Protein AF-A0A1H6ZKW6-F1 (afdb_monomer_lite)

Foldseek 3Di:
DFPPLQQLLVQLCPPPQHDVPCDSLLSSQLLCQQLVHNGNVRCCPDPNRRDDDDLLKEFETPLVSSVVSCVVVVPPHDSVRSLVSSQVSCCVVRPNHHYHPHVVRVQVVVVVQQQVCLQPPPQNVVAVVQWQAPFWPDWDWDQPPDDPVPADQPFDKDKGKIKTWIFGHHDPVDDGDAGIKIWIKIKIWTNPGSGMIGIDMDTDHIGGDPCVPQPAAAAQLRLQCVVLVHDSVQSVQQSPFDKDFDADPVGHTFWIWTQQPPGPGDPVSVVSSCVVQVHSTDIDGPCSNSRHPPPPVDQAEDFAAQFDDPPDPQWHAHPVVRDIDGLVCCCPPPNPVSLVRRVVRVVVVVPDDPVRCSRYDYDPDTDGSCVVVSVVVVVVLVVLAEPLLVVLCVLCPDPDLSVVLSVVLVVDPPQNRNDHDPVVNLVVCVVPPPDPVNNVSSVVSVVVSVVVD

Secondary structure (DSSP, 8-state):
----HHHHHHHHHTSTT--TT--HHHHHHHHHHHTT-SSHHHHHTSGGGG----SSEEEE--HHHHHHHHHHTT--S-HHHHHHHHHHHHHHHSTT--EESSHHHHHHHHHHHHHHHHHH-HHHHHHHTTS-EEEEEEEE----S--GGGS-TTSPPEEEEEEEEEEEEE-TTS-----EEEEEEEEEEEE-SSSEEEEEEEEEEEEE-TTTTS---B-HHHHHHHHHT--HHHHHHHTTS-EEEEE-TT--EEEEEEE-TT----HHHHHHHHHHHSSSEEEE-TTGGGGBS---SSPEE---TTBBPTT-TTEEEETTTTEEEETHHIIIIITTHHHHHHHHHHHHHHHS-HHHHTTEE--SS--BSSHHHHHHHHHHHHHH--HHHHHHHHTTT-SSHHHHHHHHHHH-TTS-TT--SHHHHHHHHHHH--STTHHHHHHHHHHHHHHT-

pLDDT: mean 84.27, std 10.79, range [39.56, 96.94]

Structure (mmCIF, N/CA/C/O backbone):
data_AF-A0A1H6ZKW6-F1
#
_entry.id   AF-A0A1H6ZKW6-F1
#
loop_
_atom_site.group_PDB
_atom_site.id
_atom_site.type_symbol
_atom_site.label_atom_id
_atom_site.label_alt_id
_atom_site.label_comp_id
_atom_site.label_asym_id
_atom_site.label_entity_id
_atom_site.label_seq_id
_atom_site.pdbx_PDB_ins_code
_atom_site.Cartn_x
_atom_site.Cartn_y
_atom_site.Cartn_z
_atom_site.occupancy
_atom_site.B_iso_or_equiv
_atom_site.auth_seq_id
_atom_site.auth_comp_id
_atom_site.auth_asym_id
_atom_site.auth_atom_id
_atom_site.pdbx_PDB_model_num
ATOM 1 N N . MET A 1 1 ? -14.811 -15.999 27.332 1.00 51.09 1 MET A N 1
ATOM 2 C CA . MET A 1 1 ? -14.801 -15.052 28.469 1.00 51.09 1 MET A CA 1
ATOM 3 C C . MET A 1 1 ? -14.941 -13.677 27.825 1.00 51.09 1 MET A C 1
ATOM 5 O O . MET A 1 1 ? -14.384 -13.511 26.757 1.00 51.09 1 MET A O 1
ATOM 9 N N . ALA A 1 2 ? -15.833 -12.821 28.317 1.00 70.69 2 ALA A N 1
ATOM 10 C CA . ALA A 1 2 ? -16.308 -11.622 27.610 1.00 70.69 2 ALA A CA 1
ATOM 11 C C . ALA A 1 2 ? -15.575 -10.360 28.097 1.00 70.69 2 ALA A C 1
ATOM 13 O O . ALA A 1 2 ? -14.932 -10.418 29.148 1.00 70.69 2 ALA A O 1
ATOM 14 N N . ILE A 1 3 ? -15.723 -9.235 27.388 1.00 78.69 3 ILE A N 1
ATOM 15 C CA . ILE A 1 3 ? -15.273 -7.920 27.860 1.00 78.69 3 ILE A CA 1
ATOM 16 C C . ILE A 1 3 ? -15.798 -7.692 29.282 1.00 78.69 3 ILE A C 1
ATOM 18 O O . ILE A 1 3 ? -17.009 -7.713 29.523 1.00 78.69 3 ILE A O 1
ATOM 22 N N . ASP A 1 4 ? -14.901 -7.422 30.231 1.00 85.12 4 ASP A N 1
ATOM 23 C CA . ASP A 1 4 ? -15.283 -7.123 31.613 1.00 85.12 4 ASP A CA 1
ATOM 24 C C . ASP A 1 4 ? -15.698 -5.651 31.784 1.00 85.12 4 ASP A C 1
ATOM 26 O O . ASP A 1 4 ? -15.019 -4.832 32.408 1.00 85.12 4 ASP A O 1
ATOM 30 N N . ILE A 1 5 ? -16.854 -5.319 31.202 1.00 89.12 5 ILE A N 1
ATOM 31 C CA . ILE A 1 5 ? -17.471 -3.983 31.239 1.00 89.12 5 ILE A CA 1
ATOM 32 C C . ILE A 1 5 ? -17.601 -3.483 32.688 1.00 89.12 5 ILE A C 1
ATOM 34 O O . ILE A 1 5 ? -17.400 -2.301 32.974 1.00 89.12 5 ILE A O 1
ATOM 38 N N . SER A 1 6 ? -17.954 -4.375 33.617 1.00 90.19 6 SER A N 1
ATOM 39 C CA . SER A 1 6 ? -18.199 -4.021 35.016 1.00 90.19 6 SER A CA 1
ATOM 40 C C . SER A 1 6 ? -16.920 -3.640 35.750 1.00 90.19 6 SER A C 1
ATOM 42 O O . SER A 1 6 ? -16.958 -2.675 36.519 1.00 90.19 6 SER A O 1
ATOM 44 N N . SER A 1 7 ? -15.811 -4.341 35.500 1.00 90.81 7 SER A N 1
ATOM 45 C CA . SER A 1 7 ? -14.508 -3.999 36.081 1.00 90.81 7 SER A CA 1
ATOM 46 C C . SER A 1 7 ? -13.948 -2.699 35.517 1.00 90.81 7 SER A C 1
ATOM 48 O O . SER A 1 7 ? -13.490 -1.865 36.298 1.00 90.81 7 SER A O 1
ATOM 50 N N . VAL A 1 8 ? -14.073 -2.456 34.205 1.00 91.94 8 VAL A N 1
ATOM 51 C CA . VAL A 1 8 ? -13.665 -1.165 33.620 1.00 91.94 8 VAL A CA 1
ATOM 52 C C . VAL A 1 8 ? -14.493 -0.026 34.218 1.00 91.94 8 VAL A C 1
ATOM 54 O O . VAL A 1 8 ? -13.941 0.960 34.702 1.00 91.94 8 VAL A O 1
ATOM 57 N N . ALA A 1 9 ? -15.820 -0.174 34.284 1.00 92.94 9 ALA A N 1
ATOM 58 C CA . ALA A 1 9 ? -16.690 0.832 34.890 1.00 92.94 9 ALA A CA 1
ATOM 59 C C . ALA A 1 9 ? -16.376 1.065 36.376 1.00 92.94 9 ALA A C 1
ATOM 61 O O . ALA A 1 9 ? -16.382 2.206 36.836 1.00 92.94 9 ALA A O 1
ATOM 62 N N . PHE A 1 10 ? -16.055 0.006 37.124 1.00 93.06 10 PHE A N 1
ATOM 63 C CA . PHE A 1 10 ? -15.604 0.119 38.508 1.00 93.06 10 PHE A CA 1
ATOM 64 C C . PHE A 1 10 ? -14.287 0.901 38.608 1.00 93.06 10 PHE A C 1
ATOM 66 O O . PHE A 1 10 ? -14.167 1.780 39.462 1.00 93.06 10 PHE A O 1
ATOM 73 N N . ALA A 1 11 ? -13.320 0.642 37.727 1.00 92.06 11 ALA A N 1
ATOM 74 C CA . ALA A 1 11 ? -12.058 1.376 37.689 1.00 92.06 11 ALA A CA 1
ATOM 75 C C . ALA A 1 11 ? -12.256 2.865 37.346 1.00 92.06 11 ALA A C 1
ATOM 77 O O . ALA A 1 11 ? -11.578 3.711 37.930 1.00 92.06 11 ALA A O 1
ATOM 78 N N . ILE A 1 12 ? -13.226 3.198 36.485 1.00 92.38 12 ILE A N 1
ATOM 79 C CA . ILE A 1 12 ? -13.618 4.589 36.204 1.00 92.38 12 ILE A CA 1
ATOM 80 C C . ILE A 1 12 ? -14.173 5.255 37.471 1.00 92.38 12 ILE A C 1
ATOM 82 O O . ILE A 1 12 ? -13.715 6.333 37.843 1.00 92.38 12 ILE A O 1
ATOM 86 N N . THR A 1 13 ? -15.126 4.629 38.174 1.00 91.56 13 THR A N 1
ATOM 87 C CA . THR A 1 13 ? -15.739 5.246 39.369 1.00 91.56 13 THR A CA 1
ATOM 88 C C . THR A 1 13 ? -14.781 5.378 40.554 1.00 91.56 13 THR A C 1
ATOM 90 O O . THR A 1 13 ? -15.019 6.202 41.430 1.00 91.56 13 THR A O 1
ATOM 93 N N . HIS A 1 14 ? -13.717 4.572 40.600 1.00 89.50 14 HIS A N 1
ATOM 94 C CA . HIS A 1 14 ? -12.689 4.602 41.651 1.00 89.50 14 HIS A CA 1
ATOM 95 C C . HIS A 1 14 ? -11.405 5.312 41.205 1.00 89.50 14 HIS A C 1
ATOM 97 O O . HIS A 1 14 ? -10.375 5.223 41.878 1.00 89.50 14 HIS A O 1
ATOM 103 N N . HIS A 1 15 ? -11.435 6.007 40.066 1.00 88.19 15 HIS A N 1
ATOM 104 C CA . HIS A 1 15 ? -10.291 6.778 39.615 1.00 88.19 15 HIS A CA 1
ATOM 105 C C . HIS A 1 15 ? -9.994 7.922 40.607 1.00 88.19 15 HIS A C 1
ATOM 107 O O . HIS A 1 15 ? -10.932 8.552 41.086 1.00 88.19 15 HIS A O 1
ATOM 113 N N . PRO A 1 16 ? -8.727 8.279 40.893 1.00 83.00 16 PRO A N 1
ATOM 114 C CA . PRO A 1 16 ? -8.402 9.362 41.834 1.00 83.00 16 PRO A CA 1
ATOM 115 C C . PRO A 1 16 ? -8.996 10.730 41.470 1.00 83.00 16 PRO A C 1
ATOM 117 O O . PRO A 1 16 ? -9.190 11.574 42.338 1.00 83.00 16 PRO A O 1
ATOM 120 N N . LYS A 1 17 ? -9.262 10.943 40.177 1.00 78.31 17 LYS A N 1
ATOM 121 C CA . LYS A 1 17 ? -9.914 12.147 39.636 1.00 78.31 17 LYS A CA 1
ATOM 122 C C . LYS A 1 17 ? -11.438 12.020 39.529 1.00 78.31 17 LYS A C 1
ATOM 124 O O . LYS A 1 17 ? -12.091 12.961 39.096 1.00 78.31 17 LYS A O 1
ATOM 129 N N . ALA A 1 18 ? -12.004 10.865 39.875 1.00 73.12 18 ALA A N 1
ATOM 130 C CA . ALA A 1 18 ? -13.440 10.671 39.834 1.00 73.12 18 ALA A CA 1
ATOM 131 C C . ALA A 1 18 ? -14.100 11.524 40.916 1.00 73.12 18 ALA A C 1
ATOM 133 O O . ALA A 1 18 ? -13.790 11.412 42.103 1.00 73.12 18 ALA A O 1
ATOM 134 N N . ASP A 1 19 ? -15.063 12.344 40.511 1.00 69.44 19 ASP A N 1
ATOM 135 C CA . ASP A 1 19 ? -16.023 12.872 41.461 1.00 69.44 19 ASP A CA 1
ATOM 136 C C . ASP A 1 19 ? -16.915 11.717 41.949 1.00 69.44 19 ASP A C 1
ATOM 138 O O . ASP A 1 19 ? -17.412 10.914 41.153 1.00 69.44 19 ASP A O 1
ATOM 142 N N . SER A 1 20 ? -17.181 11.684 43.256 1.00 62.94 20 SER A N 1
ATOM 143 C CA . SER A 1 20 ? -18.163 10.829 43.944 1.00 62.94 20 SER A CA 1
ATOM 144 C C . SER A 1 20 ? -19.547 10.725 43.272 1.00 62.94 20 SER A C 1
ATOM 146 O O . SER A 1 20 ? -20.350 9.860 43.622 1.00 62.94 20 SER A O 1
ATOM 148 N N . ARG A 1 21 ? -19.845 11.605 42.309 1.00 69.69 21 ARG A N 1
ATOM 149 C CA . ARG A 1 21 ? -21.093 11.669 41.540 1.00 69.69 21 ARG A CA 1
ATOM 150 C C . ARG A 1 21 ? -21.160 10.735 40.325 1.00 69.69 21 ARG A C 1
ATOM 152 O O . ARG A 1 21 ? -22.266 10.522 39.820 1.00 69.69 21 ARG A O 1
ATOM 159 N N . ILE A 1 22 ? -20.051 10.161 39.847 1.00 86.50 22 ILE A N 1
ATOM 160 C CA . ILE A 1 22 ? -20.104 9.215 38.719 1.00 86.50 22 ILE A CA 1
ATOM 161 C C . ILE A 1 22 ? -20.635 7.869 39.220 1.00 86.50 22 ILE A C 1
ATOM 163 O O . ILE A 1 22 ? -19.933 7.074 39.840 1.00 86.50 22 ILE A O 1
ATOM 167 N N . LYS A 1 23 ? -21.913 7.602 38.940 1.00 91.50 23 LYS A N 1
ATOM 168 C CA . LYS A 1 23 ? -22.544 6.314 39.243 1.00 91.50 23 LYS A CA 1
ATOM 169 C C . LYS A 1 23 ? -21.978 5.222 38.337 1.00 91.50 23 LYS A C 1
ATOM 171 O O . LYS A 1 23 ? -21.757 5.455 37.151 1.00 91.50 23 LYS A O 1
ATOM 176 N N . HIS A 1 24 ? -21.868 4.003 38.863 1.00 92.75 24 HIS A N 1
ATOM 177 C CA . HIS A 1 24 ? -21.376 2.834 38.118 1.00 92.75 24 HIS A CA 1
ATOM 178 C C . HIS A 1 24 ? -22.107 2.617 36.783 1.00 92.75 24 HIS A C 1
ATOM 180 O O . HIS A 1 24 ? -21.464 2.497 35.746 1.00 92.75 24 HIS A O 1
ATOM 186 N N . GLY A 1 25 ? -23.441 2.714 36.765 1.00 93.50 25 GLY A N 1
ATOM 187 C CA . GLY A 1 25 ? -24.215 2.609 35.522 1.00 93.50 25 GLY A CA 1
ATOM 188 C C . GLY A 1 25 ? -23.918 3.713 34.496 1.00 93.50 25 GLY A C 1
ATOM 189 O O . GLY A 1 25 ? -23.948 3.453 33.298 1.00 93.50 25 GLY A O 1
ATOM 190 N N . HIS A 1 26 ? -23.580 4.934 34.932 1.00 94.69 26 HIS A N 1
ATOM 191 C CA . HIS A 1 26 ? -23.159 5.999 34.011 1.00 94.69 26 HIS A CA 1
ATOM 192 C C . HIS A 1 26 ? -21.765 5.714 33.448 1.00 94.69 26 HIS A C 1
ATOM 194 O O . HIS A 1 26 ? -21.545 5.912 32.256 1.00 94.69 26 HIS A O 1
ATOM 200 N N . ALA A 1 27 ? -20.850 5.196 34.275 1.00 94.56 27 ALA A N 1
ATOM 201 C CA . ALA A 1 27 ? -19.527 4.771 33.825 1.00 94.56 27 ALA A CA 1
ATOM 202 C C . ALA A 1 27 ? -19.615 3.647 32.779 1.00 94.56 27 ALA A C 1
ATOM 204 O O . ALA A 1 27 ? -18.916 3.707 31.773 1.00 94.56 27 ALA A O 1
ATOM 205 N N . GLN A 1 28 ? -20.525 2.680 32.949 1.00 95.88 28 GLN A N 1
ATOM 206 C CA . GLN A 1 28 ? -20.776 1.639 31.942 1.00 95.88 28 GLN A CA 1
ATOM 207 C C . GLN A 1 28 ? -21.278 2.218 30.608 1.00 95.88 28 GLN A C 1
ATOM 209 O O . GLN A 1 28 ? -20.841 1.779 29.548 1.00 95.88 28 GLN A O 1
ATOM 214 N N . GLN A 1 29 ? -22.179 3.206 30.646 1.00 96.75 29 GLN A N 1
ATOM 215 C CA . GLN A 1 29 ? -22.675 3.873 29.434 1.00 96.75 29 GLN A CA 1
ATOM 216 C C . GLN A 1 29 ? -21.582 4.700 28.747 1.00 96.75 29 GLN A C 1
ATOM 218 O O . GLN A 1 29 ? -21.465 4.648 27.527 1.00 96.75 29 GLN A O 1
ATOM 223 N N . CYS A 1 30 ? -20.762 5.422 29.516 1.00 95.69 30 CYS A N 1
ATOM 224 C CA . CYS A 1 30 ? -19.628 6.180 28.982 1.00 95.69 30 CYS A CA 1
ATOM 225 C C . CYS A 1 30 ? -18.592 5.253 28.344 1.00 95.69 30 CYS A C 1
ATOM 227 O O . CYS A 1 30 ? -18.121 5.526 27.249 1.00 95.69 30 CYS A O 1
ATOM 229 N N . PHE A 1 31 ? -18.281 4.126 28.987 1.00 95.75 31 PHE A N 1
ATOM 230 C CA . PHE A 1 31 ? -17.381 3.127 28.423 1.00 95.75 31 PHE A CA 1
ATOM 231 C C . PHE A 1 31 ? -17.929 2.527 27.119 1.00 95.75 31 PHE A C 1
ATOM 233 O O . PHE A 1 31 ? -17.196 2.438 26.142 1.00 95.75 31 PHE A O 1
ATOM 240 N N . ALA A 1 32 ? -19.223 2.191 27.056 1.00 96.31 32 ALA A N 1
ATOM 241 C CA . ALA A 1 32 ? -19.839 1.727 25.812 1.00 96.31 32 ALA A CA 1
ATOM 242 C C . ALA A 1 32 ? -19.759 2.781 24.692 1.00 96.31 32 ALA A C 1
ATOM 244 O O . ALA A 1 32 ? -19.413 2.445 23.560 1.00 96.31 32 ALA A O 1
ATOM 245 N N . ALA A 1 33 ? -20.010 4.051 25.017 1.00 96.94 33 ALA A N 1
ATOM 246 C CA . ALA A 1 33 ? -19.882 5.155 24.070 1.00 96.94 33 ALA A CA 1
ATOM 247 C C . ALA A 1 33 ? -18.442 5.361 23.590 1.00 96.94 33 ALA A C 1
ATOM 249 O O . ALA A 1 33 ? -18.232 5.529 22.396 1.00 96.94 33 ALA A O 1
ATOM 250 N N . ALA A 1 34 ? -17.452 5.237 24.477 1.00 96.56 34 ALA A N 1
ATOM 251 C CA . ALA A 1 34 ? -16.038 5.302 24.110 1.00 96.56 34 ALA A CA 1
ATOM 252 C C . ALA A 1 34 ? -15.614 4.184 23.141 1.00 96.56 34 ALA A C 1
ATOM 254 O O . ALA A 1 34 ? -14.646 4.350 22.410 1.00 96.56 34 ALA A O 1
ATOM 255 N N . LEU A 1 35 ? -16.340 3.062 23.101 1.00 95.00 35 LEU A N 1
ATOM 256 C CA . LEU A 1 35 ? -16.145 1.994 22.115 1.00 95.00 35 LEU A CA 1
ATOM 257 C C . LEU A 1 35 ? -16.979 2.191 20.828 1.00 95.00 35 LEU A C 1
ATOM 259 O O . LEU A 1 35 ? -17.062 1.280 20.005 1.00 95.00 35 LEU A O 1
ATOM 263 N N . GLY A 1 36 ? -17.634 3.344 20.654 1.00 94.75 36 GLY A N 1
ATOM 264 C CA . GLY A 1 36 ? -18.453 3.668 19.481 1.00 94.75 36 GLY A CA 1
ATOM 265 C C . GLY A 1 36 ? -19.880 3.104 19.522 1.00 94.75 36 GLY A C 1
ATOM 266 O O . GLY A 1 36 ? -20.500 2.900 18.471 1.00 94.75 36 GLY A O 1
ATOM 267 N N . TYR A 1 37 ? -20.418 2.799 20.711 1.00 95.50 37 TYR A N 1
ATOM 268 C CA . TYR A 1 37 ? -21.786 2.295 20.884 1.00 95.50 37 TYR A CA 1
ATOM 269 C C . TYR A 1 37 ? -22.716 3.310 21.550 1.00 95.50 37 TYR A C 1
ATOM 271 O O . TYR A 1 37 ? -22.459 3.810 22.639 1.00 95.50 37 TYR A O 1
ATOM 279 N N . ASN A 1 38 ? -23.902 3.499 20.970 1.00 92.94 38 ASN A N 1
ATOM 280 C CA . ASN A 1 38 ? -24.912 4.436 21.481 1.00 92.94 38 ASN A CA 1
ATOM 281 C C . ASN A 1 38 ? -25.529 4.037 22.837 1.00 92.94 38 ASN A C 1
ATOM 283 O O . ASN A 1 38 ? -26.356 4.772 23.369 1.00 92.94 38 ASN A O 1
ATOM 287 N N . SER A 1 39 ? -25.251 2.842 23.361 1.00 93.56 39 SER A N 1
ATOM 288 C CA . SER A 1 39 ? -25.677 2.435 24.704 1.00 93.56 39 SER A CA 1
ATOM 289 C C . SER A 1 39 ? -24.949 1.173 25.160 1.00 93.56 39 SER A C 1
ATOM 291 O O . SER A 1 39 ? -24.493 0.375 24.339 1.00 93.56 39 SER A O 1
ATOM 293 N N . LEU A 1 40 ? -24.949 0.931 26.473 1.00 93.56 40 LEU A N 1
ATOM 294 C CA . LEU A 1 40 ? -24.492 -0.333 27.058 1.00 93.56 40 LEU A CA 1
ATOM 295 C C . LEU A 1 40 ? -25.216 -1.552 26.466 1.00 93.56 40 LEU A C 1
ATOM 297 O O . LEU A 1 40 ? -24.581 -2.561 26.182 1.00 93.56 40 LEU A O 1
ATOM 301 N N . ALA A 1 41 ? -26.532 -1.457 26.257 1.00 93.81 41 ALA A N 1
ATOM 302 C CA . ALA A 1 41 ? -27.315 -2.553 25.691 1.00 93.81 41 ALA A CA 1
ATOM 303 C C . ALA A 1 41 ? -26.892 -2.867 24.247 1.00 93.81 41 ALA A C 1
ATOM 305 O O . ALA A 1 41 ? -26.840 -4.031 23.865 1.00 93.81 41 ALA A O 1
ATOM 306 N N . ALA A 1 42 ? -26.551 -1.838 23.462 1.00 94.00 42 ALA A N 1
ATOM 307 C CA . ALA A 1 42 ? -26.052 -2.012 22.101 1.00 94.00 42 ALA A CA 1
ATOM 308 C C . ALA A 1 42 ? -24.681 -2.703 22.076 1.00 94.00 42 ALA A C 1
ATOM 310 O O . ALA A 1 42 ? -24.487 -3.595 21.257 1.00 94.00 42 ALA A O 1
ATOM 311 N N . LEU A 1 43 ? -23.773 -2.341 22.992 1.00 93.25 43 LEU A N 1
ATOM 312 C CA . LEU A 1 43 ? -22.500 -3.049 23.161 1.00 93.25 43 LEU A CA 1
ATOM 313 C C . LEU A 1 43 ? -22.740 -4.508 23.570 1.00 93.25 43 LEU A C 1
ATOM 315 O O . LEU A 1 43 ? -22.215 -5.413 22.945 1.00 93.25 43 LEU A O 1
ATOM 319 N N . GLN A 1 44 ? -23.575 -4.763 24.580 1.00 92.81 44 GLN A N 1
ATOM 320 C CA . GLN A 1 44 ? -23.855 -6.124 25.061 1.00 92.81 44 GLN A CA 1
ATOM 321 C C . GLN A 1 44 ? -24.509 -7.032 24.009 1.00 92.81 44 GLN A C 1
ATOM 323 O O . GLN A 1 44 ? -24.372 -8.250 24.088 1.00 92.81 44 GLN A O 1
ATOM 328 N N . ALA A 1 45 ? -25.235 -6.449 23.053 1.00 91.94 45 ALA A N 1
ATOM 329 C CA . ALA A 1 45 ? -25.846 -7.166 21.940 1.00 91.94 45 ALA A CA 1
ATOM 330 C C . ALA A 1 45 ? -24.911 -7.327 20.727 1.00 91.94 45 ALA A C 1
ATOM 332 O O . ALA A 1 45 ? -25.290 -8.003 19.769 1.00 91.94 45 ALA A O 1
ATOM 333 N N . SER A 1 46 ? -23.731 -6.699 20.728 1.00 90.25 46 SER A N 1
ATOM 334 C CA . SER A 1 46 ? -22.788 -6.767 19.614 1.00 90.25 46 SER A CA 1
ATOM 335 C C . SER A 1 46 ? -21.818 -7.950 19.744 1.00 90.25 46 SER A C 1
ATOM 337 O O . SER A 1 46 ? -21.620 -8.478 20.843 1.00 90.25 46 SER A O 1
ATOM 339 N N . PRO A 1 47 ? -21.179 -8.370 18.634 1.00 85.56 47 PRO A N 1
ATOM 340 C CA . PRO A 1 47 ? -20.098 -9.355 18.677 1.00 85.56 47 PRO A CA 1
ATOM 341 C C . PRO A 1 47 ? -18.935 -8.920 19.584 1.00 85.56 47 PRO A C 1
ATOM 343 O O . PRO A 1 47 ? -18.363 -9.756 20.285 1.00 85.56 47 PRO A O 1
ATOM 346 N N . ASP A 1 48 ? -18.645 -7.614 19.635 1.00 86.12 48 ASP A N 1
ATOM 347 C CA . ASP A 1 48 ? -17.539 -7.043 20.409 1.00 86.12 48 ASP A CA 1
ATOM 348 C C . ASP A 1 48 ? -17.667 -7.324 21.911 1.00 86.12 48 ASP A C 1
ATOM 350 O O . ASP A 1 48 ? -16.651 -7.458 22.579 1.00 86.12 48 ASP A O 1
ATOM 354 N N . ALA A 1 49 ? -18.871 -7.490 22.476 1.00 83.50 49 ALA A N 1
ATOM 355 C CA . ALA A 1 49 ? -19.006 -7.838 23.896 1.00 83.50 49 ALA A CA 1
ATOM 356 C C . ALA A 1 49 ? -18.294 -9.148 24.269 1.00 83.50 49 ALA A C 1
ATOM 358 O O . ALA A 1 49 ? -17.861 -9.311 25.410 1.00 83.50 49 ALA A O 1
ATOM 359 N N . GLY A 1 50 ? -18.171 -10.086 23.325 1.00 80.06 50 GLY A N 1
ATOM 360 C CA . GLY A 1 50 ? -17.458 -11.348 23.516 1.00 80.06 50 GLY A CA 1
ATOM 361 C C . GLY A 1 50 ? -15.947 -11.263 23.294 1.00 80.06 50 GLY A C 1
ATOM 362 O O . GLY A 1 50 ? -15.263 -12.258 23.533 1.00 80.06 50 GLY A O 1
ATOM 363 N N . PHE A 1 51 ? -15.440 -10.119 22.836 1.00 81.19 51 PHE A N 1
ATOM 364 C CA . PHE A 1 51 ? -14.048 -9.936 22.453 1.00 81.19 51 PHE A CA 1
ATOM 365 C C . PHE A 1 51 ? -13.123 -9.847 23.678 1.00 81.19 51 PHE A C 1
ATOM 367 O O . PHE A 1 51 ? -13.506 -9.352 24.737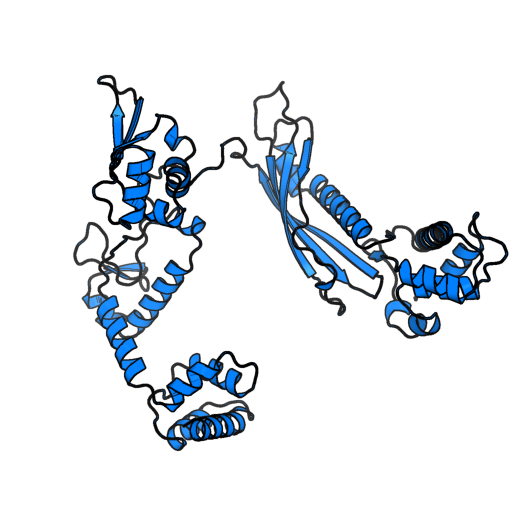 1.00 81.19 51 PHE A O 1
ATOM 374 N N . LEU A 1 52 ? -11.893 -10.342 23.549 1.00 81.00 52 LEU A N 1
ATOM 375 C CA . LEU A 1 52 ? -10.856 -10.222 24.572 1.00 81.00 52 LEU A CA 1
ATOM 376 C C . LEU A 1 52 ? -9.597 -9.665 23.918 1.00 81.00 52 LEU A C 1
ATOM 378 O O . LEU A 1 52 ? -9.032 -10.357 23.074 1.00 81.00 52 LEU A O 1
ATOM 382 N N . PRO A 1 53 ? -9.149 -8.467 24.321 1.00 82.94 53 PRO A N 1
ATOM 383 C CA . PRO A 1 53 ? -7.893 -7.914 23.846 1.00 82.94 53 PRO A CA 1
ATOM 384 C C . PRO A 1 53 ? -6.715 -8.812 24.218 1.00 82.94 53 PRO A C 1
ATOM 386 O O . PRO A 1 53 ? -6.601 -9.270 25.360 1.00 82.94 53 PRO A O 1
ATOM 389 N N . ASP A 1 54 ? -5.832 -9.032 23.256 1.00 82.94 54 ASP A N 1
ATOM 390 C CA . ASP A 1 54 ? -4.504 -9.598 23.459 1.00 82.94 54 ASP A CA 1
ATOM 391 C C . ASP A 1 54 ? -3.431 -8.492 23.391 1.00 82.94 54 ASP A C 1
ATOM 393 O O . ASP A 1 54 ? -3.724 -7.307 23.581 1.00 82.94 54 ASP A O 1
ATOM 397 N N . ARG A 1 55 ? -2.165 -8.883 23.196 1.00 79.44 55 ARG A N 1
ATOM 398 C CA . ARG A 1 55 ? -1.030 -7.949 23.110 1.00 79.44 55 ARG A CA 1
ATOM 399 C C . ARG A 1 55 ? -0.898 -7.256 21.755 1.00 79.44 55 ARG A C 1
ATOM 401 O O . ARG A 1 55 ? -0.219 -6.242 21.697 1.00 79.44 55 ARG A O 1
ATOM 408 N N . GLU A 1 56 ? -1.501 -7.806 20.708 1.00 84.12 56 GLU A N 1
ATOM 409 C CA . GLU A 1 56 ? -1.502 -7.230 19.354 1.00 84.12 56 GLU A CA 1
ATOM 410 C C . GLU A 1 56 ? -2.736 -6.339 19.142 1.00 84.12 56 GLU A C 1
ATOM 412 O O . GLU A 1 56 ? -2.866 -5.651 18.132 1.00 84.12 56 GLU A O 1
ATOM 417 N N . THR A 1 57 ? -3.659 -6.348 20.108 1.00 91.31 57 THR A N 1
ATOM 418 C CA . THR A 1 57 ? -4.866 -5.537 20.088 1.00 91.31 57 THR A CA 1
ATOM 419 C C . THR A 1 57 ? -4.578 -4.107 20.542 1.00 91.31 57 THR A C 1
ATOM 421 O O . THR A 1 57 ? -4.086 -3.871 21.645 1.00 91.31 57 THR A O 1
ATOM 424 N N . HIS A 1 58 ? -5.036 -3.144 19.754 1.00 94.31 58 HIS A N 1
ATOM 425 C CA . HIS A 1 58 ? -5.142 -1.731 20.075 1.00 94.31 58 HIS A CA 1
ATOM 426 C C . HIS A 1 58 ? -6.602 -1.316 20.232 1.00 94.31 58 HIS A C 1
ATOM 428 O O . HIS A 1 58 ? -7.498 -1.795 19.530 1.00 94.31 58 HIS A O 1
ATOM 434 N N . VAL A 1 59 ? -6.840 -0.370 21.136 1.00 95.00 59 VAL A N 1
ATOM 435 C CA . VAL A 1 59 ? -8.163 0.213 21.370 1.00 95.00 59 VAL A CA 1
ATOM 436 C C . VAL A 1 59 ? -8.137 1.675 20.954 1.00 95.00 59 VAL A C 1
ATOM 438 O O . VAL A 1 59 ? -7.405 2.460 21.546 1.00 95.00 59 VAL A O 1
ATOM 441 N N . VAL A 1 60 ? -8.953 2.061 19.978 1.00 96.50 60 VAL A N 1
ATOM 442 C CA . VAL A 1 60 ? -9.097 3.458 19.542 1.00 96.50 60 VAL A CA 1
ATOM 443 C C . VAL A 1 60 ? -10.439 3.991 20.028 1.00 96.50 60 VAL A C 1
ATOM 445 O O . VAL A 1 60 ? -11.490 3.522 19.596 1.00 96.50 60 VAL A O 1
ATOM 448 N N . LEU A 1 61 ? -10.405 4.952 20.952 1.00 96.62 61 LEU A N 1
ATOM 449 C CA . LEU A 1 61 ? -11.610 5.483 21.585 1.00 96.62 61 LEU A CA 1
ATOM 450 C C . LEU A 1 61 ? -12.344 6.482 20.685 1.00 96.62 61 LEU A C 1
ATOM 452 O O . LEU A 1 61 ? -11.741 7.398 20.127 1.00 96.62 61 LEU A O 1
ATOM 456 N N . ASP A 1 62 ? -13.670 6.370 20.648 1.00 96.38 62 ASP A N 1
ATOM 457 C CA . ASP A 1 62 ? -14.556 7.397 20.103 1.00 96.38 62 ASP A CA 1
ATOM 458 C C . ASP A 1 62 ? -14.785 8.488 21.160 1.00 96.38 62 ASP A C 1
ATOM 460 O O . ASP A 1 62 ? -15.711 8.446 21.979 1.00 96.38 62 ASP A O 1
ATOM 464 N N . VAL A 1 63 ? -13.867 9.456 21.182 1.00 96.44 63 VAL A N 1
ATOM 465 C CA . VAL A 1 63 ? -13.892 10.574 22.134 1.00 96.44 63 VAL A CA 1
ATOM 466 C C . VAL A 1 63 ? -15.141 11.430 21.965 1.00 96.44 63 VAL A C 1
ATOM 468 O O . VAL A 1 63 ? -15.707 11.870 22.965 1.00 96.44 63 VAL A O 1
ATOM 471 N N . ALA A 1 64 ? -15.596 11.649 20.731 1.00 96.00 64 ALA A N 1
ATOM 472 C CA . ALA A 1 64 ? -16.790 12.446 20.477 1.00 96.00 64 ALA A CA 1
ATOM 473 C C . ALA A 1 64 ? -18.023 11.770 21.094 1.00 96.00 64 ALA A C 1
ATOM 475 O O . ALA A 1 64 ? -18.706 12.381 21.918 1.00 96.00 64 ALA A O 1
ATOM 476 N N . ALA A 1 65 ? -18.232 10.480 20.811 1.00 96.44 65 ALA A N 1
ATOM 477 C CA . ALA A 1 65 ? -19.343 9.723 21.381 1.00 96.44 65 ALA A CA 1
ATOM 478 C C . ALA A 1 65 ? -19.277 9.639 22.915 1.00 96.44 65 ALA A C 1
ATOM 480 O O . ALA A 1 65 ? -20.309 9.735 23.587 1.00 96.44 65 ALA A O 1
ATOM 481 N N . LEU A 1 66 ? -18.078 9.491 23.493 1.00 96.56 66 LEU A N 1
ATOM 482 C CA . LEU A 1 66 ? -17.875 9.516 24.944 1.00 96.56 66 LEU A CA 1
ATOM 483 C C . LEU A 1 66 ? -18.339 10.843 25.563 1.00 96.56 66 LEU A C 1
ATOM 485 O O . LEU A 1 66 ? -19.070 10.835 26.558 1.00 96.56 66 LEU A O 1
ATOM 489 N N . LEU A 1 67 ? -17.916 11.975 24.998 1.00 95.50 67 LEU A N 1
ATOM 490 C CA . LEU A 1 67 ? -18.249 13.301 25.519 1.00 95.50 67 LEU A CA 1
ATOM 491 C C . LEU A 1 67 ? -19.734 13.627 25.343 1.00 95.50 67 LEU A C 1
ATOM 493 O O . LEU A 1 67 ? -20.362 14.113 26.287 1.00 95.50 67 LEU A O 1
ATOM 497 N N . ASP A 1 68 ? -20.315 13.277 24.196 1.00 96.19 68 ASP A N 1
ATOM 498 C CA . ASP A 1 68 ? -21.751 13.417 23.950 1.00 96.19 68 ASP A CA 1
ATOM 499 C C . ASP A 1 68 ? -22.554 12.604 24.970 1.00 96.19 68 ASP A C 1
ATOM 501 O O . ASP A 1 68 ? -23.483 13.115 25.604 1.00 96.19 68 ASP A O 1
ATOM 505 N N . ARG A 1 69 ? -22.138 11.358 25.232 1.00 95.94 69 ARG A N 1
ATOM 506 C CA . ARG A 1 69 ? -22.776 10.511 26.245 1.00 95.94 69 ARG A CA 1
ATOM 507 C C . ARG A 1 69 ? -22.651 11.087 27.650 1.00 95.94 69 ARG A C 1
ATOM 509 O O . ARG A 1 69 ? -23.601 11.015 28.431 1.00 95.94 69 ARG A O 1
ATOM 516 N N . ALA A 1 70 ? -21.498 11.647 27.996 1.00 93.75 70 ALA A N 1
ATOM 517 C CA . ALA A 1 70 ? -21.291 12.282 29.292 1.00 93.75 70 ALA A CA 1
ATOM 518 C C . ALA A 1 70 ? -22.212 13.497 29.481 1.00 93.75 70 ALA A C 1
ATOM 520 O O . ALA A 1 70 ? -22.785 13.674 30.561 1.00 93.75 70 ALA A O 1
ATOM 521 N N . HIS A 1 71 ? -22.398 14.284 28.418 1.00 93.88 71 HIS A N 1
ATOM 522 C CA . HIS A 1 71 ? -23.312 15.420 28.393 1.00 93.88 71 HIS A CA 1
ATOM 523 C C . HIS A 1 71 ? -24.778 14.978 28.534 1.00 93.88 71 HIS A C 1
ATOM 525 O O . HIS A 1 71 ? -25.493 15.498 29.391 1.00 93.88 71 HIS A O 1
ATOM 531 N N . GLU A 1 72 ? -25.219 13.962 27.782 1.00 94.62 72 GLU A N 1
ATOM 532 C CA . GLU A 1 72 ? -26.565 13.375 27.906 1.00 94.62 72 GLU A CA 1
ATOM 533 C C . GLU A 1 72 ? -26.864 12.886 29.331 1.00 94.62 72 GLU A C 1
ATOM 535 O O . GLU A 1 72 ? -27.968 13.061 29.849 1.00 94.62 72 GLU A O 1
ATOM 540 N N . LEU A 1 73 ? -25.864 12.300 29.993 1.00 92.44 73 LEU A N 1
ATOM 541 C CA . LEU A 1 73 ? -25.963 11.809 31.369 1.00 92.44 73 LEU A CA 1
ATOM 542 C C . LEU A 1 73 ? -25.785 12.909 32.427 1.00 92.44 73 LEU A C 1
ATOM 544 O O . LEU A 1 73 ? -25.833 12.612 33.625 1.00 92.44 73 LEU A O 1
ATOM 548 N N . SER A 1 74 ? -25.595 14.164 32.002 1.00 91.88 74 SER A N 1
ATOM 549 C CA . SER A 1 74 ? -25.387 15.328 32.870 1.00 91.88 74 SER A CA 1
ATOM 550 C C . SER A 1 74 ? -24.238 15.126 33.868 1.00 91.88 74 SER A C 1
ATOM 552 O O . SER A 1 74 ? -24.350 15.472 35.049 1.00 91.88 74 SER A O 1
ATOM 554 N N . LEU A 1 75 ? -23.135 14.519 33.415 1.00 89.44 75 LEU A N 1
ATOM 555 C CA . LEU A 1 75 ? -21.951 14.325 34.246 1.00 89.44 75 LEU A CA 1
ATOM 556 C C . LEU A 1 75 ? -21.221 15.654 34.462 1.00 89.44 75 LEU A C 1
ATOM 558 O O . LEU A 1 75 ? -20.975 16.411 33.530 1.00 89.44 75 LEU A O 1
ATOM 562 N N . VAL A 1 76 ? -20.843 15.920 35.712 1.00 84.94 76 VAL A N 1
ATOM 563 C CA . VAL A 1 76 ? -20.107 17.130 36.109 1.00 84.94 76 VAL A CA 1
ATOM 564 C C . VAL A 1 76 ? -18.619 16.793 36.220 1.00 84.94 76 VAL A C 1
ATOM 566 O O . VAL A 1 76 ? -18.049 16.817 37.306 1.00 84.94 76 VAL A O 1
ATOM 569 N N . VAL A 1 77 ? -18.019 16.393 35.102 1.00 85.12 77 VAL A N 1
ATOM 570 C CA . VAL A 1 77 ? -16.588 16.076 34.974 1.00 85.12 77 VAL A CA 1
ATOM 571 C C . VAL A 1 77 ? -16.053 16.762 33.721 1.00 85.12 77 VAL A C 1
ATOM 573 O O . VAL A 1 77 ? -16.777 16.868 32.729 1.00 85.12 77 VAL A O 1
ATOM 576 N N . GLY A 1 78 ? -14.816 17.264 33.758 1.00 87.88 78 GLY A N 1
ATOM 577 C CA . GLY A 1 78 ? -14.196 17.837 32.565 1.00 87.88 78 GLY A CA 1
ATOM 578 C C . GLY A 1 78 ? -14.047 16.774 31.474 1.00 87.88 78 GLY A C 1
ATOM 579 O O . GLY A 1 78 ? -13.702 15.631 31.769 1.00 87.88 78 GLY A O 1
ATOM 580 N N . GLY A 1 79 ? -14.291 17.132 30.211 1.00 89.12 79 GLY A N 1
ATOM 581 C CA . GLY A 1 79 ? -14.211 16.172 29.104 1.00 89.12 79 GLY A CA 1
ATOM 582 C C . GLY A 1 79 ? -12.839 15.497 28.994 1.00 89.12 79 GLY A C 1
ATOM 583 O O . GLY A 1 79 ? -12.749 14.276 28.909 1.00 89.12 79 GLY A O 1
ATOM 584 N N . GLU A 1 80 ? -11.765 16.280 29.102 1.00 90.62 80 GLU A N 1
ATOM 585 C CA . GLU A 1 80 ? -10.388 15.770 29.117 1.00 90.62 80 GLU A CA 1
ATOM 586 C C . GLU A 1 80 ? -10.129 14.827 30.305 1.00 90.62 80 GLU A C 1
ATOM 588 O O . GLU A 1 80 ? -9.514 13.772 30.151 1.00 90.62 80 GLU A O 1
ATOM 593 N N . GLU A 1 81 ? -10.651 15.161 31.489 1.00 91.25 81 GLU A N 1
ATOM 594 C CA . GLU A 1 81 ? -10.514 14.319 32.679 1.00 91.25 81 GLU A CA 1
ATOM 595 C C . GLU A 1 81 ? -11.225 12.979 32.498 1.00 91.25 81 GLU A C 1
ATOM 597 O O . GLU A 1 81 ? -10.656 11.941 32.832 1.00 91.25 81 GLU A O 1
ATOM 602 N N . LEU A 1 82 ? -12.433 12.986 31.928 1.00 93.31 82 LEU A N 1
ATOM 603 C CA . LEU A 1 82 ? -13.189 11.770 31.643 1.00 93.31 82 LEU A CA 1
ATOM 604 C C . LEU A 1 82 ? -12.465 10.874 30.633 1.00 93.31 82 LEU A C 1
ATOM 606 O O . LEU A 1 82 ? -12.373 9.666 30.844 1.00 93.31 82 LEU A O 1
ATOM 610 N N . CYS A 1 83 ? -11.914 11.462 29.573 1.00 94.31 83 CYS A N 1
ATOM 611 C CA . CYS A 1 83 ? -11.093 10.763 28.590 1.00 94.31 83 CYS A CA 1
ATOM 612 C C . CYS A 1 83 ? -9.897 10.056 29.244 1.00 94.31 83 CYS A C 1
ATOM 614 O O . CYS A 1 83 ? -9.703 8.855 29.047 1.00 94.31 83 CYS A O 1
ATOM 616 N N . VAL A 1 84 ? -9.140 10.773 30.083 1.00 93.19 84 VAL A N 1
ATOM 617 C CA . VAL A 1 84 ? -8.011 10.203 30.837 1.00 93.19 84 VAL A CA 1
ATOM 618 C C . VAL A 1 84 ? -8.481 9.088 31.772 1.00 93.19 84 VAL A C 1
ATOM 620 O O . VAL A 1 84 ? -7.860 8.031 31.820 1.00 93.19 84 VAL A O 1
ATOM 623 N N . MET A 1 85 ? -9.597 9.282 32.479 1.00 93.50 85 MET A N 1
ATOM 624 C CA . MET A 1 85 ? -10.164 8.274 33.379 1.00 93.50 85 MET A CA 1
ATOM 625 C C . MET A 1 85 ? -10.534 6.979 32.655 1.00 93.50 85 MET A C 1
ATOM 627 O O . MET A 1 85 ? -10.244 5.897 33.162 1.00 93.50 85 MET A O 1
ATOM 631 N N . VAL A 1 86 ? -11.181 7.082 31.491 1.00 94.81 86 VAL A N 1
ATOM 632 C CA . VAL A 1 86 ? -11.587 5.924 30.683 1.00 94.81 86 VAL A CA 1
ATOM 633 C C . VAL A 1 86 ? -10.356 5.198 30.152 1.00 94.81 86 VAL A C 1
ATOM 635 O O . VAL A 1 86 ? -10.252 3.987 30.334 1.00 94.81 86 VAL A O 1
ATOM 638 N N . ARG A 1 87 ? -9.392 5.927 29.577 1.00 95.25 87 ARG A N 1
ATOM 639 C CA . ARG A 1 87 ? -8.124 5.355 29.106 1.00 95.25 87 ARG A CA 1
ATOM 640 C C . ARG A 1 87 ? -7.393 4.616 30.229 1.00 95.25 87 ARG A C 1
ATOM 642 O O . ARG A 1 87 ? -7.076 3.441 30.083 1.00 95.25 87 ARG A O 1
ATOM 649 N N . ASP A 1 88 ? -7.185 5.272 31.369 1.00 93.62 88 ASP A N 1
ATOM 650 C CA . ASP A 1 88 ? -6.460 4.696 32.504 1.00 93.62 88 ASP A CA 1
ATOM 651 C C . ASP A 1 88 ? -7.199 3.481 33.096 1.00 93.62 88 ASP A C 1
ATOM 653 O O . ASP A 1 88 ? -6.567 2.524 33.546 1.00 93.62 88 ASP A O 1
ATOM 657 N N . ALA A 1 89 ? -8.536 3.492 33.099 1.00 93.94 89 ALA A N 1
ATOM 658 C CA . ALA A 1 89 ? -9.347 2.351 33.520 1.00 93.94 89 ALA A CA 1
ATOM 659 C C . ALA A 1 89 ? -9.202 1.153 32.571 1.00 93.94 89 ALA A C 1
ATOM 661 O O . ALA A 1 89 ? -9.063 0.020 33.043 1.00 93.94 89 ALA A O 1
ATOM 662 N N . ILE A 1 90 ? -9.190 1.394 31.257 1.00 92.75 90 ILE A N 1
ATOM 663 C CA . ILE A 1 90 ? -8.952 0.357 30.251 1.00 92.75 90 ILE A CA 1
ATOM 664 C C . ILE A 1 90 ? -7.543 -0.215 30.416 1.00 92.75 90 ILE A C 1
ATOM 666 O O . ILE A 1 90 ? -7.418 -1.416 30.627 1.00 92.75 90 ILE A O 1
ATOM 670 N N . SER A 1 91 ? -6.498 0.616 30.438 1.00 91.25 91 SER A N 1
ATOM 671 C CA . SER A 1 91 ? -5.109 0.144 30.562 1.00 91.25 91 SER A CA 1
ATOM 672 C C . SER A 1 91 ? -4.835 -0.614 31.868 1.00 91.25 91 SER A C 1
ATOM 674 O O . SER A 1 91 ? -4.005 -1.520 31.897 1.00 91.25 91 SER A O 1
ATOM 676 N N . LYS A 1 92 ? -5.537 -0.281 32.963 1.00 90.25 92 LYS A N 1
ATOM 677 C CA . LYS A 1 92 ? -5.466 -1.046 34.223 1.00 90.25 92 LYS A CA 1
ATOM 678 C C . LYS A 1 92 ? -6.157 -2.404 34.135 1.00 90.25 92 LYS A C 1
ATOM 680 O O . LYS A 1 92 ? -5.725 -3.339 34.803 1.00 90.25 92 LYS A O 1
ATOM 685 N N . THR A 1 93 ? -7.244 -2.494 33.373 1.00 90.38 93 THR A N 1
ATOM 686 C CA . THR A 1 93 ? -8.045 -3.721 33.264 1.00 90.38 93 THR A CA 1
ATOM 687 C C . THR A 1 93 ? -7.463 -4.666 32.211 1.00 90.38 93 THR A C 1
ATOM 689 O O . THR A 1 93 ? -7.433 -5.876 32.425 1.00 90.38 93 THR A O 1
ATOM 692 N N . TRP A 1 94 ? -6.962 -4.127 31.098 1.00 89.38 94 TRP A N 1
ATOM 693 C CA . TRP A 1 94 ? -6.379 -4.859 29.971 1.00 89.38 94 TRP A CA 1
ATOM 694 C C . TRP A 1 94 ? -4.886 -4.541 29.877 1.00 89.38 94 TRP A C 1
ATOM 696 O O . TRP A 1 94 ? -4.437 -3.668 29.135 1.00 89.38 94 TRP A O 1
ATOM 706 N N . VAL A 1 95 ? -4.110 -5.224 30.718 1.00 86.75 95 VAL A N 1
ATOM 707 C CA . VAL A 1 95 ? -2.670 -4.985 30.849 1.00 86.75 95 VAL A CA 1
ATOM 708 C C . VAL A 1 95 ? -1.948 -5.353 29.554 1.00 86.75 95 VAL A C 1
ATOM 710 O O . VAL A 1 95 ? -1.984 -6.505 29.125 1.00 86.75 95 VAL A O 1
ATOM 713 N N . GLY A 1 96 ? -1.225 -4.385 28.990 1.00 85.81 96 GLY A N 1
ATOM 714 C CA . GLY A 1 96 ? -0.447 -4.559 27.761 1.00 85.81 96 GLY A CA 1
ATOM 715 C C . GLY A 1 96 ? -1.206 -4.235 26.474 1.00 85.81 96 GLY A C 1
ATOM 716 O O . GLY A 1 96 ? -0.607 -4.349 25.416 1.00 85.81 96 GLY A O 1
ATOM 717 N N . THR A 1 97 ? -2.469 -3.809 26.558 1.00 90.56 97 THR A N 1
ATOM 718 C CA . THR A 1 97 ? -3.263 -3.343 25.412 1.00 90.56 97 THR A CA 1
ATOM 719 C C . THR A 1 97 ? -3.115 -1.820 25.266 1.00 90.56 97 THR A C 1
ATOM 721 O O . THR A 1 97 ? -3.527 -1.086 26.176 1.00 90.56 97 THR A O 1
ATOM 724 N N . PRO A 1 98 ? -2.540 -1.306 24.162 1.00 92.81 98 PRO A N 1
ATOM 725 C CA . PRO A 1 98 ? -2.446 0.129 23.915 1.00 92.81 98 PRO A CA 1
ATOM 726 C C . PRO A 1 98 ? -3.829 0.762 23.713 1.00 92.81 98 PRO A C 1
ATOM 728 O O . PRO A 1 98 ? -4.698 0.198 23.045 1.00 92.81 98 PRO A O 1
ATOM 731 N N . VAL A 1 99 ? -4.032 1.951 24.286 1.00 95.12 99 VAL A N 1
ATOM 732 C CA . VAL A 1 99 ? -5.294 2.700 24.191 1.00 95.12 99 VAL A CA 1
ATOM 733 C C . VAL A 1 99 ? -5.021 4.086 23.625 1.00 95.12 99 VAL A C 1
ATOM 735 O O . VAL A 1 99 ? -4.300 4.883 24.229 1.00 95.12 99 VAL A O 1
ATOM 738 N N . HIS A 1 100 ? -5.653 4.380 22.496 1.00 96.44 100 HIS A N 1
ATOM 739 C CA . HIS A 1 100 ? -5.451 5.576 21.692 1.00 96.44 100 HIS A CA 1
ATOM 740 C C . HIS A 1 100 ? -6.686 6.468 21.737 1.00 96.44 100 HIS A C 1
ATOM 742 O O . HIS A 1 100 ? -7.821 5.998 21.684 1.00 96.44 100 HIS A O 1
ATOM 748 N N . MET A 1 101 ? -6.466 7.778 21.821 1.00 94.50 101 MET A N 1
ATOM 749 C CA . MET A 1 101 ? -7.547 8.772 21.890 1.00 94.50 101 MET A CA 1
ATOM 750 C C . MET A 1 101 ? -8.036 9.223 20.504 1.00 94.50 101 MET A C 1
ATOM 752 O O . MET A 1 101 ? -9.011 9.962 20.409 1.00 94.50 101 MET A O 1
ATOM 756 N N . SER A 1 102 ? -7.330 8.837 19.441 1.00 94.44 102 SER A N 1
ATOM 757 C CA . SER A 1 102 ? -7.653 9.162 18.054 1.00 94.44 102 SER A CA 1
ATOM 758 C C . SER A 1 102 ? -6.980 8.173 17.101 1.00 94.44 102 SER A C 1
ATOM 760 O O . SER A 1 102 ? -6.028 7.485 17.479 1.00 94.44 102 SER A O 1
ATOM 762 N N . LEU A 1 103 ? -7.450 8.138 15.851 1.00 93.56 103 LEU A N 1
ATOM 763 C CA . LEU A 1 103 ? -6.806 7.380 14.774 1.00 93.56 103 LEU A CA 1
ATOM 764 C C . LEU A 1 103 ? -5.401 7.913 14.451 1.00 93.56 103 LEU A C 1
ATOM 766 O O . LEU A 1 103 ? -4.509 7.127 14.159 1.00 93.56 103 LEU A O 1
ATOM 770 N N . GLU A 1 104 ? -5.167 9.220 14.594 1.00 92.44 104 GLU A N 1
ATOM 771 C CA . GLU A 1 104 ? -3.830 9.810 14.433 1.00 92.44 104 GLU A CA 1
ATOM 772 C C . GLU A 1 104 ? -2.850 9.318 15.502 1.00 92.44 104 GLU A C 1
ATOM 774 O O . GLU A 1 104 ? -1.740 8.905 15.181 1.00 92.44 104 GLU A O 1
ATOM 779 N N . ALA A 1 105 ? -3.272 9.280 16.771 1.00 94.19 105 ALA A N 1
ATOM 780 C CA . ALA A 1 105 ? -2.444 8.730 17.844 1.00 94.19 105 ALA A CA 1
ATOM 781 C C . ALA A 1 105 ? -2.146 7.240 17.611 1.00 94.19 105 ALA A C 1
ATOM 783 O O . ALA A 1 105 ? -1.030 6.784 17.854 1.00 94.19 105 ALA A O 1
ATOM 784 N N . PHE A 1 106 ? -3.127 6.497 17.089 1.00 95.81 106 PHE A N 1
ATOM 785 C CA . PHE A 1 106 ? -2.925 5.109 16.694 1.00 95.81 106 PHE A CA 1
ATOM 786 C C . PHE A 1 106 ? -1.910 4.983 15.550 1.00 95.81 106 PHE A C 1
ATOM 788 O O . PHE A 1 106 ? -0.980 4.193 15.669 1.00 95.81 106 PHE A O 1
ATOM 795 N N . ARG A 1 107 ? -2.009 5.802 14.494 1.00 93.75 107 ARG A N 1
ATOM 796 C CA . ARG A 1 107 ? -1.034 5.829 13.390 1.00 93.75 107 ARG A CA 1
ATOM 797 C C . ARG A 1 107 ? 0.385 6.101 13.887 1.00 93.75 107 ARG A C 1
ATOM 799 O O . ARG A 1 107 ? 1.308 5.403 13.479 1.00 93.75 107 ARG A O 1
ATOM 806 N N . SER A 1 108 ? 0.567 7.077 14.779 1.00 92.69 108 SER A N 1
ATOM 807 C CA . SER A 1 108 ? 1.881 7.353 15.376 1.00 92.69 108 SER A CA 1
ATOM 808 C C . SER A 1 108 ? 2.421 6.148 16.150 1.00 92.69 108 SER A C 1
ATOM 810 O O . SER A 1 108 ? 3.586 5.800 15.994 1.00 92.69 108 SER A O 1
ATOM 812 N N . SER A 1 109 ? 1.567 5.462 16.917 1.00 94.19 109 SER A N 1
ATOM 813 C CA . SER A 1 109 ? 1.947 4.232 17.623 1.00 94.19 109 SER A CA 1
ATOM 814 C C . SER A 1 109 ? 2.349 3.109 16.663 1.00 94.19 109 SER A C 1
ATOM 816 O O . SER A 1 109 ? 3.331 2.423 16.921 1.00 94.19 109 SER A O 1
ATOM 818 N N . LEU A 1 110 ? 1.631 2.932 15.548 1.00 94.25 110 LEU A N 1
ATOM 819 C CA . LEU A 1 110 ? 1.992 1.949 14.520 1.00 94.25 110 LEU A CA 1
ATOM 820 C C . LEU A 1 110 ? 3.363 2.260 13.914 1.00 94.25 110 LEU A C 1
ATOM 822 O O . LEU A 1 110 ? 4.171 1.357 13.725 1.00 94.25 110 LEU A O 1
ATOM 826 N N . GLN A 1 111 ? 3.648 3.536 13.650 1.00 92.12 111 GLN A N 1
ATOM 827 C CA . GLN A 1 111 ? 4.948 3.961 13.135 1.00 92.12 111 GLN A CA 1
ATOM 828 C C . GLN A 1 111 ? 6.086 3.638 14.117 1.00 92.12 111 GLN A C 1
ATOM 830 O O . GLN A 1 111 ? 7.141 3.157 13.703 1.00 92.12 111 GLN A O 1
ATOM 835 N N . GLU A 1 112 ? 5.877 3.865 15.417 1.00 91.81 112 GLU A N 1
ATOM 836 C CA . GLU A 1 112 ? 6.843 3.495 16.459 1.00 91.81 112 GLU A CA 1
ATOM 837 C C . GLU A 1 112 ? 7.060 1.977 16.524 1.00 91.81 112 GLU A C 1
ATOM 839 O O . GLU A 1 112 ? 8.199 1.519 16.620 1.00 91.81 112 GLU A O 1
ATOM 844 N N . GLU A 1 113 ? 5.994 1.184 16.413 1.00 92.12 113 GLU A N 1
ATOM 845 C CA . GLU A 1 113 ? 6.074 -0.280 16.405 1.00 92.12 113 GLU A CA 1
ATOM 846 C C . GLU A 1 113 ? 6.777 -0.834 15.169 1.00 92.12 113 GLU A C 1
ATOM 848 O O . GLU A 1 113 ? 7.581 -1.763 15.286 1.00 92.12 113 GLU A O 1
ATOM 853 N N . VAL A 1 114 ? 6.541 -0.246 13.994 1.00 93.00 114 VAL A N 1
ATOM 854 C CA . VAL A 1 114 ? 7.292 -0.560 12.774 1.00 93.00 114 VAL A CA 1
ATOM 855 C C . VAL A 1 114 ? 8.774 -0.276 12.996 1.00 93.00 114 VAL A C 1
ATOM 857 O O . VAL A 1 114 ? 9.595 -1.162 12.768 1.00 93.00 114 VAL A O 1
ATOM 860 N N . ASN A 1 115 ? 9.125 0.903 13.518 1.00 91.50 115 ASN A N 1
ATOM 861 C CA . ASN A 1 115 ? 10.518 1.272 13.773 1.00 91.50 115 ASN A CA 1
ATOM 862 C C . ASN A 1 115 ? 11.190 0.323 14.778 1.00 91.50 115 ASN A C 1
ATOM 864 O O . ASN A 1 115 ? 12.324 -0.102 14.562 1.00 91.50 115 ASN A O 1
ATOM 868 N N . LEU A 1 116 ? 10.489 -0.054 15.851 1.00 91.69 116 LEU A N 1
ATOM 869 C CA . LEU A 1 116 ? 10.978 -1.028 16.829 1.00 91.69 116 LEU A CA 1
ATOM 870 C C . LEU A 1 116 ? 11.144 -2.422 16.220 1.00 91.69 116 LEU A C 1
ATOM 872 O O . LEU A 1 116 ? 12.126 -3.099 16.519 1.00 91.69 116 LEU A O 1
ATOM 876 N N . THR A 1 117 ? 10.209 -2.853 15.374 1.00 93.56 117 THR A N 1
ATOM 877 C CA . THR A 1 117 ? 10.288 -4.147 14.683 1.00 93.56 117 THR A CA 1
ATOM 878 C C . THR A 1 117 ? 11.504 -4.179 13.769 1.00 93.56 117 THR A C 1
ATOM 880 O O . THR A 1 117 ? 12.302 -5.105 13.846 1.00 93.56 117 THR A O 1
ATOM 883 N N . VAL A 1 118 ? 11.687 -3.130 12.970 1.00 91.00 118 VAL A N 1
ATOM 884 C CA . VAL A 1 118 ? 12.810 -2.969 12.043 1.00 91.00 118 VAL A CA 1
ATOM 885 C C . VAL A 1 118 ? 14.143 -2.952 12.797 1.00 91.00 118 VAL A C 1
ATOM 887 O O . VAL A 1 118 ? 15.045 -3.709 12.452 1.00 91.00 118 VAL A O 1
ATOM 890 N N . ALA A 1 119 ? 14.256 -2.170 13.875 1.00 89.25 119 ALA A N 1
ATOM 891 C CA . ALA A 1 119 ? 15.479 -2.071 14.678 1.00 89.25 119 ALA A CA 1
ATOM 892 C C . ALA A 1 119 ? 15.910 -3.400 15.323 1.00 89.25 119 ALA A C 1
ATOM 894 O O . ALA A 1 119 ? 17.095 -3.604 15.574 1.00 89.25 119 ALA A O 1
ATOM 895 N N . ASN A 1 120 ? 14.952 -4.279 15.630 1.00 91.00 120 ASN A N 1
ATOM 896 C CA . ASN A 1 120 ? 15.193 -5.540 16.332 1.00 91.00 120 ASN A CA 1
ATOM 897 C C . ASN A 1 120 ? 15.083 -6.773 15.419 1.00 91.00 120 ASN A C 1
ATOM 899 O O . ASN A 1 120 ? 15.175 -7.902 15.908 1.00 91.00 120 ASN A O 1
ATOM 903 N N . ASP A 1 121 ? 14.873 -6.586 14.114 1.00 94.38 121 ASP A N 1
ATOM 904 C CA . ASP A 1 121 ? 14.744 -7.692 13.174 1.00 94.38 121 ASP A CA 1
ATOM 905 C C . ASP A 1 121 ? 16.103 -8.353 12.899 1.00 94.38 121 ASP A C 1
ATOM 907 O O . ASP A 1 121 ? 17.144 -7.697 12.798 1.00 94.38 121 ASP A O 1
ATOM 911 N N . GLY A 1 122 ? 16.100 -9.682 12.782 1.00 89.31 122 GLY A N 1
ATOM 912 C CA . GLY A 1 122 ? 17.319 -10.467 12.607 1.00 89.31 122 GLY A CA 1
ATOM 913 C C . GLY A 1 122 ? 17.970 -10.314 11.230 1.00 89.31 122 GLY A C 1
ATOM 914 O O . GLY A 1 122 ? 19.196 -10.375 11.142 1.00 89.31 122 GLY A O 1
ATOM 915 N N . ILE A 1 123 ? 17.182 -10.108 10.169 1.00 89.75 123 ILE A N 1
ATOM 916 C CA . ILE A 1 123 ? 17.692 -9.899 8.805 1.00 89.75 123 ILE A CA 1
ATOM 917 C C . ILE A 1 123 ? 18.368 -8.532 8.746 1.00 89.75 123 ILE A C 1
ATOM 919 O O . ILE A 1 123 ? 19.527 -8.428 8.344 1.00 89.75 123 ILE A O 1
ATOM 923 N N . VAL A 1 124 ? 17.671 -7.510 9.246 1.00 89.31 124 VAL A N 1
ATOM 924 C CA . VAL A 1 124 ? 18.182 -6.142 9.358 1.00 89.31 124 VAL A CA 1
ATOM 925 C C . VAL A 1 124 ? 19.463 -6.102 10.188 1.00 89.31 124 VAL A C 1
ATOM 927 O O . VAL A 1 124 ? 20.483 -5.603 9.719 1.00 89.31 124 VAL A O 1
ATOM 930 N N . SER A 1 125 ? 19.436 -6.682 11.392 1.00 87.75 125 SER A N 1
ATOM 931 C CA . SER A 1 125 ? 20.604 -6.747 12.279 1.00 87.75 125 SER A CA 1
ATOM 932 C C . SER A 1 125 ? 21.788 -7.464 11.624 1.00 87.75 125 SER A C 1
ATOM 934 O O . SER A 1 125 ? 22.941 -7.122 11.869 1.00 87.75 125 SER A O 1
ATOM 936 N N . GLY A 1 126 ? 21.516 -8.464 10.779 1.00 85.56 126 GLY A N 1
ATOM 937 C CA . GLY A 1 126 ? 22.534 -9.151 9.992 1.00 85.56 126 GLY A CA 1
ATOM 938 C C . GLY A 1 126 ? 23.230 -8.223 8.998 1.00 85.56 126 GLY A C 1
ATOM 939 O O . GLY A 1 126 ? 24.455 -8.250 8.918 1.00 85.56 126 GLY A O 1
ATOM 940 N N . GLN A 1 127 ? 22.473 -7.382 8.287 1.00 86.00 127 GLN A N 1
ATOM 941 C CA . GLN A 1 127 ? 23.024 -6.411 7.336 1.00 86.00 127 GLN A CA 1
ATOM 942 C C . GLN A 1 127 ? 23.767 -5.275 8.041 1.00 86.00 127 GLN A C 1
ATOM 944 O O . GLN A 1 127 ? 24.903 -4.971 7.680 1.00 86.00 127 GLN A O 1
ATOM 949 N N . THR A 1 128 ? 23.188 -4.693 9.094 1.00 84.44 128 THR A N 1
ATOM 950 C CA . THR A 1 128 ? 23.832 -3.611 9.861 1.00 84.44 128 THR A CA 1
ATOM 951 C C . THR A 1 128 ? 25.086 -4.085 10.599 1.00 84.44 128 THR A C 1
ATOM 953 O O . THR A 1 128 ? 26.018 -3.316 10.793 1.00 84.44 128 THR A O 1
ATOM 956 N N . ALA A 1 129 ? 25.195 -5.369 10.952 1.00 83.25 129 ALA A N 1
ATOM 957 C CA . ALA A 1 129 ? 26.437 -5.925 11.492 1.00 83.25 129 ALA A CA 1
ATOM 958 C C . ALA A 1 129 ? 27.576 -5.995 10.458 1.00 83.25 129 ALA A C 1
ATOM 960 O O . ALA A 1 129 ? 28.740 -6.124 10.843 1.00 83.25 129 ALA A O 1
ATOM 961 N N . THR A 1 130 ? 27.264 -5.938 9.158 1.00 80.25 130 THR A N 1
ATOM 962 C CA . THR A 1 130 ? 28.291 -5.871 8.111 1.00 80.25 130 THR A CA 1
ATOM 963 C C . THR A 1 130 ? 28.831 -4.462 7.909 1.00 80.25 130 THR A C 1
ATOM 965 O O . THR A 1 130 ? 29.920 -4.337 7.355 1.00 80.25 130 THR A O 1
ATOM 968 N N . THR A 1 131 ? 28.135 -3.418 8.377 1.00 75.31 131 THR A N 1
ATOM 969 C CA . THR A 1 131 ? 28.594 -2.032 8.241 1.00 75.31 131 THR A CA 1
ATOM 970 C C . THR A 1 131 ? 29.649 -1.680 9.284 1.00 75.31 131 THR A C 1
ATOM 972 O O . THR A 1 131 ? 29.558 -2.059 10.452 1.00 75.31 131 THR A O 1
ATOM 975 N N . ASN A 1 132 ? 30.663 -0.908 8.885 1.00 74.19 132 ASN A N 1
ATOM 976 C CA . ASN A 1 132 ? 31.629 -0.322 9.822 1.00 74.19 132 ASN A CA 1
ATOM 977 C C . ASN A 1 132 ? 31.028 0.939 10.465 1.00 74.19 132 ASN A C 1
ATOM 979 O O . ASN A 1 132 ? 31.419 2.061 10.148 1.00 74.19 132 ASN A O 1
ATOM 983 N N . SER A 1 133 ? 30.037 0.740 11.330 1.00 76.75 133 SER A N 1
ATOM 984 C CA . SER A 1 133 ? 29.235 1.800 11.948 1.00 76.75 133 SER A CA 1
ATOM 985 C C . SER A 1 133 ? 29.202 1.708 13.472 1.00 76.75 133 SER A C 1
ATOM 987 O O . SER A 1 133 ? 29.316 0.606 14.010 1.00 76.75 133 SER A O 1
ATOM 989 N N 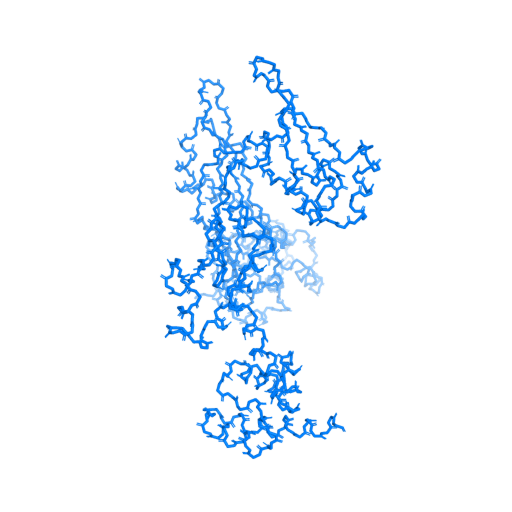. ASP A 1 134 ? 28.944 2.830 14.149 1.00 74.88 134 ASP A N 1
ATOM 990 C CA . ASP A 1 134 ? 28.842 2.908 15.623 1.00 74.88 134 ASP A CA 1
ATOM 991 C C . ASP A 1 134 ? 27.389 2.889 16.150 1.00 74.88 134 ASP A C 1
ATOM 993 O O . ASP A 1 134 ? 27.124 3.031 17.341 1.00 74.88 134 ASP A O 1
ATOM 997 N N . GLY A 1 135 ? 26.410 2.670 15.270 1.00 80.06 135 GLY A N 1
ATOM 998 C CA . GLY A 1 135 ? 25.007 2.554 15.662 1.00 80.06 135 GLY A CA 1
ATOM 999 C C . GLY A 1 135 ? 24.036 2.960 14.564 1.00 80.06 135 GLY A C 1
ATOM 1000 O O . GLY A 1 135 ? 24.437 3.333 13.463 1.00 80.06 135 GLY A O 1
ATOM 1001 N N . ILE A 1 136 ? 22.743 2.877 14.874 1.00 84.56 136 ILE A N 1
ATOM 1002 C CA . ILE A 1 136 ? 21.671 3.352 13.995 1.00 84.56 136 ILE A CA 1
ATOM 1003 C C . ILE A 1 136 ? 21.535 4.866 14.172 1.00 84.56 136 ILE A C 1
ATOM 1005 O O . ILE A 1 136 ? 21.253 5.335 15.274 1.00 84.56 136 ILE A O 1
ATOM 1009 N N . ARG A 1 137 ? 21.693 5.613 13.077 1.00 83.00 137 ARG A N 1
ATOM 1010 C CA . ARG A 1 137 ? 21.457 7.061 13.003 1.00 83.00 137 ARG A CA 1
ATOM 1011 C C . ARG A 1 137 ? 19.973 7.369 12.835 1.00 83.00 137 ARG A C 1
ATOM 1013 O O . ARG A 1 137 ? 19.445 8.266 13.484 1.00 83.00 137 ARG A O 1
ATOM 1020 N N . GLU A 1 138 ? 19.314 6.645 11.935 1.00 84.44 138 GLU A N 1
ATOM 1021 C CA . GLU A 1 138 ? 17.937 6.917 11.528 1.00 84.44 138 GLU A CA 1
ATOM 1022 C C . GLU A 1 138 ? 17.251 5.644 11.032 1.00 84.44 138 GLU A C 1
ATOM 1024 O O . GLU A 1 138 ? 17.876 4.793 10.403 1.00 84.44 138 GLU A O 1
ATOM 1029 N N . ILE A 1 139 ? 15.949 5.537 11.297 1.00 87.75 139 ILE A N 1
ATOM 1030 C CA . ILE A 1 139 ? 15.064 4.543 10.688 1.00 87.75 139 ILE A CA 1
ATOM 1031 C C . ILE A 1 139 ? 13.958 5.319 9.985 1.00 87.75 139 ILE A C 1
ATOM 1033 O O . ILE A 1 139 ? 13.175 6.010 10.641 1.00 87.75 139 ILE A O 1
ATOM 1037 N N . TYR A 1 140 ? 13.893 5.193 8.665 1.00 87.38 140 TYR A N 1
ATOM 1038 C CA . TYR A 1 140 ? 12.887 5.837 7.836 1.00 87.38 140 TYR A CA 1
ATOM 1039 C C . TYR A 1 140 ? 12.037 4.768 7.148 1.00 87.38 140 TYR A C 1
ATOM 1041 O O . TYR A 1 140 ? 12.449 4.185 6.152 1.00 87.38 140 TYR A O 1
ATOM 1049 N N . MET A 1 141 ? 10.854 4.493 7.701 1.00 87.56 141 MET A N 1
ATOM 1050 C CA . MET A 1 141 ? 9.915 3.476 7.205 1.00 87.56 141 MET A CA 1
ATOM 1051 C C . MET A 1 141 ? 8.496 4.052 7.139 1.00 87.56 141 MET A C 1
ATOM 1053 O O . MET A 1 141 ? 7.672 3.726 7.993 1.00 87.56 141 MET A O 1
ATOM 1057 N N . PRO A 1 142 ? 8.204 4.959 6.194 1.00 84.75 142 PRO A N 1
ATOM 1058 C CA . PRO A 1 142 ? 6.930 5.663 6.168 1.00 84.75 142 PRO A CA 1
ATOM 1059 C C . PRO A 1 142 ? 5.765 4.709 5.874 1.00 84.75 142 PRO A C 1
ATOM 1061 O O . PRO A 1 142 ? 5.809 3.908 4.940 1.00 84.75 142 PRO A O 1
ATOM 1064 N N . ILE A 1 143 ? 4.688 4.826 6.654 1.00 86.38 143 ILE A N 1
ATOM 1065 C CA . ILE A 1 143 ? 3.414 4.158 6.358 1.00 86.38 143 ILE A CA 1
ATOM 1066 C C . ILE A 1 143 ? 2.636 5.020 5.353 1.00 86.38 143 ILE A C 1
ATOM 1068 O O . ILE A 1 143 ? 1.803 5.852 5.729 1.00 86.38 143 ILE A O 1
ATOM 1072 N N . GLU A 1 144 ? 2.931 4.843 4.068 1.00 82.56 144 GLU A N 1
ATOM 1073 C CA . GLU A 1 144 ? 2.251 5.545 2.977 1.00 82.56 144 GLU A CA 1
ATOM 1074 C C . GLU A 1 144 ? 0.928 4.866 2.597 1.00 82.56 144 GLU A C 1
ATOM 1076 O O . GLU A 1 144 ? 0.794 3.646 2.648 1.00 82.56 144 GLU A O 1
ATOM 1081 N N . GLY A 1 145 ? -0.074 5.663 2.215 1.00 76.81 145 GLY A N 1
ATOM 1082 C CA . GLY A 1 145 ? -1.335 5.150 1.665 1.00 76.81 145 GLY A CA 1
ATOM 1083 C C . GLY A 1 145 ? -2.277 4.451 2.654 1.00 76.81 145 GLY A C 1
ATOM 1084 O O . GLY A 1 145 ? -3.306 3.938 2.229 1.00 76.81 145 GLY A O 1
ATOM 1085 N N . LEU A 1 146 ? -1.975 4.432 3.959 1.00 85.31 146 LEU A N 1
ATOM 1086 C CA . LEU A 1 146 ? -2.913 3.932 4.969 1.00 85.31 146 LEU A CA 1
ATOM 1087 C C . LEU A 1 146 ? -4.059 4.929 5.157 1.00 85.31 146 LEU A C 1
ATOM 1089 O O . LEU A 1 146 ? -3.848 5.988 5.745 1.00 85.31 146 LEU A O 1
ATOM 1093 N N . GLU A 1 147 ? -5.267 4.541 4.763 1.00 88.88 147 GLU A N 1
ATOM 1094 C CA . GLU A 1 147 ? -6.525 5.188 5.137 1.00 88.88 147 GLU A CA 1
ATOM 1095 C C . GLU A 1 147 ? -7.354 4.216 5.988 1.00 88.88 147 GLU A C 1
ATOM 1097 O O . GLU A 1 147 ? -7.685 3.111 5.563 1.00 88.88 147 GLU A O 1
ATOM 1102 N N . PHE A 1 148 ? -7.689 4.595 7.226 1.00 88.81 148 PHE A N 1
ATOM 1103 C CA . PHE A 1 148 ? -8.364 3.680 8.162 1.00 88.81 148 PHE A CA 1
ATOM 1104 C C . PHE A 1 148 ? -9.773 3.271 7.710 1.00 88.81 148 PHE A C 1
ATOM 1106 O O . PHE A 1 148 ? -10.263 2.216 8.117 1.00 88.81 148 PHE A O 1
ATOM 1113 N N . ASP A 1 149 ? -10.416 4.090 6.877 1.00 87.69 149 ASP A N 1
ATOM 1114 C CA . ASP A 1 149 ? -11.736 3.805 6.310 1.00 87.69 149 ASP A CA 1
ATOM 1115 C C . ASP A 1 149 ? -11.696 2.707 5.233 1.00 87.69 149 ASP A C 1
ATOM 1117 O O . ASP A 1 149 ? -12.714 2.048 5.007 1.00 87.69 149 ASP A O 1
ATOM 1121 N N . ASP A 1 150 ? -10.526 2.448 4.636 1.00 87.19 150 ASP A N 1
ATOM 1122 C CA . ASP A 1 150 ? -10.329 1.389 3.639 1.00 87.19 150 ASP A CA 1
ATOM 1123 C C . ASP A 1 150 ? -10.120 0.005 4.279 1.00 87.19 150 ASP A C 1
ATOM 1125 O O . ASP A 1 150 ? -10.219 -1.024 3.602 1.00 87.19 150 ASP A O 1
ATOM 1129 N N . VAL A 1 151 ? -9.875 -0.055 5.595 1.00 88.25 151 VAL A N 1
ATOM 1130 C CA . VAL A 1 151 ? -9.697 -1.323 6.313 1.00 88.25 151 VAL A CA 1
ATOM 1131 C C . VAL A 1 151 ? -11.061 -1.993 6.536 1.00 88.25 151 VAL A C 1
ATOM 1133 O O . VAL A 1 151 ? -11.927 -1.442 7.232 1.00 88.25 151 VAL A O 1
ATOM 1136 N N . PRO A 1 152 ? -11.280 -3.207 5.999 1.00 84.62 152 PRO A N 1
ATOM 1137 C CA . PRO A 1 152 ? -12.580 -3.852 6.054 1.00 84.62 152 PRO A CA 1
ATOM 1138 C C . PRO A 1 152 ? -12.934 -4.285 7.484 1.00 84.62 152 PRO A C 1
ATOM 1140 O O . PRO A 1 152 ? -12.113 -4.779 8.252 1.00 84.62 152 PRO A O 1
ATOM 1143 N N . SER A 1 153 ? -14.207 -4.123 7.848 1.00 77.69 153 SER A N 1
ATOM 1144 C CA . SER A 1 153 ? -14.741 -4.441 9.183 1.00 77.69 153 SER A CA 1
ATOM 1145 C C . SER A 1 153 ? -15.125 -5.912 9.376 1.00 77.69 153 SER A C 1
ATOM 1147 O O . SER A 1 153 ? -15.656 -6.280 10.422 1.00 77.69 153 SER A O 1
ATOM 1149 N N . ASN A 1 154 ? -14.900 -6.756 8.366 1.00 70.06 154 ASN A N 1
ATOM 1150 C CA . ASN A 1 154 ? -15.237 -8.180 8.384 1.00 70.06 154 ASN A CA 1
ATOM 1151 C C . ASN A 1 154 ? -14.131 -9.063 8.996 1.00 70.06 154 ASN A C 1
ATOM 1153 O O . ASN A 1 154 ? -14.334 -10.270 9.114 1.00 70.06 154 ASN A O 1
ATOM 1157 N N . GLY A 1 155 ? -13.000 -8.471 9.395 1.00 69.06 155 GLY A N 1
ATOM 1158 C CA . GLY A 1 155 ? -11.871 -9.174 10.000 1.00 69.06 155 GLY A CA 1
ATOM 1159 C C . GLY A 1 155 ? -10.827 -9.697 9.008 1.00 69.06 155 GLY A C 1
ATOM 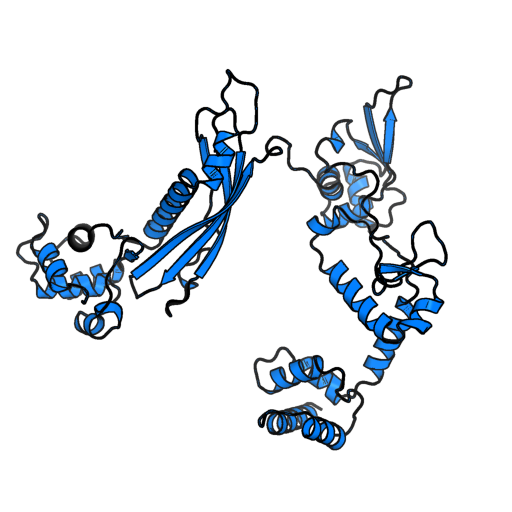1160 O O . GLY A 1 155 ? -9.899 -10.375 9.447 1.00 69.06 155 GLY A O 1
ATOM 1161 N N . ASP A 1 156 ? -10.944 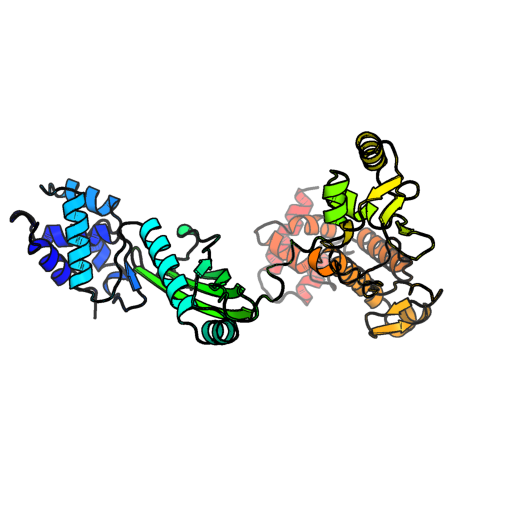-9.392 7.710 1.00 78.94 156 ASP A N 1
ATOM 1162 C CA . ASP A 1 156 ? -9.886 -9.705 6.746 1.00 78.94 156 ASP A CA 1
ATOM 1163 C C . ASP A 1 156 ? -8.671 -8.779 6.969 1.00 78.94 156 ASP A C 1
ATOM 1165 O O . ASP A 1 156 ? -8.857 -7.566 7.124 1.00 78.94 156 ASP A O 1
ATOM 1169 N N . PRO A 1 157 ? -7.431 -9.309 6.986 1.00 87.44 157 PRO A N 1
ATOM 1170 C CA . PRO A 1 157 ? -6.234 -8.484 7.093 1.00 87.44 157 PRO A CA 1
ATOM 1171 C C . PRO A 1 157 ? -6.078 -7.560 5.888 1.00 87.44 157 PRO A C 1
ATOM 1173 O O . PRO A 1 157 ? -6.109 -7.998 4.738 1.00 87.44 157 PRO A O 1
ATOM 1176 N N . HIS A 1 158 ? -5.873 -6.280 6.167 1.00 91.56 158 HIS A N 1
ATOM 1177 C CA . HIS A 1 158 ? -5.419 -5.297 5.203 1.00 91.56 158 HIS A CA 1
ATOM 1178 C C . HIS A 1 158 ? -3.895 -5.209 5.281 1.00 91.56 158 HIS A C 1
ATOM 1180 O O . HIS A 1 158 ? -3.348 -4.897 6.338 1.00 91.56 158 HIS A O 1
ATOM 1186 N N . GLU A 1 159 ? -3.219 -5.521 4.180 1.00 92.12 159 GLU A N 1
ATOM 1187 C CA . GLU A 1 159 ? -1.760 -5.533 4.093 1.00 92.12 159 GLU A CA 1
ATOM 1188 C C . GLU A 1 159 ? -1.258 -4.310 3.329 1.00 92.12 159 GLU A C 1
ATOM 1190 O O . GLU A 1 159 ? -1.778 -3.969 2.266 1.00 92.12 159 GLU A O 1
ATOM 1195 N N . ILE A 1 160 ? -0.225 -3.673 3.873 1.00 90.12 160 ILE A N 1
ATOM 1196 C CA . ILE A 1 160 ? 0.405 -2.478 3.324 1.00 90.12 160 ILE A CA 1
ATOM 1197 C C . ILE A 1 160 ? 1.880 -2.787 3.136 1.00 90.12 160 ILE A C 1
ATOM 1199 O O . ILE A 1 160 ? 2.606 -3.042 4.101 1.00 90.12 160 ILE A O 1
ATOM 1203 N N . GLU A 1 161 ? 2.312 -2.780 1.880 1.00 89.94 161 GLU A N 1
ATOM 1204 C CA . GLU A 1 161 ? 3.722 -2.904 1.537 1.00 89.94 161 GLU A CA 1
ATOM 1205 C C . GLU A 1 161 ? 4.431 -1.584 1.840 1.00 89.94 161 GLU A C 1
ATOM 1207 O O . GLU A 1 161 ? 4.049 -0.525 1.349 1.00 89.94 161 GLU A O 1
ATOM 1212 N N . MET A 1 162 ? 5.478 -1.659 2.654 1.00 88.38 162 MET A N 1
ATOM 1213 C CA . MET A 1 162 ? 6.301 -0.524 3.045 1.00 88.38 162 MET A CA 1
ATOM 1214 C C . MET A 1 162 ? 7.712 -0.724 2.513 1.00 88.38 162 MET A C 1
ATOM 1216 O O . MET A 1 162 ? 8.281 -1.817 2.603 1.00 88.38 162 MET A O 1
ATOM 1220 N N . SER A 1 163 ? 8.284 0.349 1.982 1.00 86.50 163 SER A N 1
ATOM 1221 C CA . SER A 1 163 ? 9.691 0.420 1.600 1.00 86.50 163 SER A CA 1
ATOM 1222 C C . SER A 1 163 ? 10.319 1.618 2.291 1.00 86.50 163 SER A C 1
ATOM 1224 O O . SER A 1 163 ? 9.723 2.691 2.351 1.00 86.50 163 SER A O 1
ATOM 1226 N N . GLY A 1 164 ? 11.515 1.426 2.821 1.00 85.75 164 GLY A N 1
ATOM 1227 C CA . GLY A 1 164 ? 12.258 2.465 3.509 1.00 85.75 164 GLY A CA 1
ATOM 1228 C C . GLY A 1 164 ? 13.683 2.008 3.765 1.00 85.75 164 GLY A C 1
ATOM 1229 O O . GLY A 1 164 ? 14.162 1.084 3.111 1.00 85.75 164 GLY A O 1
ATOM 1230 N N . HIS A 1 165 ? 14.368 2.655 4.698 1.00 85.00 165 HIS A N 1
ATOM 1231 C CA . HIS A 1 165 ? 15.770 2.371 4.963 1.00 85.00 165 HIS A CA 1
ATOM 1232 C C . HIS A 1 165 ? 16.157 2.616 6.420 1.00 85.00 165 HIS A C 1
ATOM 1234 O O . HIS A 1 165 ? 15.472 3.300 7.186 1.00 85.00 165 HIS A O 1
ATOM 1240 N N . ILE A 1 166 ? 17.314 2.074 6.783 1.00 86.94 166 ILE A N 1
ATOM 1241 C CA . ILE A 1 166 ? 18.034 2.390 8.011 1.00 86.94 166 ILE A CA 1
ATOM 1242 C C . ILE A 1 166 ? 19.342 3.051 7.631 1.00 86.94 166 ILE A C 1
ATOM 1244 O O . ILE A 1 166 ? 20.126 2.480 6.878 1.00 86.94 166 ILE A O 1
ATOM 1248 N N . ALA A 1 167 ? 19.590 4.227 8.195 1.00 82.81 167 ALA A N 1
ATOM 1249 C CA . ALA A 1 167 ? 20.884 4.875 8.123 1.00 82.81 167 ALA A CA 1
ATOM 1250 C C . ALA A 1 167 ? 21.694 4.554 9.381 1.00 82.81 167 ALA A C 1
ATOM 1252 O O . ALA A 1 167 ? 21.204 4.677 10.505 1.00 82.81 167 ALA A O 1
ATOM 1253 N N . MET A 1 168 ? 22.958 4.213 9.198 1.00 83.44 168 MET A N 1
ATOM 1254 C CA . MET A 1 168 ? 23.928 3.948 10.250 1.00 83.44 168 MET A CA 1
ATOM 1255 C C . MET A 1 168 ? 24.819 5.177 10.478 1.00 83.44 168 MET A C 1
ATOM 1257 O O . 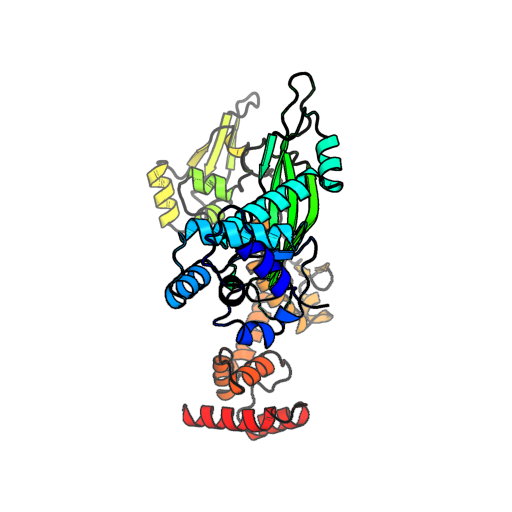MET A 1 168 ? 25.076 5.959 9.558 1.00 83.44 168 MET A O 1
ATOM 1261 N N . GLU A 1 169 ? 25.310 5.357 11.703 1.00 80.75 169 GLU A N 1
ATOM 1262 C CA . GLU A 1 169 ? 26.365 6.328 11.998 1.00 80.75 169 GLU A CA 1
ATOM 1263 C C . GLU A 1 169 ? 27.703 5.801 11.473 1.00 80.75 169 GLU A C 1
ATOM 1265 O O . GLU A 1 169 ? 28.127 4.701 11.827 1.00 80.75 169 GLU A O 1
ATOM 1270 N N . GLN A 1 170 ? 28.370 6.573 10.613 1.00 74.50 170 GLN A N 1
ATOM 1271 C CA . GLN A 1 170 ? 29.682 6.197 10.084 1.00 74.50 170 GLN A CA 1
ATOM 1272 C C . GLN A 1 170 ? 30.740 6.275 11.193 1.00 74.50 170 GLN A C 1
ATOM 1274 O O . GLN A 1 170 ? 30.852 7.304 11.857 1.00 74.50 170 GLN A O 1
ATOM 1279 N N . ASP A 1 171 ? 31.537 5.215 11.358 1.00 74.38 171 ASP A N 1
ATOM 1280 C CA . ASP A 1 171 ? 32.687 5.214 12.268 1.00 74.38 171 ASP A CA 1
ATOM 1281 C C . ASP A 1 171 ? 33.896 5.875 11.568 1.00 74.38 171 ASP A C 1
ATOM 1283 O O . ASP A 1 171 ? 34.465 5.282 10.645 1.00 74.38 171 ASP A O 1
ATOM 1287 N N . PRO A 1 172 ? 34.322 7.089 11.975 1.00 69.94 172 PRO A N 1
ATOM 1288 C CA . PRO A 1 172 ? 35.429 7.793 11.331 1.00 69.94 172 PRO A CA 1
ATOM 1289 C C . PRO A 1 172 ? 36.795 7.134 11.589 1.00 69.94 172 PRO A C 1
ATOM 1291 O O . PRO A 1 172 ? 37.777 7.492 10.935 1.00 69.94 172 PRO A O 1
ATOM 1294 N N . GLU A 1 173 ? 36.889 6.195 12.537 1.00 72.38 173 GLU A N 1
ATOM 1295 C CA . GLU A 1 173 ? 38.118 5.468 12.864 1.00 72.38 173 GLU A CA 1
ATOM 1296 C C . GLU A 1 173 ? 38.301 4.197 12.013 1.00 72.38 173 GLU A C 1
ATOM 1298 O O . GLU A 1 173 ? 39.371 3.576 12.054 1.00 72.38 173 GLU A O 1
ATOM 1303 N N . ARG A 1 174 ? 37.296 3.808 11.210 1.00 63.84 174 ARG A N 1
ATOM 1304 C CA . ARG A 1 174 ? 37.324 2.606 10.359 1.00 63.84 174 ARG A CA 1
ATOM 1305 C C . ARG A 1 174 ? 37.137 2.929 8.873 1.00 63.84 174 ARG A C 1
ATOM 1307 O O . ARG A 1 174 ? 36.527 3.933 8.521 1.00 63.84 174 ARG A O 1
ATOM 1314 N N . PRO A 1 175 ? 37.643 2.074 7.961 1.00 59.22 175 PRO A N 1
ATOM 1315 C CA . PRO A 1 175 ? 37.354 2.212 6.538 1.00 59.22 175 PRO A CA 1
ATOM 1316 C C . PRO A 1 175 ? 35.848 2.135 6.273 1.00 59.22 175 PRO A C 1
ATOM 1318 O O . PRO A 1 175 ? 35.185 1.215 6.754 1.00 59.22 175 PRO A O 1
ATOM 1321 N N . TYR A 1 176 ? 35.333 3.071 5.477 1.00 64.25 176 TYR A N 1
ATOM 1322 C CA . TYR A 1 176 ? 33.928 3.102 5.082 1.00 64.25 176 TYR A CA 1
ATOM 1323 C C . TYR A 1 176 ? 33.493 1.772 4.448 1.00 64.25 176 TYR A C 1
ATOM 1325 O O . TYR A 1 176 ? 34.138 1.276 3.521 1.00 64.25 176 TYR A O 1
ATOM 1333 N N . TRP A 1 177 ? 32.394 1.205 4.949 1.00 56.88 177 TRP A N 1
ATOM 1334 C CA . TRP A 1 177 ? 31.799 -0.025 4.428 1.00 56.88 177 TRP A CA 1
ATOM 1335 C C . TRP A 1 177 ? 30.275 0.041 4.533 1.00 56.88 177 TRP A C 1
ATOM 1337 O O . TRP A 1 177 ? 29.672 -0.639 5.359 1.00 56.88 177 TRP A O 1
ATOM 1347 N N . GLY A 1 178 ? 29.671 0.917 3.727 1.00 63.88 178 GLY A N 1
ATOM 1348 C CA . GLY A 1 178 ? 28.224 1.119 3.696 1.00 63.88 178 GLY A CA 1
ATOM 1349 C C . GLY A 1 178 ? 27.666 1.747 4.978 1.00 63.88 178 GLY A C 1
ATOM 1350 O O . GLY A 1 178 ? 28.228 1.631 6.066 1.00 63.88 178 GLY A O 1
ATOM 1351 N N . HIS A 1 179 ? 26.554 2.461 4.845 1.00 74.62 179 HIS A N 1
ATOM 1352 C CA . HIS A 1 179 ? 25.866 3.060 5.992 1.00 74.62 179 HIS A CA 1
ATOM 1353 C C . HIS A 1 179 ? 24.355 3.178 5.788 1.00 74.62 179 HIS A C 1
ATOM 1355 O O . HIS A 1 179 ? 23.693 3.809 6.600 1.00 74.62 179 HIS A O 1
ATOM 1361 N N . HIS A 1 180 ? 23.808 2.586 4.727 1.00 81.88 180 HIS A N 1
ATOM 1362 C CA . HIS A 1 180 ? 22.377 2.551 4.458 1.00 81.88 180 HIS A CA 1
ATOM 1363 C C . HIS A 1 180 ? 21.957 1.117 4.157 1.00 81.88 180 HIS A C 1
ATOM 1365 O O . HIS A 1 180 ? 22.623 0.427 3.393 1.00 81.88 180 HIS A O 1
ATOM 1371 N N . VAL A 1 181 ? 20.887 0.658 4.796 1.00 83.75 181 VAL A N 1
ATOM 1372 C CA . VAL A 1 181 ? 20.283 -0.657 4.570 1.00 83.75 181 VAL A CA 1
ATOM 1373 C C . VAL A 1 181 ? 18.853 -0.424 4.114 1.00 83.75 181 VAL A C 1
ATOM 1375 O O . VAL A 1 181 ? 18.059 0.127 4.877 1.00 83.75 181 VAL A O 1
ATOM 1378 N N . ASP A 1 182 ? 18.529 -0.840 2.896 1.00 87.94 182 ASP A N 1
ATOM 1379 C CA . ASP A 1 182 ? 17.166 -0.815 2.379 1.00 87.94 182 ASP A CA 1
ATOM 1380 C C . ASP A 1 182 ? 16.343 -1.907 3.054 1.00 87.94 182 ASP A C 1
ATOM 1382 O O . ASP A 1 182 ? 16.803 -3.036 3.233 1.00 87.94 182 ASP A O 1
ATOM 1386 N N . VAL A 1 183 ? 15.108 -1.579 3.429 1.00 87.50 183 VAL A N 1
ATOM 1387 C CA . VAL A 1 183 ? 14.209 -2.478 4.154 1.00 87.50 183 VAL A CA 1
ATOM 1388 C C . VAL A 1 183 ? 12.851 -2.519 3.465 1.00 87.50 183 VAL A C 1
ATOM 1390 O O . VAL A 1 183 ? 12.237 -1.488 3.181 1.00 87.50 183 VAL A O 1
ATOM 1393 N N . ARG A 1 184 ? 12.347 -3.736 3.238 1.00 90.19 184 ARG A N 1
ATOM 1394 C CA . ARG A 1 184 ? 10.975 -3.984 2.782 1.00 90.19 184 ARG A CA 1
ATOM 1395 C C . ARG A 1 184 ? 10.195 -4.732 3.846 1.00 90.19 184 ARG A C 1
ATOM 1397 O O . ARG A 1 184 ? 10.618 -5.786 4.326 1.00 90.19 184 ARG A O 1
ATOM 1404 N N . ALA A 1 185 ? 9.017 -4.221 4.170 1.00 92.88 185 ALA A N 1
ATOM 1405 C CA . ALA A 1 185 ? 8.161 -4.773 5.208 1.00 92.88 185 ALA A CA 1
ATOM 1406 C C . ALA A 1 185 ? 6.693 -4.794 4.776 1.00 92.88 185 ALA A C 1
ATOM 1408 O O . ALA A 1 185 ? 6.286 -4.073 3.870 1.00 92.88 185 ALA A O 1
ATOM 1409 N N . ILE A 1 186 ? 5.895 -5.623 5.443 1.00 93.38 186 ILE A N 1
ATOM 1410 C CA . ILE A 1 186 ? 4.434 -5.593 5.363 1.00 93.38 186 ILE A CA 1
ATOM 1411 C C . ILE A 1 186 ? 3.898 -5.221 6.740 1.00 93.38 186 ILE A C 1
ATOM 1413 O O . ILE A 1 186 ? 4.155 -5.929 7.718 1.00 93.38 186 ILE A O 1
ATOM 1417 N N . LEU A 1 187 ? 3.135 -4.134 6.798 1.00 94.38 187 LEU A N 1
ATOM 1418 C CA . LEU A 1 187 ? 2.255 -3.827 7.919 1.00 94.38 187 LEU A CA 1
ATOM 1419 C C . LEU A 1 187 ? 0.902 -4.473 7.632 1.00 94.38 187 LEU A C 1
ATOM 1421 O O . LEU A 1 187 ? 0.313 -4.227 6.582 1.00 94.38 187 LEU A O 1
ATOM 1425 N N . TRP A 1 188 ? 0.402 -5.289 8.550 1.00 92.81 188 TRP A N 1
ATOM 1426 C CA . TRP A 1 188 ? -0.952 -5.822 8.470 1.00 92.81 188 TRP A CA 1
ATOM 1427 C C . TRP A 1 188 ? -1.825 -5.180 9.543 1.00 92.81 188 TRP A C 1
ATOM 1429 O O . TRP A 1 188 ? -1.380 -4.955 10.669 1.00 92.81 188 TRP A O 1
ATOM 1439 N N . LEU A 1 189 ? -3.076 -4.890 9.189 1.00 94.50 189 LEU A N 1
ATOM 1440 C CA . LEU A 1 189 ? -4.096 -4.368 10.093 1.00 94.50 189 LEU A CA 1
ATOM 1441 C C . LEU A 1 189 ? -5.385 -5.175 9.961 1.00 94.50 189 LEU A C 1
ATOM 1443 O O . LEU A 1 189 ? -5.821 -5.494 8.859 1.00 94.50 189 LEU A O 1
ATOM 1447 N N . VAL A 1 190 ? -6.042 -5.450 11.082 1.00 92.88 190 VAL A N 1
ATOM 1448 C CA . VAL A 1 190 ? -7.357 -6.095 11.128 1.00 92.88 190 VAL A CA 1
ATOM 1449 C C . VAL A 1 190 ? -8.283 -5.258 11.994 1.00 92.88 190 VAL A C 1
ATOM 1451 O O . VAL A 1 190 ? -8.015 -5.037 13.176 1.00 92.88 190 VAL A O 1
ATOM 1454 N N . ARG A 1 191 ? -9.423 -4.840 11.442 1.00 91.88 191 ARG A N 1
ATOM 1455 C CA . ARG A 1 191 ? -10.482 -4.205 12.229 1.00 91.88 191 ARG A CA 1
ATOM 1456 C C . ARG A 1 191 ? -11.374 -5.280 12.849 1.00 91.88 191 ARG A C 1
ATOM 1458 O O . ARG A 1 191 ? -12.229 -5.854 12.182 1.00 91.88 191 ARG A O 1
ATOM 1465 N N . GLN A 1 192 ? -11.160 -5.557 14.132 1.00 88.12 192 GLN A N 1
ATOM 1466 C CA . GLN A 1 192 ? -11.840 -6.633 14.868 1.00 88.12 192 GLN A CA 1
ATOM 1467 C C . GLN A 1 192 ? -13.175 -6.198 15.484 1.00 88.12 192 GLN A C 1
ATOM 1469 O O . GLN A 1 192 ? -13.999 -7.037 15.841 1.00 88.12 192 GLN A O 1
ATOM 1474 N N . GLY A 1 193 ? -13.392 -4.891 15.614 1.00 88.12 193 GLY A N 1
ATOM 1475 C CA . GLY A 1 193 ? -14.627 -4.319 16.132 1.00 88.12 193 GLY A CA 1
ATOM 1476 C C . GLY A 1 193 ? -14.722 -2.829 15.836 1.00 88.12 193 GLY A C 1
ATOM 1477 O O . GLY A 1 193 ? -13.972 -2.279 15.026 1.00 88.12 193 GLY A O 1
ATOM 1478 N N . ARG A 1 194 ? -15.643 -2.135 16.510 1.00 90.19 194 ARG A N 1
ATOM 1479 C CA . ARG A 1 194 ? -15.805 -0.682 16.298 1.00 90.19 194 ARG A CA 1
ATOM 1480 C C . ARG A 1 194 ? -14.580 0.116 16.736 1.00 90.19 194 ARG A C 1
ATOM 1482 O O . ARG A 1 194 ? -14.163 1.013 16.007 1.00 90.19 194 ARG A O 1
ATOM 1489 N N . ALA A 1 195 ? -14.026 -0.255 17.888 1.00 92.25 195 ALA A N 1
ATOM 1490 C CA . ALA A 1 195 ? -12.878 0.383 18.530 1.00 92.25 195 ALA A CA 1
ATOM 1491 C C . ALA A 1 195 ? -11.647 -0.536 18.634 1.00 92.25 195 ALA A C 1
ATOM 1493 O O . ALA A 1 195 ? -10.607 -0.091 19.108 1.00 92.25 195 ALA A O 1
ATOM 1494 N N . PHE A 1 196 ? -11.758 -1.803 18.221 1.00 92.31 196 PHE A N 1
ATOM 1495 C CA . PHE A 1 196 ? -10.699 -2.807 18.354 1.00 92.31 196 PHE A CA 1
ATOM 1496 C C . PHE A 1 196 ? -9.987 -3.032 17.026 1.00 92.31 196 PHE A C 1
ATOM 1498 O O . PHE A 1 196 ? -10.627 -3.325 16.010 1.00 92.31 196 PHE A O 1
ATOM 1505 N N . TRP A 1 197 ? -8.666 -2.932 17.071 1.00 93.50 197 TRP A N 1
ATOM 1506 C CA . TRP A 1 197 ? -7.771 -3.114 15.938 1.00 93.50 197 TRP A CA 1
ATOM 1507 C C . TRP A 1 197 ? -6.680 -4.096 16.332 1.00 93.50 197 TRP A C 1
ATOM 1509 O O . TRP A 1 197 ? -6.167 -3.992 17.437 1.00 93.50 197 TRP A O 1
ATOM 1519 N N . ALA A 1 198 ? -6.303 -5.011 15.452 1.00 92.31 198 ALA A N 1
ATOM 1520 C CA . ALA A 1 198 ? -5.060 -5.759 15.589 1.00 92.31 198 ALA A CA 1
ATOM 1521 C C . ALA A 1 198 ? -4.087 -5.293 14.515 1.00 92.31 198 ALA A C 1
ATOM 1523 O O . ALA A 1 198 ? -4.509 -5.028 13.386 1.00 92.31 198 ALA A O 1
ATOM 1524 N N . ALA A 1 199 ? -2.814 -5.171 14.865 1.00 93.25 199 ALA A N 1
ATOM 1525 C CA . ALA A 1 199 ? -1.788 -4.772 13.922 1.00 93.25 199 ALA A CA 1
ATOM 1526 C C . ALA A 1 199 ? -0.470 -5.489 14.195 1.00 93.25 199 ALA A C 1
ATOM 1528 O O . ALA A 1 199 ? -0.184 -5.913 15.314 1.00 93.25 199 ALA A O 1
ATOM 1529 N N . GLY A 1 200 ? 0.346 -5.598 13.154 1.00 91.50 200 GLY A N 1
ATOM 1530 C CA . GLY A 1 200 ? 1.703 -6.098 13.277 1.00 91.50 200 GLY A CA 1
ATOM 1531 C C . GLY A 1 200 ? 2.524 -5.818 12.030 1.00 91.50 200 GLY A C 1
ATOM 1532 O O . GLY A 1 200 ? 1.997 -5.598 10.942 1.00 91.50 200 GLY A O 1
ATOM 1533 N N . CYS A 1 201 ? 3.841 -5.836 12.193 1.00 94.06 201 CYS A N 1
ATOM 1534 C CA . CYS A 1 201 ? 4.794 -5.603 11.119 1.00 94.06 201 CYS A CA 1
ATOM 1535 C C . CYS A 1 201 ? 5.641 -6.855 10.902 1.00 94.06 201 CYS A C 1
ATOM 1537 O O . CYS A 1 201 ? 6.055 -7.516 11.856 1.00 94.06 201 CYS A O 1
ATOM 1539 N N . ARG A 1 202 ? 5.910 -7.184 9.640 1.00 93.44 202 ARG A N 1
ATOM 1540 C CA . ARG A 1 202 ? 6.821 -8.262 9.265 1.00 93.44 202 ARG A CA 1
ATOM 1541 C C . ARG A 1 202 ? 7.821 -7.761 8.239 1.00 93.44 202 ARG A C 1
ATOM 1543 O O . ARG A 1 202 ? 7.427 -7.240 7.200 1.00 93.44 202 ARG A O 1
ATOM 1550 N N . ILE A 1 203 ? 9.102 -7.984 8.510 1.00 94.12 203 ILE A N 1
ATOM 1551 C CA . ILE A 1 203 ? 10.170 -7.709 7.551 1.00 94.12 203 ILE A CA 1
ATOM 1552 C C . ILE A 1 203 ? 10.211 -8.843 6.529 1.00 94.12 203 ILE A 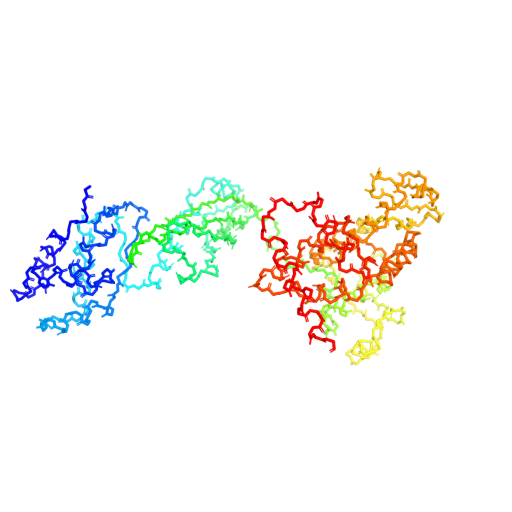C 1
ATOM 1554 O O . ILE A 1 203 ? 10.222 -10.022 6.890 1.00 94.12 203 ILE A O 1
ATOM 1558 N N . ASN A 1 204 ? 10.189 -8.483 5.250 1.00 90.12 204 ASN A N 1
ATOM 1559 C CA . ASN A 1 204 ? 10.298 -9.438 4.152 1.00 90.12 204 ASN A CA 1
ATOM 1560 C C . ASN A 1 204 ? 11.735 -9.549 3.654 1.00 90.12 204 ASN A C 1
ATOM 1562 O O . ASN A 1 204 ? 12.160 -10.639 3.278 1.00 90.12 204 ASN A O 1
ATOM 1566 N N . ASP A 1 205 ? 12.439 -8.418 3.611 1.00 89.38 205 ASP A N 1
ATOM 1567 C CA . ASP A 1 205 ? 13.761 -8.314 3.012 1.00 89.38 205 ASP A CA 1
ATOM 1568 C C . ASP A 1 205 ? 14.528 -7.119 3.586 1.00 89.38 205 ASP A C 1
ATOM 1570 O O . ASP A 1 205 ? 13.921 -6.100 3.936 1.00 89.38 205 ASP A O 1
ATOM 1574 N N . ALA A 1 206 ? 15.849 -7.254 3.671 1.00 88.94 206 ALA A N 1
ATOM 1575 C CA . ALA A 1 206 ? 16.750 -6.159 4.002 1.00 88.94 206 ALA A CA 1
ATOM 1576 C C . ALA A 1 206 ? 18.112 -6.371 3.331 1.00 88.94 206 ALA A C 1
ATOM 1578 O O . ALA A 1 206 ? 18.694 -7.458 3.430 1.00 88.94 206 ALA A O 1
ATOM 1579 N N . GLU A 1 207 ? 18.640 -5.328 2.696 1.00 87.38 207 GLU A N 1
ATOM 1580 C CA . GLU A 1 207 ? 19.881 -5.387 1.921 1.00 87.38 207 GLU A CA 1
ATOM 1581 C C . GLU A 1 207 ? 20.726 -4.130 2.148 1.00 87.38 207 GLU A C 1
ATOM 1583 O O . GLU A 1 207 ? 20.203 -3.021 2.218 1.00 87.38 207 GLU A O 1
ATOM 1588 N N . LEU A 1 208 ? 22.043 -4.300 2.300 1.00 81.88 208 LEU A N 1
ATOM 1589 C CA . LEU A 1 208 ? 22.968 -3.173 2.370 1.00 81.88 208 LEU A CA 1
ATOM 1590 C C . LEU A 1 208 ? 22.971 -2.424 1.032 1.00 81.88 208 LEU A C 1
ATOM 1592 O O . LEU A 1 208 ? 23.391 -2.984 0.018 1.00 81.88 208 LEU A O 1
ATOM 1596 N N . ASP A 1 209 ? 22.595 -1.148 1.045 1.00 75.31 209 ASP A N 1
ATOM 1597 C CA . ASP A 1 209 ? 22.701 -0.303 -0.135 1.00 75.31 209 ASP A CA 1
ATOM 1598 C C . ASP A 1 209 ? 24.151 0.167 -0.311 1.00 75.31 209 ASP A C 1
ATOM 1600 O O . ASP A 1 209 ? 24.648 1.099 0.332 1.00 75.31 209 ASP A O 1
ATOM 1604 N N . THR A 1 210 ? 24.864 -0.508 -1.210 1.00 65.69 210 THR A N 1
ATOM 1605 C CA . THR A 1 210 ? 26.235 -0.150 -1.587 1.00 65.69 210 THR A CA 1
ATOM 1606 C C . THR A 1 210 ? 26.308 1.063 -2.520 1.00 65.69 210 THR A C 1
ATOM 1608 O O . THR A 1 210 ? 27.411 1.523 -2.820 1.00 65.69 210 THR A O 1
ATOM 1611 N N . ASN A 1 211 ? 25.167 1.569 -2.993 1.00 61.12 211 ASN A N 1
ATOM 1612 C CA . ASN A 1 211 ? 25.049 2.611 -4.010 1.00 61.12 211 ASN A CA 1
ATOM 1613 C C . ASN A 1 211 ? 24.501 3.946 -3.476 1.00 61.12 211 ASN A C 1
ATOM 1615 O O . ASN A 1 211 ? 24.494 4.905 -4.240 1.00 61.12 211 ASN A O 1
ATOM 1619 N N . TRP A 1 212 ? 24.133 4.042 -2.194 1.00 50.09 212 TRP A N 1
ATOM 1620 C CA . TRP A 1 212 ? 23.489 5.217 -1.580 1.00 50.09 212 TRP A CA 1
ATOM 1621 C C . TRP A 1 212 ? 24.211 6.565 -1.785 1.00 50.09 212 TRP A C 1
ATOM 1623 O O . TRP A 1 212 ? 23.578 7.611 -1.873 1.00 50.09 212 TRP A O 1
ATOM 1633 N N . ASP A 1 213 ? 25.547 6.559 -1.864 1.00 51.06 213 ASP A N 1
ATOM 1634 C CA . ASP A 1 213 ? 26.367 7.776 -2.031 1.00 51.06 213 ASP A CA 1
ATOM 1635 C C . ASP A 1 213 ? 26.658 8.108 -3.508 1.00 51.06 213 ASP A C 1
ATOM 1637 O O . ASP A 1 213 ? 27.460 8.989 -3.829 1.00 51.06 213 ASP A O 1
ATOM 1641 N N . ARG A 1 214 ? 26.035 7.377 -4.441 1.00 48.44 214 ARG A N 1
ATOM 1642 C CA . ARG A 1 214 ? 26.020 7.762 -5.849 1.00 48.44 214 ARG A CA 1
ATOM 1643 C C . ARG A 1 214 ? 24.791 8.647 -6.057 1.00 48.44 214 ARG A C 1
ATOM 1645 O O . ARG A 1 214 ? 23.694 8.199 -5.736 1.00 48.44 214 ARG A O 1
ATOM 1652 N N . PRO A 1 215 ? 24.945 9.885 -6.566 1.00 50.97 215 PRO A N 1
ATOM 1653 C CA . PRO A 1 215 ? 23.793 10.698 -6.949 1.00 50.97 215 PRO A CA 1
ATOM 1654 C C . PRO A 1 215 ? 22.867 9.870 -7.837 1.00 50.97 215 PRO A C 1
ATOM 1656 O O . PRO A 1 215 ? 23.386 9.061 -8.612 1.00 50.97 215 PRO A O 1
ATOM 1659 N N . ASP A 1 216 ? 21.549 10.088 -7.709 1.00 56.62 216 ASP A N 1
ATOM 1660 C CA . ASP A 1 216 ? 20.520 9.349 -8.447 1.00 56.62 216 ASP A CA 1
ATOM 1661 C C . ASP A 1 216 ? 21.020 9.036 -9.842 1.00 56.62 216 ASP A C 1
ATOM 1663 O O . ASP A 1 216 ? 21.366 9.933 -10.621 1.00 56.62 216 ASP A O 1
ATOM 1667 N N . ILE A 1 217 ? 21.154 7.743 -10.087 1.00 61.75 217 ILE A N 1
ATOM 1668 C CA . ILE A 1 217 ? 21.626 7.243 -11.349 1.00 61.75 217 ILE A CA 1
ATOM 1669 C C . ILE A 1 217 ? 20.510 7.536 -12.361 1.00 61.75 217 ILE A C 1
ATOM 1671 O O . ILE A 1 217 ? 19.511 6.822 -12.415 1.00 61.75 217 ILE A O 1
ATOM 1675 N N . LEU A 1 218 ? 20.674 8.610 -13.126 1.00 66.81 218 LEU A N 1
ATOM 1676 C CA . LEU A 1 218 ? 19.746 9.056 -14.155 1.00 66.81 218 LEU A CA 1
ATOM 1677 C C . LEU A 1 218 ? 19.861 8.149 -15.377 1.00 66.81 218 LEU A C 1
ATOM 1679 O O . LEU A 1 218 ? 20.941 7.718 -15.767 1.00 66.81 218 LEU A O 1
ATOM 1683 N N . THR A 1 219 ? 18.763 7.896 -16.063 1.00 77.44 219 THR A N 1
ATOM 1684 C CA . THR A 1 219 ? 18.826 7.447 -17.455 1.00 77.44 219 THR A CA 1
ATOM 1685 C C . THR A 1 219 ? 19.396 8.565 -18.338 1.00 77.44 219 THR A C 1
ATOM 1687 O O . THR A 1 219 ? 19.356 9.744 -17.981 1.00 77.44 219 THR A O 1
ATOM 1690 N N . LEU A 1 220 ? 19.915 8.228 -19.527 1.00 79.88 220 LEU A N 1
ATOM 1691 C CA . LEU A 1 220 ? 20.363 9.253 -20.481 1.00 79.88 220 LEU A CA 1
ATOM 1692 C C . LEU A 1 220 ? 19.220 10.217 -20.841 1.00 79.88 220 LEU A C 1
ATOM 1694 O O . LEU A 1 220 ? 19.456 11.411 -20.977 1.00 79.88 220 LEU A O 1
ATOM 1698 N N . ALA A 1 221 ? 17.986 9.714 -20.935 1.00 79.31 221 ALA A N 1
ATOM 1699 C CA . ALA A 1 221 ? 16.800 10.530 -21.174 1.00 79.31 221 ALA A CA 1
ATOM 1700 C C . ALA A 1 221 ? 16.545 11.521 -20.028 1.00 79.31 221 ALA A C 1
ATOM 1702 O O . ALA A 1 221 ? 16.307 12.689 -20.294 1.00 79.31 221 ALA A O 1
ATOM 1703 N N . GLU A 1 222 ? 16.656 11.106 -18.764 1.00 78.88 222 GLU A N 1
ATOM 1704 C CA . GLU A 1 222 ? 16.503 12.017 -17.617 1.00 78.88 222 GLU A CA 1
ATOM 1705 C C . GLU A 1 222 ? 17.616 13.073 -17.581 1.00 78.88 222 GLU A C 1
ATOM 1707 O O . GLU A 1 222 ? 17.342 14.257 -17.397 1.00 78.88 222 GLU A O 1
ATOM 1712 N N . ALA A 1 223 ? 18.861 12.681 -17.862 1.00 83.50 223 ALA A N 1
ATOM 1713 C CA . ALA A 1 223 ? 19.972 13.627 -17.953 1.00 83.50 223 ALA A CA 1
ATOM 1714 C C . ALA A 1 223 ? 19.813 14.621 -19.121 1.00 83.50 223 ALA A C 1
ATOM 1716 O O . ALA A 1 223 ? 20.167 15.795 -18.987 1.00 83.50 223 ALA A O 1
ATOM 1717 N N . LEU A 1 224 ? 19.270 14.179 -20.262 1.00 84.94 224 LEU A N 1
ATOM 1718 C CA . LEU A 1 224 ? 18.951 15.043 -21.401 1.00 84.94 224 LEU A CA 1
ATOM 1719 C C . LEU A 1 224 ? 17.734 15.933 -21.127 1.00 84.94 224 LEU A C 1
ATOM 1721 O O . LEU A 1 224 ? 17.762 17.101 -21.506 1.00 84.94 224 LEU A O 1
ATOM 1725 N N . ALA A 1 225 ? 16.707 15.428 -20.442 1.00 83.81 225 ALA A N 1
ATOM 1726 C CA . ALA A 1 225 ? 15.545 16.205 -20.022 1.00 83.81 225 ALA A CA 1
ATOM 1727 C C . ALA A 1 225 ? 15.976 17.372 -19.127 1.00 83.81 225 ALA A C 1
ATOM 1729 O O . ALA A 1 225 ? 15.612 18.513 -19.399 1.00 83.81 225 ALA A O 1
ATOM 1730 N N . ASP A 1 226 ? 16.844 17.114 -18.146 1.00 83.94 226 ASP A N 1
ATOM 1731 C CA . ASP A 1 226 ? 17.400 18.144 -17.264 1.00 83.94 226 ASP A CA 1
ATOM 1732 C C . ASP A 1 226 ? 18.299 19.141 -18.017 1.00 83.94 226 ASP A C 1
ATOM 1734 O O . ASP A 1 226 ? 18.215 20.358 -17.819 1.00 83.94 226 ASP A O 1
ATOM 1738 N N . LEU A 1 227 ? 19.171 18.644 -18.904 1.00 85.56 227 LEU A N 1
ATOM 1739 C CA . LEU A 1 227 ? 20.096 19.474 -19.684 1.00 85.56 227 LEU A CA 1
ATOM 1740 C C . LEU A 1 227 ? 19.360 20.410 -20.655 1.00 85.56 227 LEU A C 1
ATOM 1742 O O . LEU A 1 227 ? 19.730 21.581 -20.826 1.00 85.56 227 LEU A O 1
ATOM 1746 N N . LEU A 1 228 ? 18.357 19.874 -21.345 1.00 85.12 228 LEU A N 1
ATOM 1747 C CA . LEU A 1 228 ? 17.648 20.540 -22.434 1.00 85.12 228 LEU A CA 1
ATOM 1748 C C . LEU A 1 228 ? 16.370 21.240 -21.959 1.00 85.12 228 LEU A C 1
ATOM 1750 O O . LEU A 1 228 ? 15.882 22.118 -22.671 1.00 85.12 228 LEU A O 1
ATOM 1754 N N . ASP A 1 229 ? 15.906 20.934 -20.743 1.00 84.31 229 ASP A N 1
ATOM 1755 C CA . ASP A 1 229 ? 14.656 21.417 -20.141 1.00 84.31 229 ASP A CA 1
ATOM 1756 C C . ASP A 1 229 ? 13.449 21.095 -21.020 1.00 84.31 229 ASP A C 1
ATOM 1758 O O . ASP A 1 229 ? 12.659 21.968 -21.384 1.00 84.31 229 ASP A O 1
ATOM 1762 N N . VAL A 1 230 ? 13.373 19.827 -21.417 1.00 82.00 230 VAL A N 1
ATOM 1763 C CA . VAL A 1 230 ? 12.290 19.233 -22.207 1.00 82.00 230 VAL A CA 1
ATOM 1764 C C . VAL A 1 230 ? 11.615 18.146 -21.380 1.00 82.00 230 VAL A C 1
ATOM 1766 O O . VAL A 1 230 ? 12.173 17.670 -20.389 1.00 82.00 230 VAL A O 1
ATOM 1769 N N . ASP A 1 231 ? 10.401 17.749 -21.754 1.00 82.50 231 ASP A N 1
ATOM 1770 C CA . ASP A 1 231 ? 9.756 16.635 -21.071 1.00 82.50 231 ASP A CA 1
ATOM 1771 C C . ASP A 1 231 ? 10.511 15.319 -21.312 1.00 82.50 231 ASP A C 1
ATOM 1773 O O . ASP A 1 231 ? 11.224 15.146 -22.302 1.00 82.50 231 ASP A O 1
ATOM 1777 N N . ILE A 1 232 ? 10.335 14.371 -20.392 1.00 73.25 232 ILE A N 1
ATOM 1778 C CA . ILE A 1 232 ? 11.054 13.099 -20.440 1.00 73.25 232 ILE A CA 1
ATOM 1779 C C . ILE A 1 232 ? 10.757 12.287 -21.711 1.00 73.25 232 ILE A C 1
ATOM 1781 O O . ILE A 1 232 ? 11.647 11.604 -22.203 1.00 73.25 232 ILE A O 1
ATOM 1785 N N . GLY A 1 233 ? 9.547 12.384 -22.273 1.00 70.12 233 GLY A N 1
ATOM 1786 C CA . GLY A 1 233 ? 9.185 11.688 -23.508 1.00 70.12 233 GLY A CA 1
ATOM 1787 C C . GLY A 1 233 ? 9.918 12.261 -24.719 1.00 70.12 233 GLY A C 1
ATOM 1788 O O . GLY A 1 233 ? 10.471 11.505 -25.510 1.00 70.12 233 GLY A O 1
ATOM 1789 N N . ALA A 1 234 ? 10.012 13.588 -24.821 1.00 74.75 234 ALA A N 1
ATOM 1790 C CA . ALA A 1 234 ? 10.835 14.247 -25.834 1.00 74.75 234 ALA A CA 1
ATOM 1791 C C . ALA A 1 234 ? 12.331 13.922 -25.663 1.00 74.75 234 ALA A C 1
ATOM 1793 O O . ALA A 1 234 ? 13.034 13.677 -26.643 1.00 74.75 234 ALA A O 1
ATOM 1794 N N . ALA A 1 235 ? 12.827 13.874 -24.423 1.00 79.69 235 ALA A N 1
ATOM 1795 C CA . ALA A 1 235 ? 14.218 13.521 -24.144 1.00 79.69 235 ALA A CA 1
ATOM 1796 C C . ALA A 1 235 ? 14.559 12.065 -24.504 1.00 79.69 235 ALA A C 1
ATOM 1798 O O . ALA A 1 235 ? 15.684 11.801 -24.928 1.00 79.69 235 ALA A O 1
ATOM 1799 N N . GLU A 1 236 ? 13.610 11.129 -24.374 1.00 73.44 236 GLU A N 1
ATOM 1800 C CA . GLU A 1 236 ? 13.771 9.738 -24.819 1.00 73.44 236 GLU A CA 1
ATOM 1801 C C . GLU A 1 236 ? 14.074 9.663 -26.322 1.00 73.44 236 GLU A C 1
ATOM 1803 O O . GLU A 1 236 ? 14.996 8.950 -26.722 1.00 73.44 236 GLU A O 1
ATOM 1808 N N . GLU A 1 237 ? 13.368 10.438 -27.149 1.00 76.62 237 GLU A N 1
ATOM 1809 C CA . GLU A 1 237 ? 13.592 10.465 -28.601 1.00 76.62 237 GLU A CA 1
ATOM 1810 C C . GLU A 1 237 ? 14.949 11.092 -28.983 1.00 76.62 237 GLU A C 1
ATOM 1812 O O . GLU A 1 237 ? 15.507 10.785 -30.036 1.00 76.62 237 GLU A O 1
ATOM 1817 N N . LEU A 1 238 ? 15.519 11.926 -28.106 1.00 79.56 238 LEU A N 1
ATOM 1818 C CA . LEU A 1 238 ? 16.829 12.562 -28.284 1.00 79.56 238 LEU A CA 1
ATOM 1819 C C . LEU A 1 238 ? 18.013 11.686 -27.852 1.00 79.56 238 LEU A C 1
ATOM 1821 O O . LEU A 1 238 ? 19.159 12.028 -28.148 1.00 79.56 238 LEU A O 1
ATOM 1825 N N . THR A 1 239 ? 17.774 10.560 -27.174 1.00 80.81 239 THR A N 1
ATOM 1826 C CA . THR A 1 239 ? 18.850 9.667 -26.699 1.00 80.81 239 THR A CA 1
ATOM 1827 C C . THR A 1 239 ? 19.667 9.024 -27.822 1.00 80.81 239 THR A C 1
ATOM 1829 O O . THR A 1 239 ? 20.824 8.672 -27.598 1.00 80.81 239 THR A O 1
ATOM 1832 N N . ASP A 1 240 ? 19.100 8.918 -29.028 1.00 72.44 240 ASP A N 1
ATOM 1833 C CA . ASP A 1 240 ? 19.758 8.367 -30.221 1.00 72.44 240 ASP A CA 1
ATOM 1834 C C . ASP A 1 240 ? 20.651 9.395 -30.949 1.00 72.44 240 ASP A C 1
ATOM 1836 O O . ASP A 1 240 ? 21.238 9.089 -31.992 1.00 72.44 240 ASP A O 1
ATOM 1840 N N . ALA A 1 241 ? 20.764 10.621 -30.425 1.00 79.38 241 ALA A N 1
ATOM 1841 C CA . ALA A 1 241 ? 21.595 11.661 -31.013 1.00 79.38 241 ALA A CA 1
ATOM 1842 C C . ALA A 1 241 ? 23.068 11.223 -31.121 1.00 79.38 241 ALA A C 1
ATOM 1844 O O . ALA A 1 241 ? 23.641 10.731 -30.141 1.00 79.38 241 ALA A O 1
ATOM 1845 N N . PRO A 1 242 ? 23.721 11.437 -32.279 1.00 78.31 242 PRO A N 1
ATOM 1846 C CA . PRO A 1 242 ? 25.157 11.250 -32.411 1.00 78.31 242 PRO A CA 1
ATOM 1847 C C . PRO A 1 242 ? 25.933 11.967 -31.298 1.00 78.31 242 PRO A C 1
ATOM 1849 O O . PRO A 1 242 ? 25.746 13.160 -31.056 1.00 78.31 242 PRO A O 1
ATOM 1852 N N . LEU A 1 243 ? 26.826 11.228 -30.638 1.00 81.25 243 LEU A N 1
ATOM 1853 C CA . LEU A 1 243 ? 27.658 11.714 -29.541 1.00 81.25 243 LEU A CA 1
ATOM 1854 C C . LEU A 1 243 ? 29.129 11.690 -29.951 1.00 81.25 243 LEU A C 1
ATOM 1856 O O . LEU A 1 243 ? 29.690 10.632 -30.248 1.00 81.25 243 LEU A O 1
ATOM 1860 N N . GLN A 1 244 ? 29.779 12.849 -29.908 1.00 84.44 244 GLN A N 1
ATOM 1861 C CA . GLN A 1 244 ? 31.208 12.976 -30.150 1.00 84.44 244 GLN A CA 1
ATOM 1862 C C . GLN A 1 244 ? 31.966 13.216 -28.843 1.00 84.44 244 GLN A C 1
ATOM 1864 O O . GLN A 1 244 ? 31.674 14.138 -28.082 1.00 84.44 244 GLN A O 1
ATOM 1869 N N . GLN A 1 245 ? 33.001 12.410 -28.604 1.00 82.44 245 GLN A N 1
ATOM 1870 C CA . GLN A 1 245 ? 33.936 12.630 -27.507 1.00 82.44 245 GLN A CA 1
ATOM 1871 C C . GLN A 1 245 ? 34.922 13.749 -27.858 1.00 82.44 245 GLN A C 1
ATOM 1873 O O . GLN A 1 245 ? 35.579 13.708 -28.902 1.00 82.44 245 GLN A O 1
ATOM 1878 N N . LEU A 1 246 ? 35.071 14.723 -26.961 1.00 77.25 246 LEU A N 1
ATOM 1879 C CA . LEU A 1 246 ? 36.053 15.792 -27.089 1.00 77.25 246 LEU A CA 1
ATOM 1880 C C . LEU A 1 246 ? 37.274 15.450 -26.227 1.00 77.25 246 LEU A C 1
ATOM 1882 O O . LEU A 1 246 ? 37.235 15.536 -24.998 1.00 77.25 246 LEU A O 1
ATOM 1886 N N . ALA A 1 247 ? 38.361 15.035 -26.880 1.00 76.94 247 ALA A N 1
ATOM 1887 C CA . ALA A 1 247 ? 39.615 14.659 -26.230 1.00 76.94 247 ALA A CA 1
ATOM 1888 C C . ALA A 1 247 ? 40.813 15.428 -26.809 1.00 76.94 247 ALA A C 1
ATOM 1890 O O . ALA A 1 247 ? 40.797 15.847 -27.969 1.00 76.94 247 ALA A O 1
ATOM 1891 N N . SER A 1 248 ? 41.842 15.662 -25.990 1.00 73.12 248 SER A N 1
ATOM 1892 C CA . SER A 1 248 ? 43.121 16.223 -26.443 1.00 73.12 248 SER A CA 1
ATOM 1893 C C . SER A 1 248 ? 43.936 15.192 -27.239 1.00 73.12 248 SER A C 1
ATOM 1895 O O . SER A 1 248 ? 43.647 13.997 -27.190 1.00 73.12 248 SER A O 1
ATOM 1897 N N . GLU A 1 249 ? 44.994 15.630 -27.935 1.00 68.81 249 GLU A N 1
ATOM 1898 C CA . GLU A 1 249 ? 45.924 14.725 -28.645 1.00 68.81 249 GLU A CA 1
ATOM 1899 C C . GLU A 1 249 ? 46.570 13.680 -27.713 1.00 68.81 249 GLU A C 1
ATOM 1901 O O . GLU A 1 249 ? 46.899 12.579 -28.151 1.00 68.81 249 GLU A O 1
ATOM 1906 N N . ASP A 1 250 ? 46.667 13.994 -26.418 1.00 58.88 250 ASP A N 1
ATOM 1907 C CA . ASP A 1 250 ? 47.199 13.116 -25.371 1.00 58.88 250 ASP A CA 1
ATOM 1908 C C . ASP A 1 250 ? 46.127 12.197 -24.741 1.00 58.88 250 ASP A C 1
ATOM 1910 O O . ASP A 1 250 ? 46.411 11.468 -23.790 1.00 58.88 250 ASP A O 1
ATOM 1914 N N . GLY A 1 251 ? 44.885 12.227 -25.244 1.00 64.94 251 GLY A N 1
ATOM 1915 C CA . GLY A 1 251 ? 43.783 11.359 -24.811 1.00 64.94 251 GLY A CA 1
ATOM 1916 C C . GLY A 1 251 ? 43.000 11.840 -23.584 1.00 64.94 251 GLY A C 1
ATOM 1917 O O . GLY A 1 251 ? 42.173 11.091 -23.064 1.00 64.94 251 GLY A O 1
ATOM 1918 N N . LEU A 1 252 ? 43.224 13.071 -23.109 1.00 65.38 252 LEU A N 1
ATOM 1919 C CA . LEU A 1 252 ? 42.456 13.637 -21.996 1.00 65.38 252 LEU A CA 1
ATOM 1920 C C . LEU A 1 252 ? 41.081 14.098 -22.491 1.00 65.38 252 LEU A C 1
ATOM 1922 O O . LEU A 1 252 ? 40.992 15.023 -23.299 1.00 65.38 252 LEU A O 1
ATOM 1926 N N . VAL A 1 253 ? 40.019 13.479 -21.978 1.00 70.75 253 VAL A N 1
ATOM 1927 C CA . VAL A 1 253 ? 38.628 13.844 -22.277 1.00 70.75 253 VAL A CA 1
ATOM 1928 C C . VAL A 1 253 ? 38.266 15.109 -21.509 1.00 70.75 253 VAL A C 1
ATOM 1930 O O . VAL A 1 253 ? 38.392 15.149 -20.287 1.00 70.75 253 VAL A O 1
ATOM 1933 N N . TYR A 1 254 ? 37.818 16.141 -22.218 1.00 68.88 254 TYR A N 1
ATOM 1934 C CA . TYR A 1 254 ? 37.412 17.417 -21.622 1.00 68.88 254 TYR A CA 1
ATOM 1935 C C . TYR A 1 254 ? 35.932 17.746 -21.845 1.00 68.88 254 TYR A C 1
ATOM 1937 O O . TYR A 1 254 ? 35.472 18.795 -21.399 1.00 68.88 254 TYR A O 1
ATOM 1945 N N . GLY A 1 255 ? 35.183 16.868 -22.512 1.00 80.50 255 GLY A N 1
ATOM 1946 C CA . GLY A 1 255 ? 33.741 17.000 -22.666 1.00 80.50 255 GLY A CA 1
ATOM 1947 C C . GLY A 1 255 ? 33.182 16.117 -23.770 1.00 80.50 255 GLY A C 1
ATOM 1948 O O . GLY A 1 255 ? 33.890 15.295 -24.362 1.00 80.50 255 GLY A O 1
ATOM 1949 N N . TRP A 1 256 ? 31.905 16.329 -24.054 1.00 84.00 256 TRP A N 1
ATOM 1950 C CA . TRP A 1 256 ? 31.166 15.616 -25.088 1.00 84.00 256 TRP A CA 1
ATOM 1951 C C . TRP A 1 256 ? 30.287 16.589 -25.869 1.00 84.00 256 TRP A C 1
ATOM 1953 O O . TRP A 1 256 ? 29.917 17.641 -25.349 1.00 84.00 256 TRP A O 1
ATOM 1963 N N . GLU A 1 257 ? 29.969 16.259 -27.114 1.00 88.88 257 GLU A N 1
ATOM 1964 C CA . GLU A 1 257 ? 29.089 17.052 -27.973 1.00 88.88 257 GLU A CA 1
ATOM 1965 C C . GLU A 1 257 ? 27.989 16.151 -28.539 1.00 88.88 257 GLU A C 1
ATOM 1967 O O . GLU A 1 257 ? 28.287 15.160 -29.205 1.00 88.88 257 GLU A O 1
ATOM 1972 N N . PHE A 1 258 ? 26.733 16.480 -28.238 1.00 88.06 258 PHE A N 1
ATOM 1973 C CA . PHE A 1 258 ? 25.556 15.867 -28.851 1.00 88.06 258 PHE A CA 1
ATOM 1974 C C . PHE A 1 258 ? 25.189 16.630 -30.117 1.00 88.06 258 PHE A C 1
ATOM 1976 O O . PHE A 1 258 ? 25.123 17.859 -30.074 1.00 88.06 258 PHE A O 1
ATOM 1983 N N . ASP A 1 259 ? 24.904 15.923 -31.209 1.00 86.75 259 ASP A N 1
ATOM 1984 C CA . ASP A 1 259 ? 24.375 16.513 -32.437 1.00 86.75 259 ASP A CA 1
ATOM 1985 C C . ASP A 1 259 ? 22.901 16.134 -32.635 1.00 86.75 259 ASP A C 1
ATOM 1987 O O . ASP A 1 259 ? 22.571 15.037 -33.076 1.00 86.75 259 ASP A O 1
ATOM 1991 N N . PHE A 1 260 ? 21.996 17.061 -32.328 1.00 86.44 260 PHE A N 1
ATOM 1992 C CA . PHE A 1 260 ? 20.555 16.857 -32.482 1.00 86.44 260 PHE A CA 1
ATOM 1993 C C . PHE A 1 260 ? 20.038 17.173 -33.900 1.00 86.44 260 PHE A C 1
ATOM 1995 O O . PHE A 1 260 ? 18.830 17.202 -34.115 1.00 86.44 260 PHE A O 1
ATOM 2002 N N . SER A 1 261 ? 20.911 17.456 -34.878 1.00 80.62 261 SER A N 1
ATOM 2003 C CA . SER A 1 261 ? 20.492 17.930 -36.210 1.00 80.62 261 SER A CA 1
ATOM 2004 C C . SER A 1 261 ? 19.832 16.880 -37.103 1.00 80.62 261 SER A C 1
ATOM 2006 O O . SER A 1 261 ? 19.046 17.250 -37.975 1.00 80.62 261 SER A O 1
ATOM 2008 N N . GLU A 1 262 ? 20.119 15.597 -36.880 1.00 72.00 262 GLU A N 1
ATOM 2009 C CA . GLU A 1 262 ? 19.596 14.481 -37.683 1.00 72.00 262 GLU A CA 1
ATOM 2010 C C . GLU A 1 262 ? 18.617 13.583 -36.906 1.00 72.00 262 GLU A C 1
ATOM 2012 O O . GLU A 1 262 ? 18.203 12.536 -37.406 1.00 72.00 262 GLU A O 1
ATOM 2017 N N . VAL A 1 263 ? 18.231 13.976 -35.688 1.00 77.12 263 VAL A N 1
ATOM 2018 C CA . VAL A 1 263 ? 17.313 13.187 -34.858 1.00 77.12 263 VAL A CA 1
ATOM 2019 C C . VAL A 1 263 ? 15.874 13.416 -35.318 1.00 77.12 263 VAL A C 1
ATOM 2021 O O . VAL A 1 263 ? 15.437 14.550 -35.502 1.00 77.12 263 VAL A O 1
ATOM 2024 N N . ASN A 1 264 ? 15.128 12.328 -35.511 1.00 71.44 264 ASN A N 1
ATOM 2025 C CA . ASN A 1 264 ? 13.734 12.370 -35.947 1.00 71.44 264 ASN A CA 1
ATOM 2026 C C . ASN A 1 264 ? 12.788 12.573 -34.751 1.00 71.44 264 ASN A C 1
ATOM 2028 O O . ASN A 1 264 ? 12.148 11.619 -34.308 1.00 71.44 264 ASN A O 1
ATOM 2032 N N . VAL A 1 265 ? 12.732 13.811 -34.263 1.00 75.56 265 VAL A N 1
ATOM 2033 C CA . VAL A 1 265 ? 11.848 14.293 -33.186 1.00 75.56 265 VAL A CA 1
ATOM 2034 C C . VAL A 1 265 ? 10.907 15.384 -33.694 1.00 75.56 265 VAL A C 1
ATOM 2036 O O . VAL A 1 265 ? 11.082 15.885 -34.806 1.00 75.56 265 VAL A O 1
ATOM 2039 N N . ASP A 1 266 ? 9.921 15.765 -32.882 1.00 80.75 266 ASP A N 1
ATOM 2040 C CA . ASP A 1 266 ? 9.046 16.903 -33.182 1.00 80.75 266 ASP A CA 1
ATOM 2041 C C . ASP A 1 266 ? 9.855 18.207 -33.367 1.00 80.75 266 ASP A C 1
ATOM 2043 O O . ASP A 1 266 ? 10.782 18.505 -32.604 1.00 80.75 266 ASP A O 1
ATOM 2047 N N . ASP A 1 267 ? 9.493 19.000 -34.380 1.00 82.25 267 ASP A N 1
ATOM 2048 C CA . ASP A 1 267 ? 10.176 20.251 -34.731 1.00 82.25 267 ASP A CA 1
ATOM 2049 C C . ASP A 1 267 ? 10.136 21.249 -33.559 1.00 82.25 267 ASP A C 1
ATOM 2051 O O . ASP A 1 267 ? 11.109 21.976 -33.331 1.00 82.25 267 ASP A O 1
ATOM 2055 N N . ASP A 1 268 ? 9.063 21.224 -32.760 1.00 81.94 268 ASP A N 1
ATOM 2056 C CA . ASP A 1 268 ? 8.894 22.067 -31.569 1.00 81.94 268 ASP A CA 1
ATOM 2057 C C . ASP A 1 268 ? 9.987 21.797 -30.510 1.00 81.94 268 ASP A C 1
ATOM 2059 O O . ASP A 1 268 ? 10.498 22.725 -29.873 1.00 81.94 268 ASP A O 1
ATOM 2063 N N . VAL A 1 269 ? 10.421 20.538 -30.364 1.00 80.44 269 VAL A N 1
ATOM 2064 C CA . VAL A 1 269 ? 11.490 20.136 -29.432 1.00 80.44 269 VAL A CA 1
ATOM 2065 C C . VAL A 1 269 ? 12.846 20.656 -29.920 1.00 80.44 269 VAL A C 1
ATOM 2067 O O . VAL A 1 269 ? 13.632 21.199 -29.139 1.00 80.44 269 VAL A O 1
ATOM 2070 N N . LEU A 1 270 ? 13.121 20.568 -31.226 1.00 84.50 270 LEU A N 1
ATOM 2071 C CA . LEU A 1 270 ? 14.355 21.099 -31.820 1.00 84.50 270 LEU A CA 1
ATOM 2072 C C . LEU A 1 270 ? 14.419 22.628 -31.744 1.00 84.50 270 LEU A C 1
ATOM 2074 O O . LEU A 1 270 ? 15.501 23.193 -31.544 1.00 84.50 270 LEU A O 1
ATOM 2078 N N . GLU A 1 271 ? 13.285 23.315 -31.893 1.00 85.62 271 GLU A N 1
ATOM 2079 C CA . GLU A 1 271 ? 13.196 24.761 -31.683 1.00 85.62 271 GLU A CA 1
ATOM 2080 C C . GLU A 1 271 ? 13.482 25.141 -30.227 1.00 85.62 271 GLU A C 1
ATOM 2082 O O . GLU A 1 271 ? 14.242 26.084 -29.990 1.00 85.62 271 GLU A O 1
ATOM 2087 N N . GLN A 1 272 ? 12.969 24.379 -29.257 1.00 83.69 272 GLN A N 1
ATOM 2088 C CA . GLN A 1 272 ? 13.245 24.582 -27.833 1.00 83.69 272 GLN A CA 1
ATOM 2089 C C . GLN A 1 272 ? 14.734 24.394 -27.499 1.00 83.69 272 GLN A C 1
ATOM 2091 O O . GLN A 1 272 ? 15.334 25.249 -26.836 1.00 83.69 272 GLN A O 1
ATOM 2096 N N . VAL A 1 273 ? 15.367 23.342 -28.031 1.00 84.88 273 VAL A N 1
ATOM 2097 C CA . VAL A 1 273 ? 16.811 23.099 -27.870 1.00 84.88 273 VAL A CA 1
ATOM 2098 C C . VAL A 1 273 ? 17.631 24.240 -28.482 1.00 84.88 273 VAL A C 1
ATOM 2100 O O . VAL A 1 273 ? 18.504 24.799 -27.809 1.00 84.88 273 VAL A O 1
ATOM 2103 N N . LYS A 1 274 ? 17.319 24.662 -29.719 1.00 87.31 274 LYS A N 1
ATOM 2104 C CA . LYS A 1 274 ? 17.982 25.807 -30.377 1.00 87.31 274 LYS A CA 1
ATOM 2105 C C . LYS A 1 274 ? 17.791 27.108 -29.608 1.00 87.31 274 LYS A C 1
ATOM 2107 O O . LYS A 1 274 ? 18.734 27.889 -29.510 1.00 87.31 274 LYS A O 1
ATOM 2112 N N . ALA A 1 275 ? 16.595 27.363 -29.082 1.00 84.31 275 ALA A N 1
ATOM 2113 C CA . ALA A 1 275 ? 16.299 28.580 -28.336 1.00 84.31 275 ALA A CA 1
ATOM 2114 C C . ALA A 1 275 ? 17.114 28.663 -27.037 1.00 84.31 275 ALA A C 1
ATOM 2116 O O . ALA A 1 275 ? 17.568 29.748 -26.670 1.00 84.31 275 ALA A O 1
ATOM 2117 N N . ARG A 1 276 ? 17.328 27.526 -26.365 1.00 82.06 276 ARG A N 1
ATOM 2118 C CA . ARG A 1 276 ? 18.055 27.453 -25.091 1.00 82.06 276 ARG A CA 1
ATOM 2119 C C . ARG A 1 276 ? 19.573 27.449 -25.265 1.00 82.06 276 ARG A C 1
ATOM 2121 O O . ARG A 1 276 ? 20.266 28.188 -24.572 1.00 82.06 276 ARG A O 1
ATOM 2128 N N . HIS A 1 277 ? 20.084 26.634 -26.186 1.00 82.75 277 HIS A N 1
ATOM 2129 C CA . HIS A 1 277 ? 21.523 26.375 -26.339 1.00 82.75 277 HIS A CA 1
ATOM 2130 C C . HIS A 1 277 ? 22.155 27.106 -27.531 1.00 82.75 277 HIS A C 1
ATOM 2132 O O . HIS A 1 277 ? 23.371 27.077 -27.711 1.00 82.75 277 HIS A O 1
ATOM 2138 N N . GLY A 1 278 ? 21.350 27.787 -28.353 1.00 83.31 278 GLY A N 1
ATOM 2139 C CA . GLY A 1 278 ? 21.796 28.541 -29.531 1.00 83.31 278 GLY A CA 1
ATOM 2140 C C . GLY A 1 278 ? 22.209 27.673 -30.727 1.00 83.31 278 GLY A C 1
ATOM 2141 O O . GLY A 1 278 ? 22.527 28.210 -31.788 1.00 83.31 278 GLY A O 1
ATOM 2142 N N . SER A 1 279 ? 22.211 26.348 -30.567 1.00 89.00 279 SER A N 1
ATOM 2143 C CA . SER A 1 279 ? 22.607 25.351 -31.563 1.00 89.00 279 SER A CA 1
ATOM 2144 C C . SER A 1 279 ? 21.927 24.010 -31.267 1.00 89.00 279 SER A C 1
ATOM 2146 O O . SER A 1 279 ? 21.518 23.764 -30.136 1.00 89.00 279 SER A O 1
ATOM 2148 N N . LEU A 1 280 ? 21.838 23.139 -32.277 1.00 87.12 280 LEU A N 1
ATOM 2149 C CA . LEU A 1 280 ? 21.513 21.715 -32.088 1.00 87.12 280 LEU A CA 1
ATOM 2150 C C . LEU A 1 280 ? 22.744 20.875 -31.727 1.00 87.12 280 LEU A C 1
ATOM 2152 O O . LEU A 1 280 ? 22.603 19.707 -31.393 1.00 87.12 280 LEU A O 1
ATOM 2156 N N . GLN A 1 281 ? 23.936 21.468 -31.779 1.00 90.25 281 GLN A N 1
ATOM 2157 C CA . GLN A 1 281 ? 25.163 20.864 -31.275 1.00 90.25 281 GLN A CA 1
ATOM 2158 C C . GLN A 1 281 ? 25.398 21.354 -29.850 1.00 90.25 281 GLN A C 1
ATOM 2160 O O . GLN A 1 281 ? 25.774 22.512 -29.644 1.00 90.25 281 GLN A O 1
ATOM 2165 N N . VAL A 1 282 ? 25.123 20.496 -28.870 1.00 88.12 282 VAL A N 1
ATOM 2166 C CA . VAL A 1 282 ? 25.155 20.846 -27.445 1.00 88.12 282 VAL A CA 1
ATOM 2167 C C . VAL A 1 282 ? 26.360 20.195 -26.787 1.00 88.12 282 VAL A C 1
ATOM 2169 O O . VAL A 1 282 ? 26.522 18.977 -26.819 1.00 88.12 282 VAL A O 1
ATOM 2172 N N . ARG A 1 283 ? 27.207 21.019 -26.165 1.00 87.69 283 ARG A N 1
ATOM 2173 C CA . ARG A 1 283 ? 28.397 20.560 -25.443 1.00 87.69 283 ARG A CA 1
ATOM 2174 C C . ARG A 1 283 ? 28.103 20.367 -23.971 1.00 87.69 283 ARG A C 1
ATOM 2176 O O . ARG A 1 283 ? 27.547 21.256 -23.331 1.00 87.69 283 ARG A O 1
ATOM 2183 N N . VAL A 1 284 ? 28.571 19.253 -23.432 1.00 83.12 284 VAL A N 1
ATOM 2184 C CA . VAL A 1 284 ? 28.477 18.919 -22.013 1.00 83.12 284 VAL A CA 1
ATOM 2185 C C . VAL A 1 284 ? 29.860 18.684 -21.416 1.00 83.12 284 VAL A C 1
ATOM 2187 O O . VAL A 1 284 ? 30.820 18.348 -22.120 1.00 83.12 284 VAL A O 1
ATOM 2190 N N . GLY A 1 285 ? 29.963 18.910 -20.107 1.00 75.38 285 GLY A N 1
ATOM 2191 C CA . GLY A 1 285 ? 31.189 18.697 -19.345 1.00 75.38 285 GLY A CA 1
ATOM 2192 C C . GLY A 1 285 ? 31.621 17.226 -19.317 1.00 75.38 285 GLY A C 1
ATOM 2193 O O . GLY A 1 285 ? 30.841 16.334 -19.661 1.00 75.38 285 GLY A O 1
ATOM 2194 N N . PRO A 1 286 ? 32.876 16.947 -18.926 1.00 73.88 286 PRO A N 1
ATOM 2195 C CA . PRO A 1 286 ? 33.390 15.580 -18.836 1.00 73.88 286 PRO A CA 1
ATOM 2196 C C . PRO A 1 286 ? 32.663 14.738 -17.773 1.00 73.88 286 PRO A C 1
ATOM 2198 O O . PRO A 1 286 ? 32.658 13.518 -17.889 1.00 73.88 286 PRO A O 1
ATOM 2201 N N . ASP A 1 287 ? 32.027 15.396 -16.803 1.00 67.25 287 ASP A N 1
ATOM 2202 C CA . ASP A 1 287 ? 31.264 14.859 -15.672 1.00 67.25 287 ASP A CA 1
ATOM 2203 C C . ASP A 1 287 ? 29.794 14.538 -15.997 1.00 67.25 287 ASP A C 1
ATOM 2205 O O . ASP A 1 287 ? 29.079 13.977 -15.170 1.00 67.25 287 ASP A O 1
ATOM 2209 N N . PHE A 1 288 ? 29.317 14.861 -17.206 1.00 77.31 288 PHE A N 1
ATOM 2210 C CA . PHE A 1 288 ? 27.914 14.664 -17.592 1.00 77.31 288 PHE A CA 1
ATOM 2211 C C . PHE A 1 288 ? 27.431 13.215 -17.415 1.00 77.31 288 PHE A C 1
ATOM 2213 O O . PHE A 1 288 ? 26.309 12.982 -16.973 1.00 77.31 288 PHE A O 1
ATOM 2220 N N . PHE A 1 289 ? 28.289 12.237 -17.717 1.00 73.94 289 PHE A N 1
ATOM 2221 C CA . PHE A 1 289 ? 27.955 10.815 -17.614 1.00 73.94 289 PHE A CA 1
ATOM 2222 C C . PHE A 1 289 ? 28.218 10.211 -16.230 1.00 73.94 289 PHE A C 1
ATOM 2224 O O . PHE A 1 289 ? 27.862 9.057 -16.013 1.00 73.94 289 PHE A O 1
ATOM 2231 N N . ASP A 1 290 ? 28.782 10.964 -15.281 1.00 68.19 290 ASP A N 1
ATOM 2232 C CA . ASP A 1 290 ? 29.098 10.451 -13.937 1.00 68.19 290 ASP A CA 1
ATOM 2233 C C . ASP A 1 290 ? 27.834 10.057 -13.157 1.00 68.19 290 ASP A C 1
ATOM 2235 O O . ASP A 1 290 ? 27.886 9.238 -12.238 1.00 68.19 290 ASP A O 1
ATOM 2239 N N . ARG A 1 291 ? 26.692 10.641 -13.539 1.00 64.06 291 ARG A N 1
ATOM 2240 C CA . ARG A 1 291 ? 25.370 10.417 -12.943 1.00 64.06 291 ARG A CA 1
ATOM 2241 C C . ARG A 1 291 ? 24.433 9.612 -13.835 1.00 64.06 291 ARG A C 1
ATOM 2243 O O . ARG A 1 291 ? 23.296 9.396 -13.443 1.00 64.06 291 ARG A O 1
ATOM 2250 N N . VAL A 1 292 ? 24.867 9.207 -15.026 1.00 72.19 292 VAL A N 1
ATOM 2251 C CA . VAL A 1 292 ? 24.032 8.444 -15.960 1.00 72.19 292 VAL A CA 1
ATOM 2252 C C . VAL A 1 292 ? 24.263 6.955 -15.708 1.00 72.19 292 VAL A C 1
ATOM 2254 O O . VAL A 1 292 ? 25.419 6.533 -15.636 1.00 72.19 292 VAL A O 1
ATOM 2257 N N . GLN A 1 293 ? 23.191 6.164 -15.542 1.00 59.16 293 GLN A N 1
ATOM 2258 C CA . GLN A 1 293 ? 23.260 4.708 -15.363 1.00 59.16 293 GLN A CA 1
ATOM 2259 C C . GLN A 1 293 ? 24.215 4.142 -16.370 1.00 59.16 293 GLN A C 1
ATOM 2261 O O . GLN A 1 293 ? 24.101 4.520 -17.536 1.00 59.16 293 GLN A O 1
ATOM 2266 N N . GLU A 1 294 ? 25.152 3.324 -15.854 1.00 47.66 294 GLU A N 1
ATOM 2267 C CA . GLU A 1 294 ? 26.254 2.712 -16.586 1.00 47.66 294 GLU A CA 1
ATOM 2268 C C . GLU A 1 294 ? 25.909 2.697 -18.054 1.00 47.66 294 GLU A C 1
ATOM 2270 O O . GLU A 1 294 ? 24.931 2.068 -18.458 1.00 47.66 294 GLU A O 1
ATOM 2275 N N . PHE A 1 295 ? 26.696 3.461 -18.801 1.00 43.81 295 PHE A N 1
ATOM 2276 C CA . PHE A 1 295 ? 26.841 3.377 -20.234 1.00 43.81 295 PHE A CA 1
ATOM 2277 C C . PHE A 1 295 ? 27.159 1.905 -20.558 1.00 43.81 295 PHE A C 1
ATOM 2279 O O . PHE A 1 295 ? 28.314 1.542 -20.787 1.00 43.81 295 PHE A O 1
ATOM 2286 N N . ASP A 1 296 ? 26.157 1.028 -20.468 1.00 39.56 296 ASP A N 1
ATOM 2287 C CA . ASP A 1 296 ? 26.213 -0.359 -20.865 1.00 39.56 296 ASP A CA 1
ATOM 2288 C C . ASP A 1 296 ? 26.291 -0.226 -22.369 1.00 39.56 296 ASP A C 1
ATOM 2290 O O . ASP A 1 296 ? 25.321 0.119 -23.047 1.00 39.56 296 ASP A O 1
ATOM 2294 N N . ARG A 1 297 ? 27.530 -0.311 -22.859 1.00 47.91 297 ARG A N 1
ATOM 2295 C CA . ARG A 1 297 ? 27.941 0.057 -24.218 1.00 47.91 297 ARG A CA 1
ATOM 2296 C C . ARG A 1 297 ? 27.190 -0.716 -25.306 1.00 47.91 297 ARG A C 1
ATOM 2298 O O . ARG A 1 297 ? 27.445 -0.469 -26.478 1.00 47.91 297 ARG A O 1
ATOM 2305 N N . ASP A 1 298 ? 26.290 -1.622 -24.935 1.00 47.53 298 ASP A N 1
ATOM 2306 C CA . ASP A 1 298 ? 25.250 -2.149 -25.801 1.00 47.53 298 ASP A CA 1
ATOM 2307 C C . ASP A 1 298 ? 24.078 -2.670 -24.928 1.00 47.53 298 ASP A C 1
ATOM 2309 O O . ASP A 1 298 ? 24.189 -3.761 -24.356 1.00 47.53 298 ASP A O 1
ATOM 2313 N N . PRO A 1 299 ? 22.959 -1.934 -24.755 1.00 55.94 299 PRO A N 1
ATOM 2314 C CA . PRO A 1 299 ? 21.780 -2.463 -24.064 1.00 55.94 299 PRO A CA 1
ATOM 2315 C C . PRO A 1 299 ? 21.369 -3.801 -24.688 1.00 55.94 299 PRO A C 1
ATOM 2317 O O . PRO A 1 299 ? 21.340 -3.942 -25.912 1.00 55.94 299 PRO A O 1
ATOM 2320 N N . ARG A 1 300 ? 21.031 -4.805 -23.863 1.00 63.84 300 ARG A N 1
ATOM 2321 C CA . ARG A 1 300 ? 20.758 -6.162 -24.368 1.00 63.84 300 ARG A CA 1
ATOM 2322 C C . ARG A 1 300 ? 19.665 -6.117 -25.435 1.00 63.84 300 ARG A C 1
ATOM 2324 O O . ARG A 1 300 ? 18.533 -5.714 -25.157 1.00 63.84 300 ARG A O 1
ATOM 2331 N N . ARG A 1 301 ? 19.998 -6.553 -26.649 1.00 78.50 301 ARG A N 1
ATOM 2332 C CA . ARG A 1 301 ? 19.075 -6.526 -27.788 1.00 78.50 301 ARG A CA 1
ATOM 2333 C C . ARG A 1 301 ? 17.856 -7.393 -27.499 1.00 78.50 301 ARG A C 1
ATOM 2335 O O . ARG A 1 301 ? 17.968 -8.540 -27.064 1.00 78.50 301 ARG A O 1
ATOM 2342 N N . HIS A 1 302 ? 16.682 -6.820 -27.710 1.00 84.19 302 HIS A N 1
ATOM 2343 C CA . HIS A 1 302 ? 15.399 -7.452 -27.477 1.00 84.19 302 HIS A CA 1
ATOM 2344 C C . HIS A 1 302 ? 14.582 -7.446 -28.761 1.00 84.19 302 HIS A C 1
ATOM 2346 O O . HIS A 1 302 ? 14.172 -6.395 -29.250 1.00 84.19 302 HIS A O 1
ATOM 2352 N N . TYR A 1 303 ? 14.303 -8.644 -29.259 1.00 87.75 303 TYR A N 1
ATOM 2353 C CA . TYR A 1 303 ? 13.514 -8.865 -30.461 1.00 87.75 303 TYR A CA 1
ATOM 2354 C C . TYR A 1 303 ? 12.151 -9.446 -30.085 1.00 87.75 303 TYR A C 1
ATOM 2356 O O . TYR A 1 303 ? 12.049 -10.352 -29.253 1.00 87.75 303 TYR A O 1
ATOM 2364 N N . LEU A 1 304 ? 11.088 -8.930 -30.694 1.00 89.94 304 LEU A N 1
ATOM 2365 C CA . LEU A 1 304 ? 9.758 -9.528 -30.616 1.00 89.94 304 LEU A CA 1
ATOM 2366 C C . LEU A 1 304 ? 9.607 -10.631 -31.662 1.00 89.94 304 LEU A C 1
ATOM 2368 O O . LEU A 1 304 ? 10.418 -10.782 -32.574 1.00 89.94 304 LEU A O 1
ATOM 2372 N N . HIS A 1 305 ? 8.539 -11.417 -31.538 1.00 91.06 305 HIS A N 1
ATOM 2373 C CA . HIS A 1 305 ? 8.222 -12.452 -32.514 1.00 91.06 305 HIS A CA 1
ATOM 2374 C C . HIS A 1 305 ? 8.106 -11.872 -33.932 1.00 91.06 305 HIS A C 1
ATOM 2376 O O . HIS A 1 305 ? 7.226 -11.052 -34.206 1.00 91.06 305 HIS A O 1
ATOM 2382 N N . GLY A 1 306 ? 8.983 -12.326 -34.827 1.00 90.00 306 GLY A N 1
ATOM 2383 C CA . GLY A 1 306 ? 9.040 -11.892 -36.219 1.00 90.00 306 GLY A CA 1
ATOM 2384 C C . GLY A 1 306 ? 9.908 -10.663 -36.480 1.00 90.00 306 GLY A C 1
ATOM 2385 O O . GLY A 1 306 ? 10.001 -10.282 -37.643 1.00 90.00 306 GLY A O 1
ATOM 2386 N N . ASP A 1 307 ? 10.519 -10.048 -35.460 1.00 92.44 307 ASP A N 1
ATOM 2387 C CA . ASP A 1 307 ? 11.456 -8.936 -35.665 1.00 92.44 307 ASP A CA 1
ATOM 2388 C C . ASP A 1 307 ? 12.717 -9.446 -36.373 1.00 92.44 307 ASP A C 1
ATOM 2390 O O . ASP A 1 307 ? 13.251 -10.499 -36.019 1.00 92.44 307 ASP A O 1
ATOM 2394 N N . GLU A 1 308 ? 13.174 -8.705 -37.377 1.00 92.12 308 GLU A N 1
ATOM 2395 C CA . GLU A 1 308 ? 14.450 -8.926 -38.049 1.00 92.12 308 GLU A CA 1
ATOM 2396 C C . GLU A 1 308 ? 15.589 -8.636 -37.074 1.00 92.12 308 GLU A C 1
ATOM 2398 O O . GLU A 1 308 ? 15.555 -7.648 -36.331 1.00 92.12 308 GLU A O 1
ATOM 2403 N N . ILE A 1 309 ? 16.574 -9.529 -37.046 1.00 86.75 309 ILE A N 1
ATOM 2404 C CA . ILE A 1 309 ? 17.751 -9.374 -36.200 1.00 86.75 309 ILE A CA 1
ATOM 2405 C C . ILE A 1 309 ? 18.659 -8.333 -36.851 1.00 86.75 309 ILE A C 1
ATOM 2407 O O . ILE A 1 309 ? 18.970 -8.404 -38.041 1.00 86.75 309 ILE A O 1
ATOM 2411 N N . GLU A 1 310 ? 19.064 -7.341 -36.061 1.00 79.19 310 GLU A N 1
ATOM 2412 C CA . GLU A 1 310 ? 20.005 -6.320 -36.517 1.00 79.19 310 GLU A CA 1
ATOM 2413 C C . GLU A 1 310 ? 21.308 -6.991 -36.964 1.00 79.19 310 GLU A C 1
ATOM 2415 O O . GLU A 1 310 ? 21.746 -7.964 -36.358 1.00 79.19 310 GLU A O 1
ATOM 2420 N N . ASP A 1 311 ? 21.913 -6.485 -38.037 1.00 81.94 311 ASP A N 1
ATOM 2421 C CA . ASP A 1 311 ? 23.133 -7.029 -38.649 1.00 81.94 311 ASP A CA 1
ATOM 2422 C C . ASP A 1 311 ? 22.982 -8.394 -39.368 1.00 81.94 311 ASP A C 1
ATOM 2424 O O . ASP A 1 311 ? 23.925 -8.834 -40.031 1.00 81.94 311 ASP A O 1
ATOM 2428 N N . GLU A 1 312 ? 21.791 -9.019 -39.365 1.00 86.06 312 GLU A N 1
ATOM 2429 C CA . GLU A 1 312 ? 21.494 -10.270 -40.092 1.00 86.06 312 GLU A CA 1
ATOM 2430 C C . GLU A 1 312 ? 20.232 -10.174 -40.984 1.00 86.06 312 GLU A C 1
ATOM 2432 O O . GLU A 1 312 ? 19.177 -10.725 -40.653 1.00 86.06 312 GLU A O 1
ATOM 2437 N N . PRO A 1 313 ? 20.317 -9.524 -42.164 1.00 88.44 313 PRO A N 1
ATOM 2438 C CA . PRO A 1 313 ? 19.172 -9.384 -43.059 1.00 88.44 313 PRO A CA 1
ATOM 2439 C C . PRO A 1 313 ? 18.583 -10.731 -43.499 1.00 88.44 313 PRO A C 1
ATOM 2441 O O . PRO A 1 313 ? 19.300 -11.621 -43.962 1.00 88.44 313 PRO A O 1
ATOM 2444 N N . GLY A 1 314 ? 17.261 -10.865 -43.407 1.00 88.94 314 GLY A N 1
ATOM 2445 C CA . GLY A 1 314 ? 16.527 -12.095 -43.713 1.00 88.94 314 GLY A CA 1
ATOM 2446 C C . GLY A 1 314 ? 16.482 -13.119 -42.573 1.00 88.94 314 GLY A C 1
ATOM 2447 O O . GLY A 1 314 ? 15.884 -14.187 -42.749 1.00 88.94 314 GLY A O 1
ATOM 2448 N N . VAL A 1 315 ? 17.066 -12.801 -41.413 1.00 92.31 315 VAL A N 1
ATOM 2449 C CA . VAL A 1 315 ? 16.979 -13.604 -40.191 1.00 92.31 315 VAL A CA 1
ATOM 2450 C C . VAL A 1 315 ? 16.071 -12.904 -39.187 1.00 92.31 315 VAL A C 1
ATOM 2452 O O . VAL A 1 315 ? 16.227 -11.727 -38.881 1.00 92.31 315 VAL A O 1
ATOM 2455 N N . TYR A 1 316 ? 15.112 -13.645 -38.645 1.00 92.88 316 TYR A N 1
ATOM 2456 C CA . TYR A 1 316 ? 14.075 -13.126 -37.761 1.00 92.88 316 TYR A CA 1
ATOM 2457 C C . TYR A 1 316 ? 14.064 -13.877 -36.434 1.00 92.88 316 TYR A C 1
ATOM 2459 O O . TYR A 1 316 ? 14.347 -15.074 -36.370 1.00 92.88 316 TYR A O 1
ATOM 2467 N N . PHE A 1 317 ? 13.681 -13.206 -35.356 1.00 92.44 317 PHE A N 1
ATOM 2468 C CA . PHE A 1 317 ? 13.575 -13.833 -34.047 1.00 92.44 317 PHE A CA 1
ATOM 2469 C C . PHE A 1 317 ? 12.231 -14.549 -33.861 1.00 92.44 317 PHE A C 1
ATOM 2471 O O . PHE A 1 317 ? 11.154 -13.952 -33.953 1.00 92.44 317 PHE A O 1
ATOM 2478 N N . CYS A 1 318 ? 12.267 -15.841 -33.528 1.00 90.12 318 CYS A N 1
ATOM 2479 C CA . CYS A 1 318 ? 11.072 -16.599 -33.178 1.00 90.12 318 CYS A CA 1
ATOM 2480 C C . CYS A 1 318 ? 10.936 -16.767 -31.660 1.00 90.12 318 CYS A C 1
ATOM 2482 O O . CYS A 1 318 ? 11.471 -17.706 -31.080 1.00 90.12 318 CYS A O 1
ATOM 2484 N N . ALA A 1 319 ? 10.101 -15.942 -31.020 1.00 85.00 319 ALA A N 1
ATOM 2485 C CA . ALA A 1 319 ? 9.805 -16.055 -29.583 1.00 85.00 319 ALA A CA 1
ATOM 2486 C C . ALA A 1 319 ? 9.119 -17.376 -29.144 1.00 85.00 319 ALA A C 1
ATOM 2488 O O . ALA A 1 319 ? 8.991 -17.647 -27.949 1.00 85.00 319 ALA A O 1
ATOM 2489 N N . SER A 1 320 ? 8.613 -18.187 -30.080 1.00 82.19 320 SER A N 1
ATOM 2490 C CA . SER A 1 320 ? 8.024 -19.503 -29.777 1.00 82.19 320 SER A CA 1
ATOM 2491 C C . SER A 1 320 ? 9.084 -20.597 -29.662 1.00 82.19 320 SER A C 1
ATOM 2493 O O . SER A 1 320 ? 8.928 -21.507 -28.851 1.00 82.19 320 SER A O 1
ATOM 2495 N N . CYS A 1 321 ? 10.147 -20.502 -30.461 1.00 84.56 321 CYS A N 1
ATOM 2496 C CA . CYS A 1 321 ? 11.275 -21.431 -30.453 1.00 84.56 321 CYS A CA 1
ATOM 2497 C C . CYS A 1 321 ? 12.506 -20.882 -29.726 1.00 84.56 321 CYS A C 1
ATOM 2499 O O . CYS A 1 321 ? 13.479 -21.615 -29.583 1.00 84.56 321 CYS A O 1
ATOM 2501 N N . ASP A 1 322 ? 12.455 -19.615 -29.314 1.00 86.88 322 ASP A N 1
ATOM 2502 C CA . ASP A 1 322 ? 13.532 -18.872 -28.660 1.00 86.88 322 ASP A CA 1
ATOM 2503 C C . ASP A 1 322 ? 14.848 -18.898 -29.456 1.00 86.88 322 ASP A C 1
ATOM 2505 O O . ASP A 1 322 ? 15.927 -19.149 -28.926 1.00 86.88 322 ASP A O 1
ATOM 2509 N N . ARG A 1 323 ? 14.751 -18.716 -30.782 1.00 89.75 323 ARG A N 1
ATOM 2510 C CA . ARG A 1 323 ? 15.905 -18.780 -31.694 1.00 89.75 323 ARG A CA 1
ATOM 2511 C C . ARG A 1 323 ? 15.729 -17.931 -32.961 1.00 89.75 323 ARG A C 1
ATOM 2513 O O . ARG A 1 323 ? 14.585 -17.686 -33.360 1.00 89.75 323 ARG A O 1
ATOM 2520 N N . PRO A 1 324 ? 16.835 -17.558 -33.630 1.00 91.06 324 PRO A N 1
ATOM 2521 C CA . PRO A 1 324 ? 16.823 -17.013 -34.987 1.00 91.06 324 PRO A CA 1
ATOM 2522 C C . PRO A 1 324 ? 16.301 -18.026 -36.018 1.00 91.06 324 PRO A C 1
ATOM 2524 O O . PRO A 1 324 ? 16.595 -19.227 -35.929 1.00 91.06 324 PRO A O 1
ATOM 2527 N N . VAL A 1 325 ? 15.516 -17.553 -36.987 1.00 91.31 325 VAL A N 1
ATOM 2528 C CA . VAL A 1 325 ? 14.870 -18.353 -38.040 1.00 91.31 325 VAL A CA 1
ATOM 2529 C C . VAL A 1 325 ? 14.736 -17.569 -39.352 1.00 91.31 325 VAL A C 1
ATOM 2531 O O . VAL A 1 325 ? 14.755 -16.344 -39.355 1.00 91.31 325 VAL A O 1
ATOM 2534 N N . GLU A 1 326 ? 14.534 -18.269 -40.467 1.00 93.56 326 GLU A N 1
ATOM 2535 C CA . GLU A 1 326 ? 14.150 -17.664 -41.754 1.00 93.56 326 GLU A CA 1
ATOM 2536 C C . GLU A 1 326 ? 12.635 -17.381 -41.813 1.00 93.56 326 GLU A C 1
ATOM 2538 O O . GLU A 1 326 ? 11.854 -17.998 -41.084 1.00 93.56 326 GLU A O 1
ATOM 2543 N N . ALA A 1 327 ? 12.198 -16.499 -42.720 1.00 90.25 327 ALA A N 1
ATOM 2544 C CA . ALA A 1 327 ? 10.790 -16.100 -42.873 1.00 90.25 327 ALA A CA 1
ATOM 2545 C C . ALA A 1 327 ? 9.811 -17.287 -43.018 1.00 90.25 327 ALA A C 1
ATOM 2547 O O . ALA A 1 327 ? 8.771 -17.325 -42.359 1.00 90.25 327 ALA A O 1
ATOM 2548 N N . ASP A 1 328 ? 10.170 -18.302 -43.810 1.00 90.12 328 ASP A N 1
ATOM 2549 C CA . ASP A 1 328 ? 9.327 -19.480 -44.066 1.00 90.12 328 ASP A CA 1
ATOM 2550 C C . ASP A 1 328 ? 9.008 -20.295 -42.798 1.00 90.12 328 ASP A C 1
ATOM 2552 O O . ASP A 1 328 ? 8.057 -21.084 -42.779 1.00 90.12 328 ASP A O 1
ATOM 2556 N N . HIS A 1 329 ? 9.789 -20.140 -41.724 1.00 91.31 329 HIS A N 1
ATOM 2557 C CA . HIS A 1 329 ? 9.565 -20.858 -40.472 1.00 91.31 329 HIS A CA 1
ATOM 2558 C C . HIS A 1 329 ? 8.214 -20.505 -39.835 1.00 91.31 329 HIS A C 1
ATOM 2560 O O . HIS A 1 329 ? 7.531 -21.400 -39.330 1.00 91.31 329 HIS A O 1
ATOM 2566 N N . PHE A 1 330 ? 7.801 -19.233 -39.882 1.00 88.69 330 PHE A N 1
ATOM 2567 C CA . PHE A 1 330 ? 6.565 -18.785 -39.232 1.00 88.69 330 PHE A CA 1
ATOM 2568 C C . PHE A 1 330 ? 5.336 -19.468 -39.841 1.00 88.69 330 PHE A C 1
ATOM 2570 O O . PHE A 1 330 ? 4.504 -19.999 -39.106 1.00 88.69 330 PHE A O 1
ATOM 2577 N N . ASP A 1 331 ? 5.271 -19.575 -41.168 1.00 85.12 331 ASP A N 1
ATOM 2578 C CA . ASP A 1 331 ? 4.157 -20.236 -41.854 1.00 85.12 331 ASP A CA 1
ATOM 2579 C C . ASP A 1 331 ? 4.194 -21.762 -41.710 1.00 85.12 331 ASP A C 1
ATOM 2581 O O . ASP A 1 331 ? 3.151 -22.400 -41.543 1.00 85.12 331 ASP A O 1
ATOM 2585 N N . ARG A 1 332 ? 5.390 -22.364 -41.739 1.00 85.12 332 ARG A N 1
ATOM 2586 C CA . ARG A 1 332 ? 5.552 -23.826 -41.701 1.00 85.12 332 ARG A CA 1
ATOM 2587 C C . ARG A 1 332 ? 5.342 -24.431 -40.317 1.00 85.12 332 ARG A C 1
ATOM 2589 O O . ARG A 1 332 ? 4.789 -25.525 -40.224 1.00 85.12 332 ARG A O 1
ATOM 2596 N N . GLU A 1 333 ? 5.809 -23.765 -39.262 1.00 82.50 333 GLU A N 1
ATOM 2597 C CA . GLU A 1 333 ? 5.844 -24.337 -37.908 1.00 82.50 333 GLU A CA 1
ATOM 2598 C C . GLU A 1 333 ? 4.837 -23.704 -36.939 1.00 82.50 333 GLU A C 1
ATOM 2600 O O . GLU A 1 333 ? 4.474 -24.328 -35.935 1.00 82.50 333 GLU A O 1
ATOM 2605 N N . HIS A 1 334 ? 4.357 -22.486 -37.212 1.00 79.62 334 HIS A N 1
ATOM 2606 C CA . HIS A 1 334 ? 3.524 -21.731 -36.267 1.00 79.62 334 HIS A CA 1
ATOM 2607 C C . HIS A 1 334 ? 2.200 -21.218 -36.849 1.00 79.62 334 HIS A C 1
ATOM 2609 O O . HIS A 1 334 ? 1.239 -21.059 -36.088 1.00 79.62 334 HIS A O 1
ATOM 2615 N N . ALA A 1 335 ? 2.100 -21.059 -38.171 1.00 75.44 335 ALA A N 1
ATOM 2616 C CA . ALA A 1 335 ? 0.897 -20.664 -38.901 1.00 75.44 335 ALA A CA 1
ATOM 2617 C C . ALA A 1 335 ? 0.125 -19.529 -38.182 1.00 75.44 335 ALA A C 1
ATOM 2619 O O . ALA A 1 335 ? 0.708 -18.550 -37.721 1.00 75.44 335 ALA A O 1
ATOM 2620 N N . THR A 1 336 ? -1.193 -19.658 -38.008 1.00 68.31 336 THR A N 1
ATOM 2621 C CA . THR A 1 336 ? -2.043 -18.619 -37.393 1.00 68.31 336 THR A CA 1
ATOM 2622 C C . THR A 1 336 ? -1.688 -18.272 -35.942 1.00 68.31 336 THR A C 1
ATOM 2624 O O . THR A 1 336 ? -2.071 -17.204 -35.464 1.00 68.31 336 THR A O 1
ATOM 2627 N N . LYS A 1 337 ? -0.928 -19.118 -35.229 1.00 78.19 337 LYS A N 1
ATOM 2628 C CA . LYS A 1 337 ? -0.483 -18.821 -33.856 1.00 78.19 337 LYS A CA 1
ATOM 2629 C C . LYS A 1 337 ? 0.599 -17.741 -33.815 1.00 78.19 337 LYS A C 1
ATOM 2631 O O . LYS A 1 337 ? 0.755 -17.097 -32.777 1.00 78.19 337 LYS A O 1
ATOM 2636 N N . SER A 1 338 ? 1.305 -17.505 -34.922 1.00 81.94 338 SER A N 1
ATOM 2637 C CA . SER A 1 338 ? 2.293 -16.427 -35.022 1.00 81.94 338 SER A CA 1
ATOM 2638 C C . SER A 1 338 ? 1.662 -15.041 -34.917 1.00 81.94 338 SER A C 1
ATOM 2640 O O . SER A 1 338 ? 2.237 -14.162 -34.278 1.00 81.94 338 SER A O 1
ATOM 2642 N N . TYR A 1 339 ? 0.448 -14.849 -35.443 1.00 86.88 339 TYR A N 1
ATOM 2643 C CA . TYR A 1 339 ? -0.238 -13.552 -35.390 1.00 86.88 339 TYR A CA 1
ATOM 2644 C C . TYR A 1 339 ? -0.649 -13.184 -33.962 1.00 86.88 339 TYR A C 1
ATOM 2646 O O . TYR A 1 339 ? -0.404 -12.070 -33.503 1.00 86.88 339 TYR A O 1
ATOM 2654 N N . GLU A 1 340 ? -1.230 -14.134 -33.221 1.00 81.19 340 GLU A N 1
ATOM 2655 C CA . GLU A 1 340 ? -1.605 -13.912 -31.819 1.00 81.19 340 GLU A CA 1
ATOM 2656 C C . GLU A 1 340 ? -0.383 -13.607 -30.950 1.00 81.19 340 GLU A C 1
ATOM 2658 O O . GLU A 1 340 ? -0.429 -12.746 -30.064 1.00 81.19 340 GLU A O 1
ATOM 2663 N N . ARG A 1 341 ? 0.721 -14.316 -31.211 1.00 83.44 341 ARG A N 1
ATOM 2664 C CA . ARG A 1 341 ? 1.971 -14.128 -30.487 1.00 83.44 341 ARG A CA 1
ATOM 2665 C C . ARG A 1 341 ? 2.574 -12.756 -30.765 1.00 83.44 341 ARG A C 1
ATOM 2667 O O . ARG A 1 341 ? 2.939 -12.085 -29.807 1.00 83.44 341 ARG A O 1
ATOM 2674 N N . TYR A 1 342 ? 2.578 -12.313 -32.024 1.00 88.69 342 TYR A N 1
ATOM 2675 C CA . TYR A 1 342 ? 3.012 -10.970 -32.411 1.00 88.69 342 TYR A CA 1
ATOM 2676 C C . TYR A 1 342 ? 2.293 -9.879 -31.599 1.00 88.69 342 TYR A C 1
ATOM 2678 O O . TYR A 1 342 ? 2.946 -9.089 -30.920 1.00 88.69 342 TYR A O 1
ATOM 2686 N N . PHE A 1 343 ? 0.954 -9.880 -31.570 1.00 84.94 343 PHE A N 1
ATOM 2687 C CA . PHE A 1 343 ? 0.198 -8.881 -30.801 1.00 84.94 343 PHE A CA 1
ATOM 2688 C C . PHE A 1 343 ? 0.418 -8.991 -29.288 1.00 84.94 343 PHE A C 1
ATOM 2690 O O . PHE A 1 343 ? 0.471 -7.975 -28.595 1.00 84.94 343 PHE A O 1
ATOM 2697 N N . THR A 1 344 ? 0.559 -10.213 -28.767 1.00 82.88 344 THR A N 1
ATOM 2698 C CA . THR A 1 344 ? 0.831 -10.443 -27.340 1.00 82.88 344 THR A CA 1
ATOM 2699 C C . THR A 1 344 ? 2.190 -9.877 -26.937 1.00 82.88 344 THR A C 1
ATOM 2701 O O . THR A 1 344 ? 2.292 -9.188 -25.922 1.00 82.88 344 THR A O 1
ATOM 2704 N N . ASP A 1 345 ? 3.227 -10.148 -27.727 1.00 83.56 345 ASP A N 1
ATOM 2705 C CA . ASP A 1 345 ? 4.588 -9.690 -27.460 1.00 83.56 345 ASP A CA 1
ATOM 2706 C C . ASP A 1 345 ? 4.688 -8.165 -27.627 1.00 83.56 345 ASP A C 1
ATOM 2708 O O . ASP A 1 345 ? 5.263 -7.498 -26.767 1.00 83.56 345 ASP A O 1
ATOM 2712 N N . LEU A 1 346 ? 4.014 -7.588 -28.632 1.00 85.88 346 LEU A N 1
ATOM 2713 C CA . LEU A 1 346 ? 3.914 -6.136 -28.811 1.00 85.88 346 LEU A CA 1
ATOM 2714 C C . LEU A 1 346 ? 3.216 -5.451 -27.627 1.00 85.88 346 LEU A C 1
ATOM 2716 O O . LEU A 1 346 ? 3.721 -4.464 -27.097 1.00 85.88 346 LEU A O 1
ATOM 2720 N N . GLN A 1 347 ? 2.091 -5.994 -27.156 1.00 81.62 347 GLN A N 1
ATOM 2721 C CA . GLN A 1 347 ? 1.377 -5.442 -26.003 1.00 81.62 347 GLN A CA 1
ATOM 2722 C C . GLN A 1 347 ? 2.197 -5.559 -24.710 1.00 81.62 347 GLN A C 1
ATOM 2724 O O . GLN A 1 347 ? 2.191 -4.641 -23.889 1.00 81.62 347 GLN A O 1
ATOM 2729 N N . ARG A 1 348 ? 2.907 -6.679 -24.514 1.00 79.44 348 ARG A N 1
ATOM 2730 C CA . ARG A 1 348 ? 3.827 -6.862 -23.380 1.00 79.44 348 ARG A CA 1
ATOM 2731 C C . ARG A 1 348 ? 4.957 -5.843 -23.421 1.00 79.44 348 ARG A C 1
ATOM 2733 O O . ARG A 1 348 ? 5.255 -5.247 -22.392 1.00 79.44 348 ARG A O 1
ATOM 2740 N N . TRP A 1 349 ? 5.542 -5.621 -24.595 1.00 81.50 349 TRP A N 1
ATOM 2741 C CA . TRP A 1 349 ? 6.583 -4.621 -24.795 1.00 81.50 349 TRP A CA 1
ATOM 2742 C C . TRP A 1 349 ? 6.083 -3.200 -24.507 1.00 81.50 349 TRP A C 1
ATOM 2744 O O . TRP A 1 349 ? 6.716 -2.462 -23.756 1.00 81.50 349 TRP A O 1
ATOM 2754 N N . GLN A 1 350 ? 4.908 -2.830 -25.021 1.00 80.00 350 GLN A N 1
ATOM 2755 C CA . GLN A 1 350 ? 4.307 -1.512 -24.789 1.00 80.00 350 GLN A CA 1
ATOM 2756 C C . GLN A 1 350 ? 3.994 -1.259 -23.307 1.00 80.00 350 GLN A C 1
ATOM 2758 O O . GLN A 1 350 ? 4.251 -0.168 -22.813 1.00 80.00 350 GLN A O 1
ATOM 2763 N N . ARG A 1 351 ? 3.497 -2.272 -22.582 1.00 75.62 351 ARG A N 1
ATOM 2764 C CA . ARG A 1 351 ? 3.140 -2.173 -21.153 1.00 75.62 351 ARG A CA 1
ATOM 2765 C C . ARG A 1 351 ? 4.325 -2.225 -20.189 1.00 75.62 351 ARG A C 1
ATOM 2767 O O . ARG A 1 351 ? 4.119 -2.028 -18.993 1.00 75.62 351 ARG A O 1
ATOM 2774 N N . ARG A 1 352 ? 5.535 -2.545 -20.656 1.00 70.06 352 ARG A N 1
ATOM 2775 C CA . ARG A 1 352 ? 6.713 -2.606 -19.782 1.00 70.06 352 ARG A CA 1
ATOM 2776 C C . ARG A 1 352 ? 7.017 -1.218 -19.196 1.00 70.06 352 ARG A C 1
ATOM 2778 O O . ARG A 1 352 ? 7.151 -0.277 -19.980 1.00 70.06 352 ARG A O 1
ATOM 2785 N N . PRO A 1 353 ? 7.171 -1.090 -17.862 1.00 60.50 353 PRO A N 1
ATOM 2786 C CA . PRO A 1 353 ? 7.613 0.150 -17.222 1.00 60.50 353 PRO A CA 1
ATOM 2787 C C . PRO A 1 353 ? 8.953 0.638 -17.787 1.00 60.50 353 PRO A C 1
ATOM 2789 O O . PRO A 1 353 ? 9.819 -0.197 -18.057 1.00 60.50 353 PRO A O 1
ATOM 2792 N N . ALA A 1 354 ? 9.153 1.953 -17.901 1.00 55.94 354 ALA A N 1
ATOM 2793 C CA . ALA A 1 354 ? 10.380 2.558 -18.443 1.00 55.94 354 ALA A CA 1
ATOM 2794 C C . ALA A 1 354 ? 11.654 2.017 -17.761 1.00 55.94 354 ALA A C 1
ATOM 2796 O O . ALA A 1 354 ? 12.542 1.498 -18.435 1.00 55.94 354 ALA A O 1
ATOM 2797 N N . ARG A 1 355 ? 11.652 1.928 -16.422 1.00 50.00 355 ARG A N 1
ATOM 2798 C CA . ARG A 1 355 ? 12.730 1.307 -15.622 1.00 50.00 355 ARG A CA 1
ATOM 2799 C C . ARG A 1 355 ? 13.111 -0.123 -16.039 1.00 50.00 355 ARG A C 1
ATOM 2801 O O . ARG A 1 355 ? 14.240 -0.547 -15.856 1.00 50.00 355 ARG A O 1
ATOM 2808 N N . SER A 1 356 ? 12.169 -0.889 -16.597 1.00 53.03 356 SER A N 1
ATOM 2809 C CA . SER A 1 356 ? 12.399 -2.271 -17.056 1.00 53.03 356 SER A CA 1
ATOM 2810 C C . SER A 1 356 ? 12.862 -2.368 -18.513 1.00 53.03 356 SER A C 1
ATOM 2812 O O . SER A 1 356 ? 13.258 -3.447 -18.955 1.00 53.03 356 SER A O 1
ATOM 2814 N N . LYS A 1 357 ? 12.796 -1.258 -19.259 1.00 59.12 357 LYS A N 1
ATOM 2815 C CA . LYS A 1 357 ? 13.336 -1.115 -20.616 1.00 59.12 357 LYS A CA 1
ATOM 2816 C C . LYS A 1 357 ? 14.765 -0.562 -20.612 1.00 59.12 357 LYS A C 1
ATOM 2818 O O . LYS A 1 357 ? 15.484 -0.826 -21.560 1.00 59.12 357 LYS A O 1
ATOM 2823 N N . GLY A 1 358 ? 15.207 0.094 -19.533 1.00 50.47 358 GLY A N 1
ATOM 2824 C CA . GLY A 1 358 ? 16.556 0.676 -19.426 1.00 50.47 358 GLY A CA 1
ATOM 2825 C C . GLY A 1 358 ? 17.719 -0.298 -19.678 1.00 50.47 358 GLY A C 1
ATOM 2826 O O . GLY A 1 358 ? 18.762 0.120 -20.156 1.00 50.47 358 GLY A O 1
ATOM 2827 N N . GLY A 1 359 ? 17.531 -1.604 -19.439 1.00 55.88 359 GLY A N 1
ATOM 2828 C CA . GLY A 1 359 ? 18.542 -2.638 -19.717 1.00 55.88 359 GLY A CA 1
ATOM 2829 C C . GLY A 1 359 ? 18.347 -3.432 -21.018 1.00 55.88 359 GLY A C 1
ATOM 2830 O O . GLY A 1 359 ? 19.077 -4.398 -21.248 1.00 55.88 359 GLY A O 1
ATOM 2831 N N . VAL A 1 360 ? 17.334 -3.110 -21.834 1.00 64.06 360 VAL A N 1
ATOM 2832 C CA . VAL A 1 360 ? 17.001 -3.851 -23.062 1.00 64.06 360 VAL A CA 1
ATOM 2833 C C . VAL A 1 360 ? 16.589 -2.926 -24.207 1.00 64.06 360 VAL A C 1
ATOM 2835 O O . VAL A 1 360 ? 15.644 -2.152 -24.085 1.00 64.06 360 VAL A O 1
ATOM 2838 N N . ARG A 1 361 ? 17.224 -3.068 -25.371 1.00 76.31 361 ARG A N 1
ATOM 2839 C CA . ARG A 1 361 ? 16.943 -2.242 -26.555 1.00 76.31 361 ARG A CA 1
ATOM 2840 C C . ARG A 1 361 ? 16.222 -3.043 -27.626 1.00 76.31 361 ARG A C 1
ATOM 2842 O O . ARG A 1 361 ? 16.711 -4.080 -28.057 1.00 76.31 361 ARG A O 1
ATOM 2849 N N . ARG A 1 362 ? 15.084 -2.532 -28.092 1.00 79.06 362 ARG A N 1
ATOM 2850 C CA . ARG A 1 362 ? 14.444 -2.952 -29.346 1.00 79.06 362 ARG A CA 1
ATOM 2851 C C . ARG A 1 362 ? 14.643 -1.826 -30.368 1.00 79.06 362 ARG A C 1
ATOM 2853 O O . ARG A 1 362 ? 14.486 -0.674 -29.966 1.00 79.06 362 ARG A O 1
ATOM 2860 N N . PRO A 1 363 ? 14.942 -2.108 -31.646 1.00 74.12 363 PRO A N 1
ATOM 2861 C CA . PRO A 1 363 ? 15.052 -1.066 -32.670 1.00 74.12 363 PRO A CA 1
ATOM 2862 C C . PRO A 1 363 ? 13.792 -0.192 -32.730 1.00 74.12 363 PRO A C 1
ATOM 2864 O O . PRO A 1 363 ? 12.687 -0.711 -32.548 1.00 74.12 363 PRO A O 1
ATOM 2867 N N . ALA A 1 364 ? 13.942 1.107 -33.012 1.00 66.94 364 ALA A N 1
ATOM 2868 C CA . ALA A 1 364 ? 12.817 2.046 -33.117 1.00 66.94 364 ALA A CA 1
ATOM 2869 C C . ALA A 1 364 ? 11.871 1.693 -34.284 1.00 66.94 364 ALA A C 1
ATOM 2871 O O . ALA A 1 364 ? 10.652 1.736 -34.134 1.00 66.94 364 ALA A O 1
ATOM 2872 N N . ASN A 1 365 ? 12.436 1.236 -35.410 1.00 72.69 365 ASN A N 1
ATOM 2873 C CA . ASN A 1 365 ? 11.709 0.793 -36.605 1.00 72.69 365 ASN A CA 1
ATOM 2874 C C . ASN A 1 365 ? 12.106 -0.641 -37.001 1.00 72.69 365 ASN A C 1
ATOM 2876 O O . ASN A 1 365 ? 12.749 -0.846 -38.031 1.00 72.69 365 ASN A O 1
ATOM 2880 N N . PRO A 1 366 ? 11.764 -1.651 -36.186 1.00 81.12 366 PRO A N 1
ATOM 2881 C CA . PRO A 1 366 ? 12.141 -3.022 -36.472 1.00 81.12 366 PRO A CA 1
ATOM 2882 C C . PRO A 1 366 ? 11.306 -3.529 -37.644 1.00 81.12 366 PRO A C 1
ATOM 2884 O O . PRO A 1 366 ? 10.070 -3.518 -37.604 1.00 81.12 366 PRO A O 1
ATOM 2887 N N . VAL A 1 367 ? 11.984 -4.000 -38.687 1.00 90.38 367 VAL A N 1
ATOM 2888 C CA . VAL A 1 367 ? 11.333 -4.760 -39.752 1.00 90.38 367 VAL A CA 1
ATOM 2889 C C . VAL A 1 367 ? 10.779 -6.028 -39.116 1.00 90.38 367 VAL A C 1
ATOM 2891 O O . VAL A 1 367 ? 11.509 -6.771 -38.469 1.00 90.38 367 VAL A O 1
ATOM 2894 N N . ASN A 1 368 ? 9.477 -6.271 -39.255 1.00 92.56 368 ASN A N 1
ATOM 2895 C CA . ASN A 1 368 ? 8.845 -7.465 -38.710 1.00 92.56 368 ASN A CA 1
ATOM 2896 C C . ASN A 1 368 ? 8.129 -8.228 -39.823 1.00 92.56 368 ASN A C 1
ATOM 2898 O O . ASN A 1 368 ? 7.200 -7.706 -40.440 1.00 92.56 368 ASN A O 1
ATOM 2902 N N . VAL A 1 369 ? 8.550 -9.469 -40.069 1.00 92.88 369 VAL A N 1
ATOM 2903 C CA . VAL A 1 369 ? 8.030 -10.289 -41.176 1.00 92.88 369 VAL A CA 1
ATOM 2904 C C . VAL A 1 369 ? 6.595 -10.767 -40.940 1.00 92.88 369 VAL A C 1
ATOM 2906 O O . VAL A 1 369 ? 5.845 -10.992 -41.887 1.00 92.88 369 VAL A O 1
ATOM 2909 N N . VAL A 1 370 ? 6.178 -10.875 -39.677 1.00 91.50 370 VAL A N 1
ATOM 2910 C CA . VAL A 1 370 ? 4.842 -11.347 -39.283 1.00 91.50 370 VAL A CA 1
ATOM 2911 C C . VAL A 1 370 ? 3.825 -10.200 -39.263 1.00 91.50 370 VAL A C 1
ATOM 2913 O O . VAL A 1 370 ? 2.639 -10.424 -39.516 1.00 91.50 370 VAL A O 1
ATOM 2916 N N . ALA A 1 371 ? 4.267 -8.967 -38.996 1.00 90.94 371 ALA A N 1
ATOM 2917 C CA . ALA A 1 371 ? 3.394 -7.818 -38.765 1.00 90.94 371 ALA A CA 1
ATOM 2918 C C . ALA A 1 371 ? 2.399 -7.533 -39.910 1.00 90.94 371 ALA A C 1
ATOM 2920 O O . ALA A 1 371 ? 1.208 -7.409 -39.611 1.00 90.94 371 ALA A O 1
ATOM 2921 N N . PRO A 1 372 ? 2.788 -7.489 -41.205 1.00 90.00 372 PRO A N 1
ATOM 2922 C CA . PRO A 1 372 ? 1.838 -7.212 -42.286 1.00 90.00 372 PRO A CA 1
ATOM 2923 C C . PRO A 1 372 ? 0.714 -8.252 -42.373 1.00 90.00 372 PRO A C 1
ATOM 2925 O O . PRO A 1 372 ? -0.460 -7.897 -42.492 1.00 90.00 372 PRO A O 1
ATOM 2928 N N . ALA A 1 373 ? 1.058 -9.538 -42.261 1.00 86.94 373 ALA A N 1
ATOM 2929 C CA . ALA A 1 373 ? 0.092 -10.632 -42.307 1.00 86.94 373 ALA A CA 1
ATOM 2930 C C . ALA A 1 373 ? -0.806 -10.656 -41.059 1.00 86.94 373 ALA A C 1
ATOM 2932 O O . ALA A 1 373 ? -2.014 -10.867 -41.174 1.00 86.94 373 ALA A O 1
ATOM 2933 N N . ALA A 1 374 ? -0.246 -10.373 -39.878 1.00 88.25 374 ALA A N 1
ATOM 2934 C CA . ALA A 1 374 ? -0.999 -10.280 -38.630 1.00 88.25 374 ALA A CA 1
ATOM 2935 C C . ALA A 1 374 ? -2.013 -9.124 -38.651 1.00 88.25 374 ALA A C 1
ATOM 2937 O O . ALA A 1 374 ? -3.172 -9.315 -38.274 1.00 88.25 374 ALA A O 1
ATOM 2938 N N . LEU A 1 375 ? -1.610 -7.947 -39.142 1.00 88.38 375 LEU A N 1
ATOM 2939 C CA . LEU A 1 375 ? -2.491 -6.788 -39.305 1.00 88.38 375 LEU A CA 1
ATOM 2940 C C . LEU A 1 375 ? -3.597 -7.061 -40.330 1.00 88.38 375 LEU A C 1
ATOM 2942 O O . LEU A 1 375 ? -4.763 -6.781 -40.056 1.00 88.38 375 LEU A O 1
ATOM 2946 N N . ALA A 1 376 ? -3.265 -7.669 -41.473 1.00 87.31 376 ALA A N 1
ATOM 2947 C CA . ALA A 1 376 ? -4.258 -8.068 -42.470 1.00 87.31 376 ALA A CA 1
ATOM 2948 C C . ALA A 1 376 ? -5.256 -9.097 -41.909 1.00 87.31 376 ALA A C 1
ATOM 2950 O O . ALA A 1 376 ? -6.458 -8.993 -42.152 1.00 87.31 376 ALA A O 1
ATOM 2951 N N . HIS A 1 377 ? -4.784 -10.060 -41.111 1.00 85.44 377 HIS A N 1
ATOM 2952 C CA . HIS A 1 377 ? -5.641 -11.042 -40.450 1.00 85.44 377 HIS A CA 1
ATOM 2953 C C . HIS A 1 377 ? -6.585 -10.392 -39.429 1.00 85.44 377 HIS A C 1
ATOM 2955 O O . HIS A 1 377 ? -7.774 -10.714 -39.396 1.00 85.44 377 HIS A O 1
ATOM 2961 N N . GLN A 1 378 ? -6.086 -9.445 -38.627 1.00 85.31 378 GLN A N 1
ATOM 2962 C CA . GLN A 1 378 ? -6.907 -8.693 -37.678 1.00 85.31 378 GLN A CA 1
ATOM 2963 C C . GLN A 1 378 ? -7.951 -7.826 -38.393 1.00 85.31 378 GLN A C 1
ATOM 2965 O O . GLN A 1 378 ? -9.115 -7.829 -37.994 1.00 85.31 378 GLN A O 1
ATOM 2970 N N . ALA A 1 379 ? -7.565 -7.132 -39.467 1.00 85.88 379 ALA A N 1
ATOM 2971 C CA . ALA A 1 379 ? -8.483 -6.337 -40.278 1.00 85.88 379 ALA A CA 1
ATOM 2972 C C . ALA A 1 379 ? -9.586 -7.213 -40.893 1.00 85.88 379 ALA A C 1
ATOM 2974 O O . ALA A 1 379 ? -10.766 -6.901 -40.748 1.00 85.88 379 ALA A O 1
ATOM 2975 N N . ALA A 1 380 ? -9.226 -8.361 -41.477 1.00 86.38 380 ALA A N 1
ATOM 2976 C CA . ALA A 1 380 ? -10.189 -9.318 -42.021 1.00 86.38 380 ALA A CA 1
ATOM 2977 C C . ALA A 1 380 ? -11.138 -9.868 -40.941 1.00 86.38 380 ALA A C 1
ATOM 2979 O O . ALA A 1 380 ? -12.340 -10.013 -41.178 1.00 86.38 380 ALA A O 1
ATOM 2980 N N . TYR A 1 381 ? -10.629 -10.143 -39.733 1.00 85.31 381 TYR A N 1
ATOM 2981 C CA . TYR A 1 381 ? -11.469 -10.535 -38.603 1.00 85.31 381 TYR A CA 1
ATOM 2982 C C . TYR A 1 381 ? -12.454 -9.422 -38.230 1.00 85.31 381 TYR A C 1
ATOM 2984 O O . TYR A 1 381 ? -13.654 -9.686 -38.156 1.00 85.31 381 TYR A O 1
ATOM 2992 N N . GLU A 1 382 ? -11.991 -8.182 -38.060 1.00 85.56 382 GLU A N 1
ATOM 2993 C CA . GLU A 1 382 ? -12.842 -7.033 -37.723 1.00 85.56 382 GLU A CA 1
ATOM 2994 C C . GLU A 1 382 ? -13.899 -6.741 -38.801 1.00 85.56 382 GLU A C 1
ATOM 2996 O O . GLU A 1 382 ? -15.061 -6.472 -38.472 1.00 85.56 382 GLU A O 1
ATOM 3001 N N . GLU A 1 383 ? -13.547 -6.871 -40.081 1.00 86.50 383 GLU A N 1
ATOM 3002 C CA . GLU A 1 383 ? -14.479 -6.787 -41.211 1.00 86.50 383 GLU A CA 1
ATOM 3003 C C . GLU A 1 383 ? -15.538 -7.890 -41.165 1.00 86.50 383 GLU A C 1
ATOM 3005 O O . GLU A 1 383 ? -16.720 -7.612 -41.389 1.00 86.50 383 GLU A O 1
ATOM 3010 N N . SER A 1 384 ? -15.142 -9.114 -40.799 1.00 88.25 384 SER A N 1
ATOM 3011 C CA . SER A 1 384 ? -16.052 -10.259 -40.704 1.00 88.25 384 SER A CA 1
ATOM 3012 C C . SER A 1 384 ? -17.070 -10.142 -39.567 1.00 88.25 384 SER A C 1
ATOM 3014 O O . SER A 1 384 ? -18.106 -10.805 -39.614 1.00 88.25 384 SER A O 1
ATOM 3016 N N . ARG A 1 385 ? -16.816 -9.308 -38.547 1.00 92.06 385 ARG A N 1
ATOM 3017 C CA . ARG A 1 385 ? -17.698 -9.191 -37.376 1.00 92.06 385 ARG A CA 1
ATOM 3018 C C . ARG A 1 385 ? -19.088 -8.705 -37.767 1.00 92.06 385 ARG A C 1
ATOM 3020 O O . ARG A 1 385 ? -19.256 -7.664 -38.404 1.00 92.06 385 ARG A O 1
ATOM 3027 N N . SER A 1 386 ? -20.105 -9.406 -37.276 1.00 93.19 386 SER A N 1
ATOM 3028 C CA . SER A 1 386 ? -21.487 -8.994 -37.465 1.00 93.19 386 SER A CA 1
ATOM 3029 C C . SER A 1 386 ? -21.804 -7.704 -36.695 1.00 93.19 386 SER A C 1
ATOM 3031 O O . SER A 1 386 ? -21.166 -7.407 -35.677 1.00 93.19 386 SER A O 1
ATOM 3033 N N . PRO A 1 387 ? -22.827 -6.939 -37.122 1.00 92.25 387 PRO A N 1
ATOM 3034 C CA . PRO A 1 387 ? -23.267 -5.746 -36.401 1.00 92.25 387 PRO A CA 1
ATOM 3035 C C . PRO A 1 387 ? -23.604 -6.015 -34.929 1.00 92.25 387 PRO A C 1
ATOM 3037 O O . PRO A 1 387 ? -23.270 -5.202 -34.071 1.00 92.25 387 PRO A O 1
ATOM 3040 N N . PHE A 1 388 ? -24.199 -7.176 -34.626 1.00 91.81 388 PHE A N 1
ATOM 3041 C CA . PHE A 1 388 ? -24.474 -7.587 -33.248 1.00 91.81 388 PHE A CA 1
ATOM 3042 C C . PHE A 1 388 ? -23.181 -7.793 -32.456 1.00 91.81 388 PHE A C 1
ATOM 3044 O O . PHE A 1 388 ? -23.055 -7.284 -31.349 1.00 91.81 388 PHE A O 1
ATOM 3051 N N . HIS A 1 389 ? -22.192 -8.490 -33.022 1.00 92.88 389 HIS A N 1
ATOM 3052 C CA . HIS A 1 389 ? -20.923 -8.736 -32.339 1.00 92.88 389 HIS A CA 1
ATOM 3053 C C . HIS A 1 389 ? -20.108 -7.446 -32.114 1.00 92.88 389 HIS A C 1
ATOM 3055 O O . HIS A 1 389 ? -19.409 -7.313 -31.106 1.00 92.88 389 HIS A O 1
ATOM 3061 N N . ARG A 1 390 ? -20.201 -6.462 -33.021 1.00 91.38 390 ARG A N 1
ATOM 3062 C CA . ARG A 1 390 ? -19.627 -5.120 -32.809 1.00 91.38 390 ARG A CA 1
ATOM 3063 C C . ARG A 1 390 ? -20.346 -4.370 -31.686 1.00 91.38 390 ARG A C 1
ATOM 3065 O O . ARG A 1 390 ? -19.680 -3.864 -30.788 1.00 91.38 390 ARG A O 1
ATOM 3072 N N . TRP A 1 391 ? -21.680 -4.359 -31.706 1.00 94.00 391 TRP A N 1
ATOM 3073 C CA . TRP A 1 391 ? -22.503 -3.734 -30.665 1.00 94.00 391 TRP A CA 1
ATOM 3074 C C . TRP A 1 391 ? -22.257 -4.350 -29.283 1.00 94.00 391 TRP A C 1
ATOM 3076 O O . TRP A 1 391 ? -22.046 -3.624 -28.314 1.00 94.00 391 TRP A O 1
ATOM 3086 N N . LEU A 1 392 ? -22.209 -5.681 -29.195 1.00 91.94 392 LEU A N 1
ATOM 3087 C CA . LEU A 1 392 ? -21.984 -6.394 -27.941 1.00 91.94 392 LEU A CA 1
ATOM 3088 C C . LEU A 1 392 ? -20.605 -6.068 -27.353 1.00 91.94 392 LEU A C 1
ATOM 3090 O O . LEU A 1 392 ? -20.477 -5.879 -26.149 1.00 91.94 392 LEU A O 1
ATOM 3094 N N . GLY A 1 393 ? -19.586 -5.913 -28.204 1.00 89.62 393 GLY A N 1
ATOM 3095 C CA . GLY A 1 393 ? -18.252 -5.492 -27.773 1.00 89.62 393 GLY A CA 1
ATOM 3096 C C . GLY A 1 393 ? -18.226 -4.128 -27.071 1.00 89.62 393 GLY A C 1
ATOM 3097 O O . GLY A 1 393 ? -17.393 -3.922 -26.194 1.00 89.62 393 GLY A O 1
ATOM 3098 N N . GLN A 1 394 ? -19.154 -3.221 -27.398 1.00 92.75 394 GLN A N 1
ATOM 3099 C CA . GLN A 1 394 ? -19.280 -1.912 -26.738 1.00 92.75 394 GLN A CA 1
ATOM 3100 C C . GLN A 1 394 ? -19.898 -2.017 -25.335 1.00 92.75 394 GLN A C 1
ATOM 3102 O O . GLN A 1 394 ? -19.747 -1.104 -24.529 1.00 92.75 394 GLN A O 1
ATOM 3107 N N . GLN A 1 395 ? -20.558 -3.135 -25.016 1.00 94.81 395 GLN A N 1
ATOM 3108 C CA . GLN A 1 395 ? -21.238 -3.340 -23.735 1.00 94.81 395 GLN A CA 1
ATOM 3109 C C . GLN A 1 395 ? -20.302 -3.854 -22.630 1.00 94.81 395 GLN A C 1
ATOM 3111 O O . GLN A 1 395 ? -20.719 -3.968 -21.482 1.00 94.81 395 GLN A O 1
ATOM 3116 N N . SER A 1 396 ? -19.027 -4.139 -22.928 1.00 90.81 396 SER A N 1
ATOM 3117 C CA . SER A 1 396 ? -18.120 -4.847 -22.007 1.00 90.81 396 SER A CA 1
ATOM 3118 C C . SER A 1 396 ? -17.751 -4.093 -20.721 1.00 90.81 396 SER A C 1
ATOM 3120 O O . SER A 1 396 ? -17.093 -4.674 -19.864 1.00 90.81 396 SER A O 1
ATOM 3122 N N . GLN A 1 397 ? -18.094 -2.805 -20.617 1.00 90.75 397 GLN A N 1
ATOM 3123 C CA . GLN A 1 397 ? -17.855 -1.969 -19.429 1.00 90.75 397 GLN A CA 1
ATOM 3124 C C . GLN A 1 397 ? -19.078 -1.880 -18.501 1.00 90.75 397 GLN A C 1
ATOM 3126 O O . GLN A 1 397 ? -19.022 -1.213 -17.471 1.00 90.75 397 GLN A O 1
ATOM 3131 N N . ARG A 1 398 ? -20.201 -2.513 -18.860 1.00 92.50 398 ARG A N 1
ATOM 3132 C CA . ARG A 1 398 ? -21.409 -2.512 -18.030 1.00 92.50 398 ARG A CA 1
ATOM 3133 C C . ARG A 1 398 ? -21.240 -3.454 -16.845 1.00 92.50 398 ARG A C 1
ATOM 3135 O O . ARG A 1 398 ? -20.671 -4.533 -16.983 1.00 92.50 398 ARG A O 1
ATOM 3142 N N . ASN A 1 399 ? -21.780 -3.045 -15.701 1.00 91.31 399 ASN A N 1
ATOM 3143 C CA . ASN A 1 399 ? -21.859 -3.868 -14.496 1.00 91.31 399 ASN A CA 1
ATOM 3144 C C . ASN A 1 399 ? -23.255 -4.504 -14.378 1.00 91.31 399 ASN A C 1
ATOM 3146 O O . ASN A 1 399 ? -24.001 -4.240 -13.437 1.00 91.31 399 ASN A O 1
ATOM 3150 N N . ASP A 1 400 ? -23.645 -5.250 -15.410 1.00 93.94 400 ASP A N 1
ATOM 3151 C CA . ASP A 1 400 ? -24.913 -5.970 -15.502 1.00 93.94 400 ASP A CA 1
ATOM 3152 C C . ASP A 1 400 ? -24.710 -7.297 -16.266 1.00 93.94 400 ASP A C 1
ATOM 3154 O O . ASP A 1 400 ? -23.645 -7.505 -16.860 1.00 93.94 400 ASP A O 1
ATOM 3158 N N . PRO A 1 401 ? -25.707 -8.203 -16.300 1.00 93.19 401 PRO A N 1
ATOM 3159 C CA . PRO A 1 401 ? -25.558 -9.487 -16.987 1.00 93.19 401 PRO A CA 1
ATOM 3160 C C . PRO A 1 401 ? -25.174 -9.370 -18.474 1.00 93.19 401 PRO A C 1
ATOM 3162 O O . PRO A 1 401 ? -24.483 -10.239 -19.003 1.00 93.19 401 PRO A O 1
ATOM 3165 N N . ILE A 1 402 ? -25.578 -8.298 -19.169 1.00 94.00 402 ILE A N 1
ATOM 3166 C CA . ILE A 1 402 ? -25.218 -8.075 -20.580 1.00 94.00 402 ILE A CA 1
ATOM 3167 C C . ILE A 1 402 ? -23.732 -7.711 -20.698 1.00 94.00 402 ILE A C 1
ATOM 3169 O O . ILE A 1 402 ? -23.054 -8.196 -21.606 1.00 94.00 402 ILE A O 1
ATOM 3173 N N . GLY A 1 403 ? -23.214 -6.901 -19.773 1.00 92.31 403 GLY A N 1
ATOM 3174 C CA . GLY A 1 403 ? -21.788 -6.610 -19.650 1.00 92.31 403 GLY A CA 1
ATOM 3175 C C . GLY A 1 403 ? -20.950 -7.852 -19.349 1.00 92.31 403 GLY A C 1
ATOM 3176 O O . GLY A 1 403 ? -19.893 -8.041 -19.957 1.00 92.31 403 GLY A O 1
ATOM 3177 N N . ASP A 1 404 ? -21.441 -8.741 -18.485 1.00 91.00 404 ASP A N 1
ATOM 3178 C CA . ASP A 1 404 ? -20.806 -10.033 -18.193 1.00 91.00 404 ASP A CA 1
ATOM 3179 C C . ASP A 1 404 ? -20.747 -10.914 -19.445 1.00 91.00 404 ASP A C 1
ATOM 3181 O O . ASP A 1 404 ? -19.668 -11.346 -19.857 1.00 91.00 404 ASP A O 1
ATOM 3185 N N . LEU A 1 405 ? -21.885 -11.066 -20.130 1.00 91.69 405 LEU A N 1
ATOM 3186 C CA . LEU A 1 405 ? -21.984 -11.798 -21.392 1.00 91.69 405 LEU A CA 1
ATOM 3187 C C . LEU A 1 405 ? -21.033 -11.234 -22.462 1.00 91.69 405 LEU A C 1
ATOM 3189 O O . LEU A 1 405 ? -20.395 -11.993 -23.192 1.00 91.69 405 LEU A O 1
ATOM 3193 N N . ALA A 1 406 ? -20.916 -9.908 -22.560 1.00 92.44 406 ALA A N 1
ATOM 3194 C CA . ALA A 1 406 ? -20.008 -9.249 -23.493 1.00 92.44 406 ALA A CA 1
ATOM 3195 C C . ALA A 1 406 ? -18.530 -9.544 -23.183 1.00 92.44 406 ALA A C 1
ATOM 3197 O O . ALA A 1 406 ? -17.740 -9.762 -24.107 1.00 92.44 406 ALA A O 1
ATOM 3198 N N . ARG A 1 407 ? -18.141 -9.574 -21.901 1.00 91.38 407 ARG A N 1
ATOM 3199 C CA . ARG A 1 407 ? -16.774 -9.928 -21.481 1.00 91.38 407 ARG A CA 1
ATOM 3200 C C . ARG A 1 407 ? -16.459 -11.397 -21.748 1.00 91.38 407 ARG A C 1
ATOM 3202 O O . ARG A 1 407 ? -15.360 -11.688 -22.222 1.00 91.38 407 ARG A O 1
ATOM 3209 N N . ASP A 1 408 ? -17.408 -12.291 -21.499 1.00 88.94 408 ASP A N 1
ATOM 3210 C CA . ASP A 1 408 ? -17.241 -13.725 -21.736 1.00 88.94 408 ASP A CA 1
ATOM 3211 C C . ASP A 1 408 ? -17.112 -14.038 -23.229 1.00 88.94 408 ASP A C 1
ATOM 3213 O O . ASP A 1 408 ? -16.156 -14.696 -23.640 1.00 88.94 408 ASP A O 1
ATOM 3217 N N . ILE A 1 409 ? -17.988 -13.474 -24.066 1.00 88.62 409 ILE A N 1
ATOM 3218 C CA . ILE A 1 409 ? -17.909 -13.631 -25.526 1.00 88.62 409 ILE A CA 1
ATOM 3219 C C . ILE A 1 409 ? -16.613 -13.034 -26.086 1.00 88.62 409 ILE A C 1
ATOM 3221 O O . ILE A 1 409 ? -16.004 -13.615 -26.978 1.00 88.62 409 ILE A O 1
ATOM 3225 N N . ARG A 1 410 ? -16.128 -11.915 -25.534 1.00 85.75 410 ARG A N 1
ATOM 3226 C CA . ARG A 1 410 ? -14.839 -11.328 -25.937 1.00 85.75 410 ARG A CA 1
ATOM 3227 C C . ARG A 1 410 ? -13.646 -12.245 -25.638 1.00 85.75 410 ARG A C 1
ATOM 3229 O O . ARG A 1 410 ? -12.631 -12.155 -26.326 1.00 85.75 410 ARG A O 1
ATOM 3236 N N . ARG A 1 411 ? -13.736 -13.086 -24.604 1.00 83.25 411 ARG A N 1
ATOM 3237 C CA . ARG A 1 411 ? -12.698 -14.069 -24.240 1.00 83.25 411 ARG A CA 1
ATOM 3238 C C . ARG A 1 411 ? -12.817 -15.365 -25.043 1.00 83.25 411 ARG A C 1
ATOM 3240 O O . ARG A 1 411 ? -11.828 -16.084 -25.182 1.00 83.25 411 ARG A O 1
ATOM 3247 N N . ASP A 1 412 ? -14.002 -15.656 -25.565 1.00 87.50 412 ASP A N 1
ATOM 3248 C CA . ASP A 1 412 ? -14.291 -16.866 -26.318 1.00 87.50 412 ASP A CA 1
ATOM 3249 C C . ASP A 1 412 ? -13.852 -16.756 -27.786 1.00 87.50 412 ASP A C 1
ATOM 3251 O O . ASP A 1 412 ? -14.564 -16.250 -28.654 1.00 87.50 412 ASP A O 1
ATOM 3255 N N . LYS A 1 413 ? -12.669 -17.300 -28.082 1.00 81.75 413 LYS A N 1
ATOM 3256 C CA . LYS A 1 413 ? -12.106 -17.339 -29.441 1.00 81.75 413 LYS A CA 1
ATOM 3257 C C . LYS A 1 413 ? -12.908 -18.201 -30.424 1.00 81.75 413 LYS A C 1
ATOM 3259 O O . LYS A 1 413 ? -12.709 -18.068 -31.628 1.00 81.75 413 LYS A O 1
ATOM 3264 N N . ALA A 1 414 ? -13.762 -19.105 -29.939 1.00 86.94 414 ALA A N 1
ATOM 3265 C CA . ALA A 1 414 ? -14.587 -19.966 -30.784 1.00 86.94 414 ALA A CA 1
ATOM 3266 C C . ALA A 1 414 ? -15.960 -19.346 -31.093 1.00 86.94 414 ALA A C 1
ATOM 3268 O O . ALA A 1 414 ? -16.714 -19.899 -31.900 1.00 86.94 414 ALA A O 1
ATOM 3269 N N . PHE A 1 415 ? -16.276 -18.190 -30.496 1.00 89.06 415 PHE A N 1
ATOM 3270 C CA . PHE A 1 415 ? -17.534 -17.502 -30.731 1.00 89.06 415 PHE A CA 1
ATOM 3271 C C . PHE A 1 415 ? -17.702 -17.144 -32.219 1.00 89.06 415 PHE A C 1
ATOM 3273 O O . PHE A 1 415 ? -16.775 -16.617 -32.844 1.00 89.06 415 PHE A O 1
ATOM 3280 N N . PRO A 1 416 ? -18.887 -17.368 -32.819 1.00 90.38 416 PRO A N 1
ATOM 3281 C CA . PRO A 1 416 ? -19.124 -17.096 -34.230 1.00 90.38 416 PRO A CA 1
ATOM 3282 C C . PRO A 1 416 ? -19.306 -15.590 -34.471 1.00 90.38 416 PRO A C 1
ATOM 3284 O O . PRO A 1 416 ? -20.411 -15.109 -34.723 1.00 90.38 416 PRO A O 1
ATOM 3287 N N . ALA A 1 417 ? -18.208 -14.836 -34.429 1.00 88.62 417 ALA A N 1
ATOM 3288 C CA . ALA A 1 417 ? -18.179 -13.379 -34.567 1.00 88.62 417 ALA A CA 1
ATOM 3289 C C . ALA A 1 417 ? -18.844 -12.866 -35.858 1.00 88.62 417 ALA A C 1
ATOM 3291 O O . ALA A 1 417 ? -19.401 -11.768 -35.867 1.00 88.62 417 ALA A O 1
ATOM 3292 N N . ALA A 1 418 ? -18.823 -13.666 -36.928 1.00 89.88 418 ALA A N 1
ATOM 3293 C CA . ALA A 1 418 ? -19.435 -13.350 -38.219 1.00 89.88 418 ALA A CA 1
ATOM 3294 C C . ALA A 1 418 ? -20.925 -13.727 -38.331 1.00 89.88 418 ALA A C 1
ATOM 3296 O O . ALA A 1 418 ? -21.568 -13.429 -39.339 1.00 89.88 418 ALA A O 1
ATOM 3297 N N . ALA A 1 419 ? -21.512 -14.371 -37.315 1.00 89.94 419 ALA A N 1
ATOM 3298 C CA . ALA A 1 419 ? -22.916 -14.760 -37.349 1.00 89.94 419 ALA A CA 1
ATOM 3299 C C . ALA A 1 419 ? -23.831 -13.528 -37.403 1.00 89.94 419 ALA A C 1
ATOM 3301 O O . ALA A 1 419 ? -23.883 -12.715 -36.478 1.00 89.94 419 ALA A O 1
ATOM 3302 N N . SER A 1 420 ? -24.587 -13.413 -38.494 1.00 83.88 420 SER A N 1
ATOM 3303 C CA . SER A 1 420 ? -25.514 -12.307 -38.754 1.00 83.88 420 SER A CA 1
ATOM 3304 C C . SER A 1 420 ? -26.948 -12.578 -38.285 1.00 83.88 420 SER A C 1
ATOM 3306 O O . SER A 1 420 ? -27.766 -11.660 -38.260 1.00 83.88 420 SER A O 1
ATOM 3308 N N . SER A 1 421 ? -27.260 -13.816 -37.889 1.00 89.19 421 SER A N 1
ATOM 3309 C CA . SER A 1 421 ? -28.590 -14.237 -37.429 1.00 89.19 421 SER A CA 1
ATOM 3310 C C . SER A 1 421 ? -28.592 -14.618 -35.953 1.00 89.19 421 SER A C 1
ATOM 3312 O O . SER A 1 421 ? -27.658 -15.276 -35.482 1.00 89.19 421 SER A O 1
ATOM 3314 N N . ARG A 1 422 ? -29.694 -14.310 -35.266 1.00 92.12 422 ARG A N 1
ATOM 3315 C CA . ARG A 1 422 ? -29.924 -14.671 -33.862 1.00 92.12 422 ARG A CA 1
ATOM 3316 C C . ARG A 1 422 ? -29.824 -16.175 -33.641 1.00 92.12 422 ARG A C 1
ATOM 3318 O O . ARG A 1 422 ? -29.239 -16.618 -32.662 1.00 92.12 422 ARG A O 1
ATOM 3325 N N . GLU A 1 423 ? -30.374 -16.955 -34.563 1.00 92.19 423 GLU A N 1
ATOM 3326 C CA . GLU A 1 423 ? -30.464 -18.412 -34.497 1.00 92.19 423 GLU A CA 1
ATOM 3327 C C . GLU A 1 423 ? -29.082 -19.068 -34.561 1.00 92.19 423 GLU A C 1
ATOM 3329 O O . GLU A 1 423 ? -28.836 -20.056 -33.875 1.00 92.19 423 GLU A O 1
ATOM 3334 N N . ALA A 1 424 ? -28.162 -18.511 -35.354 1.00 89.00 424 ALA A N 1
ATOM 3335 C CA . ALA A 1 424 ? -26.788 -19.001 -35.431 1.00 89.00 424 ALA A CA 1
ATOM 3336 C C . ALA A 1 424 ? -26.022 -18.771 -34.119 1.00 89.00 424 ALA A C 1
ATOM 3338 O O . ALA A 1 424 ? -25.312 -19.669 -33.671 1.00 89.00 424 ALA A O 1
ATOM 3339 N N . VAL A 1 425 ? -26.204 -17.608 -33.482 1.00 90.88 425 VAL A N 1
ATOM 3340 C CA . VAL A 1 425 ? -25.576 -17.312 -32.184 1.00 90.88 425 VAL A CA 1
ATOM 3341 C C . VAL A 1 425 ? -26.220 -18.129 -31.061 1.00 90.88 425 VAL A C 1
ATOM 3343 O O . VAL A 1 425 ? -25.506 -18.692 -30.238 1.00 90.88 425 VAL A O 1
ATOM 3346 N N . LEU A 1 426 ? -27.550 -18.278 -31.064 1.00 90.75 426 LEU A N 1
ATOM 3347 C CA . LEU A 1 426 ? -28.264 -19.143 -30.117 1.00 90.75 426 LEU A CA 1
ATOM 3348 C C . LEU A 1 426 ? -27.769 -20.581 -30.183 1.00 90.75 426 LEU A C 1
ATOM 3350 O O . LEU A 1 426 ? -27.454 -21.151 -29.149 1.00 90.75 426 LEU A O 1
ATOM 3354 N N . ARG A 1 427 ? -27.653 -21.148 -31.388 1.00 91.75 427 ARG A N 1
ATOM 3355 C CA . ARG A 1 427 ? -27.186 -22.527 -31.570 1.00 91.75 427 ARG A CA 1
ATOM 3356 C C . ARG A 1 427 ? -25.781 -22.735 -31.007 1.00 91.75 427 ARG A C 1
ATOM 3358 O O . ARG A 1 427 ? -25.499 -23.793 -30.458 1.00 91.75 427 ARG A O 1
ATOM 3365 N N . TYR A 1 428 ? -24.908 -21.738 -31.154 1.00 92.44 428 TYR A N 1
ATOM 3366 C CA . TYR A 1 428 ? -23.582 -21.775 -30.548 1.00 92.44 428 TYR A CA 1
ATOM 3367 C C . TYR A 1 428 ? -23.675 -21.765 -29.021 1.00 92.44 428 TYR A C 1
ATOM 3369 O O . TYR A 1 428 ? -23.151 -22.668 -28.376 1.00 92.44 428 TYR A O 1
ATOM 3377 N N . LEU A 1 429 ? -24.401 -20.800 -28.449 1.00 90.62 429 LEU A N 1
ATOM 3378 C CA . LEU A 1 429 ? -24.559 -20.674 -27.000 1.00 90.62 429 LEU A CA 1
ATOM 3379 C C . LEU A 1 429 ? -25.230 -21.906 -26.379 1.00 90.62 429 LEU A C 1
ATOM 3381 O O . LEU A 1 429 ? -24.791 -22.351 -25.331 1.00 90.62 429 LEU A O 1
ATOM 3385 N N . GLU A 1 430 ? -26.210 -22.523 -27.036 1.00 89.06 430 GLU A N 1
ATOM 3386 C CA . GLU A 1 430 ? -26.823 -23.784 -26.587 1.00 89.06 430 GLU A CA 1
ATOM 3387 C C . GLU A 1 430 ? -25.819 -24.941 -26.517 1.00 89.06 430 GLU A C 1
ATOM 3389 O O . GLU A 1 430 ? -25.951 -25.819 -25.667 1.00 89.06 430 GLU A O 1
ATOM 3394 N N . ALA A 1 431 ? -24.810 -24.947 -27.391 1.00 88.06 431 ALA A N 1
ATOM 3395 C CA . ALA A 1 431 ? -23.789 -25.986 -27.417 1.00 88.06 431 ALA A CA 1
ATOM 3396 C C . ALA A 1 431 ? -22.696 -25.788 -26.352 1.00 88.06 431 ALA A C 1
ATOM 3398 O O . ALA A 1 431 ? -22.090 -26.771 -25.923 1.00 88.06 431 ALA A O 1
ATOM 3399 N N . VAL A 1 432 ? -22.422 -24.543 -25.938 1.00 85.62 432 VAL A N 1
ATOM 3400 C CA . VAL A 1 432 ? -21.276 -24.219 -25.063 1.00 85.62 432 VAL A CA 1
ATOM 3401 C C . VAL A 1 432 ? -21.653 -23.685 -23.680 1.00 85.62 432 VAL A C 1
ATOM 3403 O O . VAL A 1 432 ? -20.847 -23.796 -22.754 1.00 85.62 432 VAL A O 1
ATOM 3406 N N . ALA A 1 433 ? -22.850 -23.121 -23.502 1.00 82.12 433 ALA A N 1
ATOM 3407 C CA . ALA A 1 433 ? -23.265 -22.512 -22.244 1.00 82.12 433 ALA A CA 1
ATOM 3408 C C . ALA A 1 433 ? -23.462 -23.577 -21.160 1.00 82.12 433 ALA A C 1
ATOM 3410 O O . ALA A 1 433 ? -24.245 -24.516 -21.303 1.00 82.12 433 ALA A O 1
ATOM 3411 N N . ARG A 1 434 ? -22.751 -23.407 -20.043 1.00 76.06 434 ARG A N 1
ATOM 3412 C CA . ARG A 1 434 ? -22.825 -24.298 -18.872 1.00 76.06 434 ARG A CA 1
ATOM 3413 C C . ARG A 1 434 ? -23.665 -23.725 -17.733 1.00 76.06 434 ARG A C 1
ATOM 3415 O O . ARG A 1 434 ? -23.918 -24.422 -16.756 1.00 76.06 434 ARG A O 1
ATOM 3422 N N . THR A 1 435 ? -24.087 -22.471 -17.859 1.00 76.94 435 THR A N 1
ATOM 3423 C CA . THR A 1 435 ? -24.850 -21.731 -16.855 1.00 76.94 435 THR A CA 1
ATOM 3424 C C . THR A 1 435 ? -26.246 -21.387 -17.386 1.00 76.94 435 THR A C 1
ATOM 3426 O O . THR A 1 435 ? -26.391 -21.005 -18.551 1.00 76.94 435 THR A O 1
ATOM 3429 N N . PRO A 1 436 ? -27.294 -21.518 -16.553 1.00 79.56 436 PRO A N 1
ATOM 3430 C CA . PRO A 1 436 ? -28.678 -21.300 -16.979 1.00 79.56 436 PRO A CA 1
ATOM 3431 C C . PRO A 1 436 ? -28.978 -19.840 -17.367 1.00 79.56 436 PRO A C 1
ATOM 3433 O O . PRO A 1 436 ? -29.893 -19.596 -18.155 1.00 79.56 436 PRO A O 1
ATOM 3436 N N . ASP A 1 437 ? -28.183 -18.882 -16.883 1.00 84.75 437 ASP A N 1
ATOM 3437 C CA . ASP A 1 437 ? -28.439 -17.444 -17.036 1.00 84.75 437 ASP A CA 1
ATOM 3438 C C . ASP A 1 437 ? -27.960 -16.855 -18.374 1.00 84.75 437 ASP A C 1
ATOM 3440 O O . ASP A 1 437 ? -28.413 -15.782 -18.779 1.00 84.75 437 ASP A O 1
ATOM 3444 N N . VAL A 1 438 ? -27.108 -17.567 -19.123 1.00 88.44 438 VAL A N 1
ATOM 3445 C CA . VAL A 1 438 ? -26.565 -17.090 -20.412 1.00 88.44 438 VAL A CA 1
ATOM 3446 C C . VAL A 1 438 ? -27.665 -16.940 -21.462 1.00 88.44 438 VAL A C 1
ATOM 3448 O O . VAL A 1 438 ? -27.688 -15.968 -22.217 1.00 88.44 438 VAL A O 1
ATOM 3451 N N . MET A 1 439 ? -28.618 -17.874 -21.501 1.00 89.69 439 MET A N 1
ATOM 3452 C CA . MET A 1 439 ? -29.668 -17.886 -22.522 1.00 89.69 439 MET A CA 1
ATOM 3453 C C . MET A 1 439 ? -30.707 -16.763 -22.338 1.00 89.69 439 MET A C 1
ATOM 3455 O O . MET A 1 439 ? -31.030 -16.106 -23.333 1.00 89.69 439 MET A O 1
ATOM 3459 N N . PRO A 1 440 ? -31.247 -16.499 -21.128 1.00 91.56 440 PRO A N 1
ATOM 3460 C CA . PRO A 1 440 ? -32.064 -15.310 -20.869 1.00 91.56 440 PRO A CA 1
ATOM 3461 C C . PRO A 1 440 ? -31.315 -14.009 -21.176 1.00 91.56 440 PRO A C 1
ATOM 3463 O O . PRO A 1 440 ? -31.812 -13.192 -21.950 1.00 91.56 440 PRO A O 1
ATOM 3466 N N . THR A 1 441 ? -30.084 -13.881 -20.680 1.00 93.50 441 THR A N 1
ATOM 3467 C CA . THR A 1 441 ? -29.251 -12.684 -20.859 1.00 93.50 441 THR A CA 1
ATOM 3468 C C . THR A 1 441 ? -28.980 -12.388 -22.332 1.00 93.50 441 THR A C 1
ATOM 3470 O O . THR A 1 441 ? -29.144 -11.258 -22.783 1.00 93.50 441 THR A O 1
ATOM 3473 N N . PHE A 1 442 ? -28.660 -13.409 -23.132 1.00 93.62 442 PHE A N 1
ATOM 3474 C CA . PHE A 1 442 ? -28.497 -13.249 -24.576 1.00 93.62 442 PHE A CA 1
ATOM 3475 C C . PHE A 1 442 ? -29.788 -12.777 -25.262 1.00 93.62 442 PHE A C 1
ATOM 3477 O O . PHE A 1 442 ? -29.747 -11.939 -26.165 1.00 93.62 442 PHE A O 1
ATOM 3484 N N . LYS A 1 443 ? -30.954 -13.302 -24.859 1.00 92.38 443 LYS A N 1
ATOM 3485 C CA . LYS A 1 443 ? -32.242 -12.881 -25.435 1.00 92.38 443 LYS A CA 1
ATOM 3486 C C . LYS A 1 443 ? -32.540 -11.416 -25.131 1.00 92.38 443 LYS A C 1
ATOM 3488 O O . LYS A 1 443 ? -33.126 -10.752 -25.988 1.00 92.38 443 LYS A O 1
ATOM 3493 N N . ASP A 1 444 ? -32.163 -10.938 -23.952 1.00 93.69 444 ASP A N 1
ATOM 3494 C CA . ASP A 1 444 ? -32.314 -9.537 -23.568 1.00 93.69 444 ASP A CA 1
ATOM 3495 C C . ASP A 1 444 ? -31.305 -8.648 -24.306 1.00 93.69 444 ASP A C 1
ATOM 3497 O O . ASP A 1 444 ? -31.720 -7.675 -24.933 1.00 93.69 444 ASP A O 1
ATOM 3501 N N . ALA A 1 445 ? -30.035 -9.058 -24.400 1.00 93.94 445 ALA A N 1
ATOM 3502 C CA . ALA A 1 445 ? -29.015 -8.372 -25.198 1.00 93.94 445 ALA A CA 1
ATOM 3503 C C . ALA A 1 445 ? -29.421 -8.233 -26.678 1.00 93.94 445 ALA A C 1
ATOM 3505 O O . ALA A 1 445 ? -29.296 -7.165 -27.274 1.00 93.94 445 ALA A O 1
ATOM 3506 N N . TRP A 1 446 ? -29.972 -9.288 -27.288 1.00 93.62 446 TRP A N 1
ATOM 3507 C CA . TRP A 1 446 ? -30.443 -9.233 -28.677 1.00 93.62 446 TRP A CA 1
ATOM 3508 C C . TRP A 1 446 ? -31.672 -8.327 -28.853 1.00 93.62 446 TRP A C 1
ATOM 3510 O O . TRP A 1 446 ? -31.856 -7.717 -29.910 1.00 93.62 446 TRP A O 1
ATOM 3520 N N . ARG A 1 447 ? -32.534 -8.237 -27.832 1.00 93.81 447 ARG A N 1
ATOM 3521 C CA . ARG A 1 447 ? -33.681 -7.318 -27.832 1.00 93.81 447 ARG A CA 1
ATOM 3522 C C . ARG A 1 447 ? -33.205 -5.871 -27.767 1.00 93.81 447 ARG A C 1
ATOM 3524 O O . ARG A 1 447 ? -33.692 -5.061 -28.549 1.00 93.81 447 ARG A O 1
ATOM 3531 N N . GLU A 1 448 ? -32.247 -5.577 -26.891 1.00 93.94 448 GLU A N 1
ATOM 3532 C CA . GLU A 1 448 ? -31.641 -4.250 -26.757 1.00 93.94 448 GLU A CA 1
ATOM 3533 C C . GLU A 1 448 ? -30.930 -3.832 -28.048 1.00 93.94 448 GLU A C 1
ATOM 3535 O O . GLU A 1 448 ? -31.197 -2.752 -28.563 1.00 93.94 448 GLU A O 1
ATOM 3540 N N . PHE A 1 449 ? -30.145 -4.724 -28.659 1.00 92.75 449 PHE A N 1
ATOM 3541 C CA . PHE A 1 449 ? -29.519 -4.481 -29.962 1.00 92.75 449 PHE A CA 1
ATOM 3542 C C . PHE A 1 449 ? -30.526 -4.102 -31.057 1.00 92.75 449 PHE A C 1
ATOM 3544 O O . PHE A 1 449 ? -30.281 -3.190 -31.843 1.00 92.75 449 PHE A O 1
ATOM 3551 N N . ASN A 1 450 ? -31.664 -4.798 -31.128 1.00 90.31 450 ASN A N 1
ATOM 3552 C CA . ASN A 1 450 ? -32.703 -4.489 -32.109 1.00 90.31 450 ASN A CA 1
ATOM 3553 C C . ASN A 1 450 ? -33.470 -3.198 -31.785 1.00 90.31 450 ASN A C 1
ATOM 3555 O O . ASN A 1 450 ? -33.987 -2.576 -32.706 1.00 90.31 450 ASN A O 1
ATOM 3559 N N . GLY A 1 451 ? -33.574 -2.824 -30.506 1.00 80.69 451 GLY A N 1
ATOM 3560 C CA . GLY A 1 451 ? -34.193 -1.571 -30.063 1.00 80.69 451 GLY A CA 1
ATOM 3561 C C . GLY A 1 451 ? -33.277 -0.349 -30.180 1.00 80.69 451 GLY A C 1
ATOM 3562 O O . GLY A 1 451 ? -33.772 0.769 -30.215 1.00 80.69 451 GLY A O 1
ATOM 3563 N N . ALA A 1 452 ? -31.962 -0.563 -30.258 1.00 63.81 452 ALA A N 1
ATOM 3564 C CA . ALA A 1 452 ? -30.942 0.468 -30.445 1.00 63.81 452 ALA A CA 1
ATOM 3565 C C . ALA A 1 452 ? -30.663 0.812 -31.926 1.00 63.81 452 ALA A C 1
ATOM 3567 O O . ALA A 1 452 ? -29.772 1.617 -32.196 1.00 63.81 452 ALA A O 1
ATOM 3568 N N . LYS A 1 453 ? -31.371 0.178 -32.872 1.00 53.84 453 LYS A N 1
ATOM 3569 C CA . LYS A 1 453 ? -31.248 0.419 -34.319 1.00 53.84 453 LYS A CA 1
ATOM 3570 C C . LYS A 1 453 ? -32.117 1.557 -34.826 1.00 53.84 453 LYS A C 1
ATOM 3572 O O . LYS A 1 453 ? -33.268 1.675 -34.353 1.00 53.84 453 LYS A O 1
#

Sequence (453 aa):
MAIDISSVAFAITHHPKADSRIKHGHAQQCFAAALGYNSLAALQASPDAGFLPDRETHVVLDVAALLDRAHELSLVVGGEELCVMVRDAISKTWVGTPVHMSLEAFRSSLQEEVNLTVANDGIVSGQTATTNSDGIREIYMPIEGLEFDDVPSNGDPHEIEMSGHIAMEQDPERPYWGHHVDVRAILWLVRQGRAFWAAGCRINDAELDTNWDRPDILTLAEALADLLDVDIGAAEELTDAPLQQLASEDGLVYGWEFDFSEVNVDDDVLEQVKARHGSLQVRVGPDFFDRVQEFDRDPRRHYLHGDEIEDEPGVYFCASCDRPVEADHFDREHATKSYERYFTDLQRWQRRPARSKGGVRRPANPVNVVAPAALAHQAAYEESRSPFHRWLGQQSQRNDPIGDLARDIRRDKAFPAAASSREAVLRYLEAVARTPDVMPTFKDAWREFNGAK

Radius of gyration: 33.75 Å; chains: 1; bounding box: 81×55×88 Å